Protein AF-0000000072149671 (afdb_homodimer)

Organism: Lupinus angustifolius (NCBI:txid3871)

pLDDT: mean 85.84, std 17.22, range [33.81, 98.69]

Nearest PDB structures (foldseek):
  6thq-assembly1_A  TM=1.540E-01  e=2.584E+00  Thermoproteus uzoniensis 768-20
  7z8m-assembly1_Y  TM=1.348E-01  e=9.173E+00  Sus scrofa
  6ysa-assembly9_I  TM=1.935E-01  e=8.667E+00  Arabidopsis thalian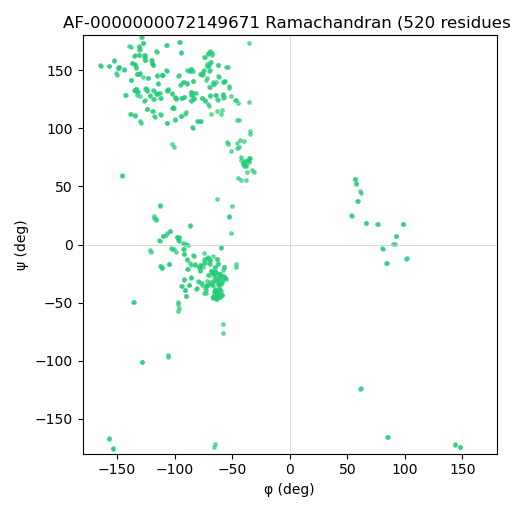a
  7z8m-assembly1_Y  TM=1.347E-01  e=7.233E+00  Sus scrofa

Foldseek 3Di:
DDPPPDPVPPVPPVPCPVPPPVPPPPPLPAPWDQDAAPEGAAACDTADAFAHALLCGPQWHHDNFIWGDFPQGTWTWDYADVVQQKTWTADPQADALAGFHWFGADEHDPSCCVFKNFDPQKKKKFAQADCPFCCNPVVVVQFDQQLPDALVLSLVVGPNNVVQVVVDVDRGHMGIHGVVVSNVDPCVNRRGTHMWMFGPSVPCNVPGRVPTHTTTMIHGDDDDPQQVQAVVQVWGWTADNVPSQIWTHRHPVDIHNHYPDD/DDDPPPPVPPPPVVDCPVPPPVPVPPPLPAPWDQDAAPEGAAACDTADAFAHALLCGPQWHHDNFIWGDFPQGTWTWDYADVVQQKTWTADPQADALAGFHWFGADEHDPSCCVFKNFDPQKKKKFAQADCPFCCNPVVVVQFDQQLPDALVQSLVVGPNNVVQVVVDVDRGHMGIHGSVVSHVDPCVNRRGTGMWMFGPSVPCNVPGRVPTHTTTMIHGDDDDPQQVQAVVQVWGWTADNPPSQIWTHRGPVDIHNHYPDD

Sequence (524 aa):
MFPLLAPFTIFKLALLTLQLQAIPITLTLSPCKNSCGNIPINYPFGIEDGCGAPQFRHMLNCTNDLFFQTPSGAYKVQSIDYDKKSMTIYDPAMSTCSILQPHHDFVMTDIQSAIIPPSQDTVFVLLNCSIDSPVLNHYKYLCFNFEGHTCDELYGSCNAFRVFHLFSNSSPPCCFTSYNTVKFMSMNILDCTHYTSVFNTNNLKGVGPLDWFYGIKMSFSVPDTGCEICKQSGGTCGFDTDTEGLLCLCSTSNNSTRQCGKMFPLLAPFTIFKLALLTLQLQAIPITLTLSPCKNSCGNIPINYPFGIEDGCGAPQFRHMLNCTNDLFFQTPSGAYKVQSIDYDKKSMTIYDPAMSTCSILQPHHDFVMTDIQSAIIPPSQDTVFVLLNCSIDSPVLNHYKYLCFNFEGHTCDELYGSCNAFRVFHLFSNSSPPCCFTSYNTVKFMSMNILDCTHYTSVFNTNNLKGVGPLDWFYGIKMSFSVPDTGCEICKQSGGTCGFDTDTEGLLCLCSTSNNSTRQCGK

Radius of gyration: 32.22 Å; Cα contacts (8 Å, |Δi|>4): 1067; chains: 2; bounding box: 143×106×92 Å

Solvent-accessible surface area (backbone atoms only — not comparable to full-atom values): 28718 Å² total; per-residue (Å²): 136,80,82,78,82,73,86,66,72,73,70,59,72,77,59,78,75,67,70,73,70,70,65,71,72,71,73,66,63,68,94,51,66,54,55,37,74,92,40,75,43,50,81,55,47,31,61,46,90,37,31,14,36,60,82,44,60,76,32,38,45,67,77,77,52,34,26,40,50,39,85,57,43,74,24,44,49,75,46,70,41,80,87,78,28,31,37,34,31,40,57,86,56,42,27,46,50,79,39,74,33,65,70,72,65,75,46,66,48,73,58,44,53,51,33,45,27,69,20,58,45,25,37,32,34,38,31,58,26,44,87,80,10,41,53,69,52,90,39,32,82,61,38,54,85,56,69,80,61,47,57,61,55,46,30,68,66,16,71,40,39,35,62,52,44,72,77,31,104,50,71,53,47,53,38,40,29,44,64,34,54,51,67,65,38,48,48,77,66,39,39,30,52,31,42,32,38,32,26,66,50,88,71,40,59,90,53,54,72,81,74,54,50,74,26,44,33,25,11,42,44,68,38,65,56,50,52,63,57,6,42,74,42,68,17,41,49,16,22,38,82,88,52,52,30,64,26,10,42,46,41,93,84,41,71,30,71,52,44,34,88,123,137,84,82,78,80,71,75,69,74,72,58,70,72,73,55,81,74,66,70,72,69,66,66,72,71,68,73,66,62,68,92,51,66,53,55,37,75,91,39,75,43,50,82,53,47,31,63,46,92,39,31,13,36,59,84,44,62,75,32,37,44,65,78,77,56,36,27,39,50,39,85,58,43,73,23,45,50,75,45,71,40,78,88,77,30,32,36,33,30,38,59,86,57,40,27,46,48,78,41,74,32,64,72,71,64,76,46,67,48,73,59,45,54,49,34,44,27,69,20,57,44,25,37,32,33,38,31,58,28,44,86,79,11,41,54,68,52,91,40,33,82,59,37,54,86,57,70,79,61,49,55,63,55,46,30,70,64,16,70,40,38,35,61,53,44,72,76,31,103,51,70,51,46,55,38,42,29,43,64,33,54,50,66,66,36,49,47,77,67,39,38,30,52,30,42,32,38,31,27,67,51,88,71,39,62,91,52,56,69,80,74,55,49,75,28,46,32,25,11,42,45,68,37,65,57,51,51,62,57,6,42,74,42,69,17,42,49,16,21,38,81,86,53,51,30,62,26,8,41,46,42,90,86,42,72,31,70,52,46,33,90,123

Structure (mmCIF, N/CA/C/O backbone):
data_AF-0000000072149671-model_v1
#
loop_
_entity.id
_entity.type
_entity.pdbx_description
1 polymer 'non-specific serine/threonine protein kinase'
#
loop_
_atom_site.group_PDB
_atom_site.id
_atom_site.type_symbol
_atom_site.label_atom_id
_atom_site.label_alt_id
_atom_site.label_comp_id
_atom_site.label_asym_id
_atom_site.label_entity_id
_atom_site.label_seq_id
_atom_site.pdbx_PDB_ins_code
_atom_site.Cartn_x
_atom_site.Cartn_y
_atom_site.Cartn_z
_atom_site.occupancy
_atom_site.B_iso_or_equiv
_atom_site.auth_seq_id
_atom_site.auth_comp_id
_atom_site.auth_asym_id
_atom_site.auth_atom_id
_atom_site.pdbx_PDB_model_num
ATOM 1 N N . MET A 1 1 ? 71.562 -60.656 30.422 1 33.94 1 MET A N 1
ATOM 2 C CA . MET A 1 1 ? 70.125 -60.562 30.078 1 33.94 1 MET A CA 1
ATOM 3 C C . MET A 1 1 ? 69.688 -59.125 29.906 1 33.94 1 MET A C 1
ATOM 5 O O . MET A 1 1 ? 69.75 -58.344 30.844 1 33.94 1 MET A O 1
ATOM 9 N N . PHE A 1 2 ? 69.812 -58.562 28.625 1 42.28 2 PHE A N 1
ATOM 10 C CA . PHE A 1 2 ? 69.812 -57.188 28.141 1 42.28 2 PHE A CA 1
ATOM 11 C C . PHE A 1 2 ? 68.438 -56.562 28.312 1 42.28 2 PHE A C 1
ATOM 13 O O . PHE A 1 2 ? 67.438 -57.219 28.031 1 42.28 2 PHE A O 1
ATOM 20 N N . PRO A 1 3 ? 68.312 -55.562 29.219 1 44.31 3 PRO A N 1
ATOM 21 C CA . PRO A 1 3 ? 67.062 -54.781 29.5 1 44.31 3 PRO A CA 1
ATOM 22 C C . PRO A 1 3 ? 66.5 -54.156 28.234 1 44.31 3 PRO A C 1
ATOM 24 O O . PRO A 1 3 ? 67.188 -53.5 27.484 1 44.31 3 PRO A O 1
ATOM 27 N N . LEU A 1 4 ? 65.625 -54.938 27.5 1 41.75 4 LEU A N 1
ATOM 28 C CA . LEU A 1 4 ? 64.875 -54.531 26.312 1 41.75 4 LEU A CA 1
ATOM 29 C C . LEU A 1 4 ? 64.125 -53.219 26.562 1 41.75 4 LEU A C 1
ATOM 31 O O . LEU A 1 4 ? 63.281 -53.125 27.438 1 41.75 4 LEU A O 1
ATOM 35 N N . LEU A 1 5 ? 64.875 -52.062 26.453 1 41.44 5 LEU A N 1
ATOM 36 C CA . LEU A 1 5 ? 64.375 -50.688 26.406 1 41.44 5 LEU A CA 1
ATOM 37 C C . LEU A 1 5 ? 63.188 -50.562 25.484 1 41.44 5 LEU A C 1
ATOM 39 O O . LEU A 1 5 ? 63.281 -50.844 24.281 1 41.44 5 LEU A O 1
ATOM 43 N N . ALA A 1 6 ? 61.906 -50.875 25.969 1 42.16 6 ALA A N 1
ATOM 44 C CA . ALA A 1 6 ? 60.594 -50.906 25.344 1 42.16 6 ALA A CA 1
ATOM 45 C C . ALA A 1 6 ? 60.312 -49.594 24.594 1 42.16 6 ALA A C 1
ATOM 47 O O . ALA A 1 6 ? 60.781 -48.531 25.016 1 42.16 6 ALA A O 1
ATOM 48 N N . PRO A 1 7 ? 59.906 -49.625 23.25 1 48.69 7 PRO A N 1
ATOM 49 C CA . PRO A 1 7 ? 59.5 -48.688 22.203 1 48.69 7 PRO A CA 1
ATOM 50 C C . PRO A 1 7 ? 58.406 -47.719 22.672 1 48.69 7 PRO A C 1
ATOM 52 O O . PRO A 1 7 ? 57.25 -47.875 22.312 1 48.69 7 PRO A O 1
ATOM 55 N N . PHE A 1 8 ? 58.406 -47.312 24 1 45.47 8 PHE A N 1
ATOM 56 C CA . PHE A 1 8 ? 57.312 -46.469 24.5 1 45.47 8 PHE A CA 1
ATOM 57 C C . PHE A 1 8 ? 57.25 -45.156 23.734 1 45.47 8 PHE A C 1
ATOM 59 O O . PHE A 1 8 ? 56.344 -44.344 23.922 1 45.47 8 PHE A O 1
ATOM 66 N N . THR A 1 9 ? 58.438 -44.656 23.188 1 45.41 9 THR A N 1
ATOM 67 C CA . THR A 1 9 ? 58.5 -43.25 22.906 1 45.41 9 THR A CA 1
ATOM 68 C C . THR A 1 9 ? 57.625 -42.875 21.703 1 45.41 9 THR A C 1
ATOM 70 O O . THR A 1 9 ? 57.219 -41.719 21.547 1 45.41 9 THR A O 1
ATOM 73 N N . ILE A 1 10 ? 57.562 -43.781 20.719 1 42.78 10 ILE A N 1
ATOM 74 C CA . ILE A 1 10 ? 57.031 -43.281 19.453 1 42.78 10 ILE A CA 1
ATOM 75 C C . ILE A 1 10 ? 55.531 -43.062 19.562 1 42.78 10 ILE A C 1
ATOM 77 O O . ILE A 1 10 ? 54.875 -42.656 18.594 1 42.78 10 ILE A O 1
ATOM 81 N N . PHE A 1 11 ? 54.906 -43.594 20.672 1 42.19 11 PHE A N 1
ATOM 82 C CA . PHE A 1 11 ? 53.469 -43.469 20.609 1 42.19 11 PHE A CA 1
ATOM 83 C C . PHE A 1 11 ? 53.031 -42 20.688 1 42.19 11 PHE A C 1
ATOM 85 O O . PHE A 1 11 ? 51.844 -41.688 20.625 1 42.19 11 PHE A O 1
ATOM 92 N N . LYS A 1 12 ? 53.875 -41.156 21.281 1 40.97 12 LYS A N 1
ATOM 93 C CA . LYS A 1 12 ? 53.375 -39.812 21.625 1 40.97 12 LYS A CA 1
ATOM 94 C C . LYS A 1 12 ? 52.875 -39.094 20.391 1 40.97 12 LYS A C 1
ATOM 96 O O . LYS A 1 12 ? 51.844 -38.375 20.438 1 40.97 12 LYS A O 1
ATOM 101 N N . LEU A 1 13 ? 53.812 -38.75 19.5 1 38.81 13 LEU A N 1
ATOM 102 C CA . LEU A 1 13 ? 53.562 -37.531 18.75 1 38.81 13 LEU A CA 1
ATOM 103 C C . LEU A 1 13 ? 52.5 -37.719 17.688 1 38.81 13 LEU A C 1
ATOM 105 O O . LEU A 1 13 ? 52.312 -36.875 16.797 1 38.81 13 LEU A O 1
ATOM 109 N N . ALA A 1 14 ? 52.094 -38.969 17.359 1 42.09 14 ALA A N 1
ATOM 110 C CA . ALA A 1 14 ? 50.938 -38.938 16.438 1 42.09 14 ALA A CA 1
ATOM 111 C C . ALA A 1 14 ? 49.812 -38.062 16.984 1 42.09 14 ALA A C 1
ATOM 113 O O . ALA A 1 14 ? 49.031 -38.5 17.812 1 42.09 14 ALA A O 1
ATOM 114 N N . LEU A 1 15 ? 50.156 -37.062 17.875 1 40 15 LEU A N 1
ATOM 115 C CA . LEU A 1 15 ? 49.156 -36.031 18.172 1 40 15 LEU A CA 1
ATOM 116 C C . LEU A 1 15 ? 48.344 -35.719 16.938 1 40 15 LEU A C 1
ATOM 118 O O . LEU A 1 15 ? 48.875 -35.562 15.844 1 40 15 LEU A O 1
ATOM 122 N N . LEU A 1 16 ? 47 -35.906 17.094 1 40.72 16 LEU A N 1
ATOM 123 C CA . LEU A 1 16 ? 45.719 -35.625 16.453 1 40.72 16 LEU A CA 1
ATOM 124 C C . LEU A 1 16 ? 45.688 -34.25 15.82 1 40.72 16 LEU A C 1
ATOM 126 O O . LEU A 1 16 ? 45.688 -33.25 16.531 1 40.72 16 LEU A O 1
ATOM 130 N N . THR A 1 17 ? 46.625 -33.906 14.922 1 44.12 17 THR A N 1
ATOM 131 C CA . THR A 1 17 ? 46.25 -32.781 14.07 1 44.12 17 THR A CA 1
ATOM 132 C C . THR A 1 17 ? 44.781 -32.938 13.641 1 44.12 17 THR A C 1
ATOM 134 O O . THR A 1 17 ? 44.469 -33.75 12.766 1 44.12 17 THR A O 1
ATOM 137 N N . LEU A 1 18 ? 43.906 -33.062 14.617 1 41.97 18 LEU A N 1
ATOM 138 C CA . LEU A 1 18 ? 42.531 -32.719 14.258 1 41.97 18 LEU A CA 1
ATOM 139 C C . LEU A 1 18 ? 42.531 -31.5 13.359 1 41.97 18 LEU A C 1
ATOM 141 O O . LEU A 1 18 ? 42.812 -30.391 13.805 1 41.97 18 LEU A O 1
ATOM 145 N N . GLN A 1 19 ? 43 -31.672 12.148 1 43.28 19 GLN A N 1
ATOM 146 C CA . GLN A 1 19 ? 42.594 -30.688 11.148 1 43.28 19 GLN A CA 1
ATOM 147 C C . GLN A 1 19 ? 41.156 -30.219 11.352 1 43.28 19 GLN A C 1
ATOM 149 O O . GLN A 1 19 ? 40.219 -31 11.156 1 43.28 19 GLN A O 1
ATOM 154 N N . LEU A 1 20 ? 40.938 -29.406 12.391 1 43.59 20 LEU A N 1
ATOM 155 C CA . LEU A 1 20 ? 39.75 -28.578 12.336 1 43.59 20 LEU A CA 1
ATOM 156 C C . LEU A 1 20 ? 39.531 -28.047 10.922 1 43.59 20 LEU A C 1
ATOM 158 O O . LEU A 1 20 ? 40.281 -27.188 10.461 1 43.59 20 LEU A O 1
ATOM 162 N N . GLN A 1 21 ? 39.219 -28.906 9.992 1 39.97 21 GLN A N 1
ATOM 163 C CA . GLN A 1 21 ? 38.656 -28.328 8.789 1 39.97 21 GLN A CA 1
ATOM 164 C C . GLN A 1 21 ? 37.656 -27.234 9.133 1 39.97 21 GLN A C 1
ATOM 166 O O . GLN A 1 21 ? 36.531 -27.516 9.586 1 39.97 21 GLN A O 1
ATOM 171 N N . ALA A 1 22 ? 38.219 -26.094 9.594 1 42.44 22 ALA A N 1
ATOM 172 C CA . ALA A 1 22 ? 37.344 -24.938 9.562 1 42.44 22 ALA A CA 1
ATOM 173 C C . ALA A 1 22 ? 36.469 -24.922 8.305 1 42.44 22 ALA A C 1
ATOM 175 O O . ALA A 1 22 ? 37 -24.828 7.188 1 42.44 22 ALA A O 1
ATOM 176 N N . ILE A 1 23 ? 35.5 -25.797 8.234 1 41.66 23 ILE A N 1
ATOM 177 C CA . ILE A 1 23 ? 34.531 -25.531 7.188 1 41.66 23 ILE A CA 1
ATOM 178 C C . ILE A 1 23 ? 34.344 -24.016 7.023 1 41.66 23 ILE A C 1
ATOM 180 O O . ILE A 1 23 ? 34 -23.328 7.98 1 41.66 23 ILE A O 1
ATOM 184 N N . PRO A 1 24 ? 35.062 -23.484 6.035 1 39.53 24 PRO A N 1
ATOM 185 C CA . PRO A 1 24 ? 34.719 -22.062 5.891 1 39.53 24 PRO A CA 1
ATOM 186 C C . PRO A 1 24 ? 33.219 -21.781 5.98 1 39.53 24 PRO A C 1
ATOM 188 O O . PRO A 1 24 ? 32.438 -22.438 5.289 1 39.53 24 PRO A O 1
ATOM 191 N N . ILE A 1 25 ? 32.75 -21.547 7.141 1 41.59 25 ILE A N 1
ATOM 192 C CA . ILE A 1 25 ? 31.422 -20.922 7.125 1 41.59 25 ILE A CA 1
ATOM 193 C C . ILE A 1 25 ? 31.344 -19.922 5.98 1 41.59 25 ILE A C 1
ATOM 195 O O . ILE A 1 25 ? 32.031 -18.906 5.988 1 41.59 25 ILE A O 1
ATOM 199 N N . THR A 1 26 ? 31.359 -20.406 4.793 1 39.31 26 THR A N 1
ATOM 200 C CA . THR A 1 26 ? 31.031 -19.422 3.762 1 39.31 26 THR A CA 1
ATOM 201 C C . THR A 1 26 ? 29.984 -18.422 4.273 1 39.31 26 THR A C 1
ATOM 203 O O . THR A 1 26 ? 28.844 -18.797 4.57 1 39.31 26 THR A O 1
ATOM 206 N N . LEU A 1 27 ? 30.359 -17.516 5.121 1 43.97 27 LEU A N 1
ATOM 207 C CA . LEU A 1 27 ? 29.5 -16.375 5.379 1 43.97 27 LEU A CA 1
ATOM 208 C C . LEU A 1 27 ? 28.719 -15.984 4.129 1 43.97 27 LEU A C 1
ATOM 210 O O . LEU A 1 27 ? 29.297 -15.492 3.156 1 43.97 27 LEU A O 1
ATOM 214 N N . THR A 1 28 ? 27.859 -16.797 3.633 1 48.94 28 THR A N 1
ATOM 215 C CA . THR A 1 28 ? 26.969 -16.469 2.527 1 48.94 28 THR A CA 1
ATOM 216 C C . THR A 1 28 ? 26.438 -15.047 2.678 1 48.94 28 THR A C 1
ATOM 218 O O . THR A 1 28 ? 25.703 -14.75 3.621 1 48.94 28 THR A O 1
ATOM 221 N N . LEU A 1 29 ? 27.281 -13.922 2.506 1 55.34 29 LEU A N 1
ATOM 222 C CA . LEU A 1 29 ? 27.016 -12.492 2.576 1 55.34 29 LEU A CA 1
ATOM 223 C C . LEU A 1 29 ? 25.75 -12.141 1.814 1 55.34 29 LEU A C 1
ATOM 225 O O . LEU A 1 29 ? 25.578 -12.547 0.661 1 55.34 29 LEU A O 1
ATOM 229 N N . SER A 1 30 ? 24.672 -11.82 2.424 1 66.19 30 SER A N 1
ATOM 230 C CA . SER A 1 30 ? 23.438 -11.328 1.83 1 66.19 30 SER A CA 1
ATOM 231 C C . SER A 1 30 ? 23.703 -10.219 0.821 1 66.19 30 SER A C 1
ATOM 233 O O . SER A 1 30 ? 24.516 -9.336 1.068 1 66.19 30 SER A O 1
ATOM 235 N N . PRO A 1 31 ? 23.234 -10.414 -0.393 1 81.75 31 PRO A N 1
ATOM 236 C CA . PRO A 1 31 ? 23.391 -9.367 -1.404 1 81.75 31 PRO A CA 1
ATOM 237 C C . PRO A 1 31 ? 22.734 -8.047 -1.006 1 81.75 31 PRO A C 1
ATOM 239 O O . PRO A 1 31 ? 22.969 -7.023 -1.648 1 81.75 31 PRO A O 1
ATOM 242 N N . CYS A 1 32 ? 22.062 -8.086 0.178 1 90.62 32 CYS A N 1
ATOM 243 C CA . CYS A 1 32 ? 21.359 -6.871 0.547 1 90.62 32 CYS A CA 1
ATOM 244 C C . CYS A 1 32 ? 21.984 -6.223 1.774 1 90.62 32 CYS A C 1
ATOM 246 O O . CYS A 1 32 ? 22.219 -6.891 2.779 1 90.62 32 CYS A O 1
ATOM 248 N N . LYS A 1 33 ? 22.25 -4.922 1.657 1 92.25 33 LYS A N 1
ATOM 249 C CA . LYS A 1 33 ? 22.734 -4.168 2.811 1 92.25 33 LYS A CA 1
ATOM 250 C C . LYS A 1 33 ? 21.703 -4.176 3.941 1 92.25 33 LYS A C 1
ATOM 252 O O . LYS A 1 33 ? 20.516 -4.055 3.697 1 92.25 33 LYS A O 1
ATOM 257 N N . ASN A 1 34 ? 22.219 -4.223 5.152 1 93.38 34 ASN A N 1
ATOM 258 C CA . ASN A 1 34 ? 21.312 -4.27 6.293 1 93.38 34 ASN A CA 1
ATOM 259 C C . ASN A 1 34 ? 21.391 -2.998 7.133 1 93.38 34 ASN A C 1
ATOM 261 O O . ASN A 1 34 ? 20.781 -2.902 8.195 1 93.38 34 ASN A O 1
ATOM 265 N N . SER A 1 35 ? 22.203 -2.045 6.68 1 96.38 35 SER A N 1
ATOM 266 C CA . SER A 1 35 ? 22.297 -0.771 7.387 1 96.38 35 SER A CA 1
ATOM 267 C C . SER A 1 35 ? 22.797 0.338 6.461 1 96.38 35 SER A C 1
ATOM 269 O O . SER A 1 35 ? 23.406 0.067 5.434 1 96.38 35 SER A O 1
ATOM 271 N N . CYS A 1 36 ? 22.469 1.508 6.738 1 97.38 36 CYS A N 1
ATOM 272 C CA . CYS A 1 36 ? 23 2.736 6.164 1 97.38 36 CYS A CA 1
ATOM 273 C C . CYS A 1 36 ? 23.422 3.717 7.254 1 97.38 36 CYS A C 1
ATOM 275 O O . CYS A 1 36 ? 22.562 4.336 7.895 1 97.38 36 CYS A O 1
ATOM 277 N N . GLY A 1 37 ? 24.688 3.811 7.434 1 95.31 37 GLY A N 1
ATOM 278 C CA . GLY A 1 37 ? 25.094 4.52 8.633 1 95.31 37 GLY A CA 1
ATOM 279 C C . GLY A 1 37 ? 24.625 3.863 9.914 1 95.31 37 GLY A C 1
ATOM 280 O O . GLY A 1 37 ? 24.875 2.678 10.141 1 95.31 37 GLY A O 1
ATOM 281 N N . ASN A 1 38 ? 23.922 4.59 10.711 1 94.94 38 ASN A N 1
ATOM 282 C CA . ASN A 1 38 ? 23.422 4.07 11.977 1 94.94 38 ASN A CA 1
ATOM 283 C C . ASN A 1 38 ? 21.969 3.604 11.867 1 94.94 38 ASN A C 1
ATOM 285 O O . ASN A 1 38 ? 21.359 3.24 12.867 1 94.94 38 ASN A O 1
ATOM 289 N N . ILE A 1 39 ? 21.438 3.604 10.688 1 97.88 39 ILE A N 1
ATOM 290 C CA . ILE A 1 39 ? 20.031 3.229 10.508 1 97.88 39 ILE A CA 1
ATOM 291 C C . ILE A 1 39 ? 19.953 1.801 9.969 1 97.88 39 ILE A C 1
ATOM 293 O O . ILE A 1 39 ? 20.469 1.505 8.891 1 97.88 39 ILE A O 1
ATOM 297 N N . PRO A 1 40 ? 19.344 0.911 10.742 1 97.62 40 PRO A N 1
ATOM 298 C CA . PRO A 1 40 ? 19.125 -0.444 10.227 1 97.62 40 PRO A CA 1
ATOM 299 C C . PRO A 1 40 ? 18.188 -0.479 9.031 1 97.62 40 PRO A C 1
ATOM 301 O O . PRO A 1 40 ? 17.219 0.289 8.977 1 97.62 40 PRO A O 1
ATOM 304 N N . ILE A 1 41 ? 18.516 -1.321 8.055 1 97.44 41 ILE A N 1
ATOM 305 C CA . ILE A 1 41 ? 17.656 -1.547 6.895 1 97.44 41 ILE A CA 1
ATOM 306 C C . ILE A 1 41 ? 17.109 -2.971 6.93 1 97.44 41 ILE A C 1
ATOM 308 O O . ILE A 1 41 ? 17.875 -3.938 6.812 1 97.44 41 ILE A O 1
ATOM 312 N N . ASN A 1 42 ? 15.844 -3.117 7.137 1 95.19 42 ASN A N 1
ATOM 313 C CA . ASN A 1 42 ? 15.148 -4.395 7.184 1 95.19 42 ASN A CA 1
ATOM 314 C C . ASN A 1 42 ? 13.961 -4.418 6.227 1 95.19 42 ASN A C 1
ATOM 316 O O . ASN A 1 42 ? 13.531 -3.375 5.73 1 95.19 42 ASN A O 1
ATOM 320 N N . TYR A 1 43 ? 13.562 -5.586 6 1 95.44 43 TYR A N 1
ATOM 321 C CA . TYR A 1 43 ? 12.328 -5.715 5.23 1 95.44 43 TYR A CA 1
ATOM 322 C C . TYR A 1 43 ? 11.211 -4.883 5.848 1 95.44 43 TYR A C 1
ATOM 324 O O . TYR A 1 43 ? 11.016 -4.895 7.066 1 95.44 43 TYR A O 1
ATOM 332 N N . PRO A 1 44 ? 10.43 -4.125 5.055 1 97.06 44 PRO A N 1
ATOM 333 C CA . PRO A 1 44 ? 10.203 -4.223 3.611 1 97.06 44 PRO A CA 1
ATOM 334 C C . PRO A 1 44 ? 11.148 -3.334 2.807 1 97.06 44 PRO A C 1
ATOM 336 O O . PRO A 1 44 ? 11.07 -3.291 1.577 1 97.06 44 PRO A O 1
ATOM 339 N N . PHE A 1 45 ? 11.992 -2.666 3.479 1 98.12 45 PHE A N 1
ATOM 340 C CA . PHE A 1 45 ? 12.867 -1.729 2.781 1 98.12 45 PHE A CA 1
ATOM 341 C C . PHE A 1 45 ? 14.109 -2.439 2.252 1 98.12 45 PHE A C 1
ATOM 343 O O . PHE A 1 45 ? 14.523 -3.469 2.793 1 98.12 45 PHE A O 1
ATOM 350 N N . GLY A 1 46 ? 14.633 -1.931 1.192 1 96.38 46 GLY A N 1
ATOM 351 C CA . GLY A 1 46 ? 15.898 -2.332 0.597 1 96.38 46 GLY A CA 1
ATOM 352 C C . GLY A 1 46 ? 16.609 -1.193 -0.104 1 96.38 46 GLY A C 1
ATOM 353 O O . GLY A 1 46 ? 15.977 -0.253 -0.583 1 96.38 46 GLY A O 1
ATOM 354 N N . ILE A 1 47 ? 17.938 -1.343 -0.125 1 97 47 ILE A N 1
ATOM 355 C CA . ILE A 1 47 ? 18.719 -0.303 -0.771 1 97 47 ILE A CA 1
ATOM 356 C C . ILE A 1 47 ? 19.047 -0.72 -2.203 1 97 47 ILE A C 1
ATOM 358 O O . ILE A 1 47 ? 18.797 0.026 -3.148 1 97 47 ILE A O 1
ATOM 362 N N . GLU A 1 48 ? 19.562 -1.896 -2.336 1 94.62 48 GLU A N 1
ATOM 363 C CA . GLU A 1 48 ? 19.906 -2.412 -3.656 1 94.62 48 GLU A CA 1
ATOM 364 C C . GLU A 1 48 ? 18.656 -2.85 -4.422 1 94.62 48 GLU A C 1
ATOM 366 O O . GLU A 1 48 ? 17.688 -3.316 -3.822 1 94.62 48 GLU A O 1
ATOM 371 N N . ASP A 1 49 ? 18.797 -2.641 -5.715 1 94.94 49 ASP A N 1
ATOM 372 C CA . ASP A 1 49 ? 17.703 -3.131 -6.539 1 94.94 49 ASP A CA 1
ATOM 373 C C . ASP A 1 49 ? 17.5 -4.633 -6.348 1 94.94 49 ASP A C 1
ATOM 375 O O . ASP A 1 49 ? 18.469 -5.395 -6.316 1 94.94 49 ASP A O 1
ATOM 379 N N . GLY A 1 50 ? 16.266 -5.074 -6.059 1 94.19 50 GLY A N 1
ATOM 380 C CA . GLY A 1 50 ? 15.953 -6.473 -5.828 1 94.19 50 GLY A CA 1
ATOM 381 C C . GLY A 1 50 ? 15.812 -6.82 -4.359 1 94.19 50 GLY A C 1
ATOM 382 O O . GLY A 1 50 ? 15.383 -7.922 -4.016 1 94.19 50 GLY A O 1
ATOM 383 N N . CYS A 1 51 ? 16.219 -5.902 -3.529 1 94.5 51 CYS A N 1
ATOM 384 C CA . CYS A 1 51 ? 16.094 -6.129 -2.094 1 94.5 51 CYS A CA 1
ATOM 385 C C . CYS A 1 51 ? 14.828 -5.484 -1.543 1 94.5 51 CYS A C 1
ATOM 387 O O . CYS A 1 51 ? 14.383 -4.449 -2.045 1 94.5 51 CYS A O 1
ATOM 389 N N . GLY A 1 52 ? 14.18 -6.121 -0.52 1 95.62 52 GLY A N 1
ATOM 390 C CA . GLY A 1 52 ? 12.961 -5.598 0.081 1 95.62 52 GLY A CA 1
ATOM 391 C C . GLY A 1 52 ? 11.703 -5.992 -0.671 1 95.62 52 GLY A C 1
ATOM 392 O O . GLY A 1 52 ? 11.719 -6.949 -1.45 1 95.62 52 GLY A O 1
ATOM 393 N N . ALA A 1 53 ? 10.656 -5.32 -0.357 1 96.19 53 ALA A N 1
ATOM 394 C CA . ALA A 1 53 ? 9.398 -5.535 -1.068 1 96.19 53 ALA A CA 1
ATOM 395 C C . ALA A 1 53 ? 9.352 -4.723 -2.359 1 96.19 53 ALA A C 1
ATOM 397 O O . ALA A 1 53 ? 9.773 -3.562 -2.385 1 96.19 53 ALA A O 1
ATOM 398 N N . PRO A 1 54 ? 8.844 -5.281 -3.352 1 95.06 54 PRO A N 1
ATOM 399 C CA . PRO A 1 54 ? 8.875 -4.594 -4.645 1 95.06 54 PRO A CA 1
ATOM 400 C C . PRO A 1 54 ? 8.102 -3.275 -4.625 1 95.06 54 PRO A C 1
ATOM 402 O O . PRO A 1 54 ? 8.453 -2.34 -5.352 1 95.06 54 PRO A O 1
ATOM 405 N N . GLN A 1 55 ? 7.078 -3.158 -3.814 1 96.06 55 GLN A N 1
ATOM 406 C CA . GLN A 1 55 ? 6.293 -1.931 -3.785 1 96.06 55 GLN A CA 1
ATOM 407 C C . GLN A 1 55 ? 7.094 -0.779 -3.186 1 96.06 55 GLN A C 1
ATOM 409 O O . GLN A 1 55 ? 6.719 0.387 -3.332 1 96.06 55 GLN A O 1
ATOM 414 N N . PHE A 1 56 ? 8.188 -1.057 -2.555 1 97.62 56 PHE A N 1
ATOM 415 C CA . PHE A 1 56 ? 9.031 -0.035 -1.942 1 97.62 56 PHE A CA 1
ATOM 416 C C . PHE A 1 56 ? 10.273 0.22 -2.785 1 97.62 56 PHE A C 1
ATOM 418 O O . PHE A 1 56 ? 11.18 0.941 -2.363 1 97.62 56 PHE A O 1
ATOM 425 N N . ARG A 1 57 ? 10.242 -0.301 -3.945 1 96.19 57 ARG A N 1
ATOM 426 C CA . ARG A 1 57 ? 11.383 -0.211 -4.852 1 96.19 57 ARG A CA 1
ATOM 427 C C . ARG A 1 57 ? 11.758 1.243 -5.117 1 96.19 57 ARG A C 1
ATOM 429 O O . ARG A 1 57 ? 10.883 2.076 -5.375 1 96.19 57 ARG A O 1
ATOM 436 N N . HIS A 1 58 ? 13.008 1.639 -4.91 1 95.75 58 HIS A N 1
ATOM 437 C CA . HIS A 1 58 ? 13.609 2.922 -5.25 1 95.75 58 HIS A CA 1
ATOM 438 C C . HIS A 1 58 ? 13.18 4.008 -4.27 1 95.75 58 HIS A C 1
ATOM 440 O O . HIS A 1 58 ? 13.336 5.199 -4.551 1 95.75 58 HIS A O 1
ATOM 446 N N . MET A 1 59 ? 12.68 3.607 -3.137 1 97.94 59 MET A N 1
ATOM 447 C CA . MET A 1 59 ? 12.203 4.621 -2.199 1 97.94 59 MET A CA 1
ATOM 448 C C . MET A 1 59 ? 13.336 5.086 -1.282 1 97.94 59 MET A C 1
ATOM 450 O O . MET A 1 59 ? 13.227 6.137 -0.645 1 97.94 59 MET A O 1
ATOM 454 N N . LEU A 1 60 ? 14.359 4.234 -1.188 1 98.44 60 LEU A N 1
ATOM 455 C CA . LEU A 1 60 ? 15.477 4.586 -0.319 1 98.44 60 LEU A CA 1
ATOM 456 C C . LEU A 1 60 ? 16.781 4.602 -1.098 1 98.44 60 LEU A C 1
ATOM 458 O O . LEU A 1 60 ? 16.969 3.803 -2.018 1 98.44 60 LEU A O 1
ATOM 462 N N . ASN A 1 61 ? 17.578 5.496 -0.755 1 97.88 61 ASN A N 1
ATOM 463 C CA . ASN A 1 61 ? 18.938 5.609 -1.278 1 97.88 61 ASN A CA 1
ATOM 464 C C . ASN A 1 61 ? 19.953 5.852 -0.162 1 97.88 61 ASN A C 1
ATOM 466 O O . ASN A 1 61 ? 19.719 6.656 0.737 1 97.88 61 ASN A O 1
ATOM 470 N N . CYS A 1 62 ? 21.078 5.059 -0.238 1 97.19 62 CYS A N 1
ATOM 471 C CA . CYS A 1 62 ? 22.094 5.176 0.8 1 97.19 62 CYS A CA 1
ATOM 472 C C . CYS A 1 62 ? 23.422 5.645 0.215 1 97.19 62 CYS A C 1
ATOM 474 O O . CYS A 1 62 ? 24.078 4.91 -0.531 1 97.19 62 CYS A O 1
ATOM 476 N N . THR A 1 63 ? 23.812 6.688 0.449 1 93.44 63 THR A N 1
ATOM 477 C CA . THR A 1 63 ? 25.172 7.156 0.2 1 93.44 63 THR A CA 1
ATOM 478 C C . THR A 1 63 ? 25.953 7.258 1.505 1 93.44 63 THR A C 1
ATOM 480 O O . THR A 1 63 ? 26.375 6.242 2.062 1 93.44 63 THR A O 1
ATOM 483 N N . ASN A 1 64 ? 26.016 8.406 2.123 1 90 64 ASN A N 1
ATOM 484 C CA . ASN A 1 64 ? 26.5 8.562 3.49 1 90 64 ASN A CA 1
ATOM 485 C C . ASN A 1 64 ? 25.344 8.539 4.496 1 90 64 ASN A C 1
ATOM 487 O O . ASN A 1 64 ? 25.469 7.938 5.566 1 90 64 ASN A O 1
ATOM 491 N N . ASP A 1 65 ? 24.359 9.094 3.998 1 96 65 ASP A N 1
ATOM 492 C CA . ASP A 1 65 ? 23.109 9.109 4.754 1 96 65 ASP A CA 1
ATOM 493 C C . ASP A 1 65 ? 22 8.406 3.984 1 96 65 ASP A C 1
ATOM 495 O O . ASP A 1 65 ? 22.109 8.188 2.775 1 96 65 ASP A O 1
ATOM 499 N N . LEU A 1 66 ? 21 8 4.781 1 98.31 66 LEU A N 1
ATOM 500 C CA . LEU A 1 66 ? 19.828 7.387 4.172 1 98.31 66 LEU A CA 1
ATOM 501 C C . LEU A 1 66 ? 18.828 8.445 3.738 1 98.31 66 LEU A C 1
ATOM 503 O O . LEU A 1 66 ? 18.5 9.359 4.504 1 98.31 66 LEU A O 1
ATOM 507 N N . PHE A 1 67 ? 18.375 8.305 2.512 1 98.44 67 PHE A N 1
ATOM 508 C CA . PHE A 1 67 ? 17.438 9.289 1.984 1 98.44 67 PHE A CA 1
ATOM 509 C C . PHE A 1 67 ? 16.172 8.602 1.477 1 98.44 67 PHE A C 1
ATOM 511 O O . PHE A 1 67 ? 16.234 7.543 0.85 1 98.44 67 PHE A O 1
ATOM 518 N N . PHE A 1 68 ? 15.055 9.172 1.854 1 98.69 68 PHE A N 1
ATOM 519 C CA . PHE A 1 68 ? 13.766 8.812 1.281 1 98.69 68 PHE A CA 1
ATOM 520 C C . PHE A 1 68 ? 13.5 9.594 -0 1 98.69 68 PHE A C 1
ATOM 522 O O . PHE A 1 68 ? 13.508 10.828 0.007 1 98.69 68 PHE A O 1
ATOM 529 N N . GLN A 1 69 ? 13.242 8.844 -1.054 1 98.25 69 GLN A N 1
ATOM 530 C CA . GLN A 1 69 ? 13.125 9.469 -2.369 1 98.25 69 GLN A CA 1
ATOM 531 C C . GLN A 1 69 ? 11.664 9.672 -2.748 1 98.25 69 GLN A C 1
ATOM 533 O O . GLN A 1 69 ? 10.867 8.727 -2.713 1 98.25 69 GLN A O 1
ATOM 538 N N . THR A 1 70 ? 11.32 10.906 -3.107 1 97.75 70 THR A N 1
ATOM 539 C CA . THR A 1 70 ? 10 11.266 -3.615 1 97.75 70 THR A CA 1
ATOM 540 C C . THR A 1 70 ? 10.117 12.094 -4.891 1 97.75 70 THR A C 1
ATOM 542 O O . THR A 1 70 ? 11.211 12.516 -5.266 1 97.75 70 THR A O 1
ATOM 545 N N . PRO A 1 71 ? 8.992 12.344 -5.582 1 97.06 71 PRO A N 1
ATOM 546 C CA . PRO A 1 71 ? 9.023 13.188 -6.777 1 97.06 71 PRO A CA 1
ATOM 547 C C . PRO A 1 71 ? 9.492 14.609 -6.48 1 97.06 71 PRO A C 1
ATOM 549 O O . PRO A 1 71 ? 10.055 15.273 -7.355 1 97.06 71 PRO A O 1
ATOM 552 N N . SER A 1 72 ? 9.305 15.07 -5.23 1 95.94 72 SER A N 1
ATOM 553 C CA . SER A 1 72 ? 9.656 16.453 -4.906 1 95.94 72 SER A CA 1
ATOM 554 C C . SER A 1 72 ? 11.078 16.547 -4.375 1 95.94 72 SER A C 1
ATOM 556 O O . SER A 1 72 ? 11.57 17.641 -4.113 1 95.94 72 SER A O 1
ATOM 558 N N . GLY A 1 73 ? 11.719 15.383 -4.215 1 95.31 73 GLY A N 1
ATOM 559 C CA . GLY A 1 73 ? 13.109 15.445 -3.777 1 95.31 73 GLY A CA 1
ATOM 560 C C . GLY A 1 73 ? 13.484 14.32 -2.834 1 95.31 73 GLY A C 1
ATOM 561 O O . GLY A 1 73 ? 12.758 13.328 -2.715 1 95.31 73 GLY A O 1
ATOM 562 N N . ALA A 1 74 ? 14.711 14.484 -2.295 1 96.62 74 ALA A N 1
ATOM 563 C CA . ALA A 1 74 ? 15.258 13.508 -1.348 1 96.62 74 ALA A CA 1
ATOM 564 C C . ALA A 1 74 ? 15.234 14.062 0.075 1 96.62 74 ALA A C 1
ATOM 566 O O . ALA A 1 74 ? 15.664 15.188 0.317 1 96.62 74 ALA A O 1
ATOM 567 N N . TYR A 1 75 ? 14.758 13.234 0.938 1 97.69 75 TYR A N 1
ATOM 568 C CA . TYR A 1 75 ? 14.609 13.656 2.326 1 97.69 75 TYR A CA 1
ATOM 569 C C . TYR A 1 75 ? 15.414 12.75 3.256 1 97.69 75 TYR A C 1
ATOM 571 O O . TYR A 1 75 ? 15.281 11.523 3.209 1 97.69 75 TYR A O 1
ATOM 579 N N . LYS A 1 76 ? 16.203 13.359 4.07 1 97.38 76 LYS A N 1
ATOM 580 C CA . LYS A 1 76 ? 17.062 12.578 4.969 1 97.38 76 LYS A CA 1
ATOM 581 C C . LYS A 1 76 ? 16.219 11.789 5.973 1 97.38 76 LYS A C 1
ATOM 583 O O . LYS A 1 76 ? 15.328 12.352 6.621 1 97.38 76 LYS A O 1
ATOM 588 N N . VAL A 1 77 ? 16.5 10.469 6.062 1 98.62 77 VAL A N 1
ATOM 589 C CA . VAL A 1 77 ? 15.828 9.617 7.039 1 98.62 77 VAL A CA 1
ATOM 590 C C . VAL A 1 77 ? 16.516 9.734 8.391 1 98.62 77 VAL A C 1
ATOM 592 O O . VAL A 1 77 ? 17.734 9.523 8.492 1 98.62 77 VAL A O 1
ATOM 595 N N . GLN A 1 78 ? 15.719 10.055 9.359 1 97.88 78 GLN A N 1
ATOM 596 C CA . GLN A 1 78 ? 16.281 10.219 10.703 1 97.88 78 GLN A CA 1
ATOM 597 C C . GLN A 1 78 ? 16.234 8.898 11.477 1 97.88 78 GLN A C 1
ATOM 599 O O . GLN A 1 78 ? 17.156 8.586 12.227 1 97.88 78 GLN A O 1
ATOM 604 N N . SER A 1 79 ? 15.172 8.195 11.289 1 98 79 SER A N 1
ATOM 605 C CA . SER A 1 79 ? 15.031 6.926 11.992 1 98 79 SER A CA 1
ATOM 606 C C . SER A 1 79 ? 13.93 6.07 11.375 1 98 79 SER A C 1
ATOM 608 O O . SER A 1 79 ? 13.047 6.586 10.695 1 98 79 SER A O 1
ATOM 610 N N . ILE A 1 80 ? 14.078 4.781 11.562 1 98.5 80 ILE A N 1
ATOM 611 C CA . ILE A 1 80 ? 13.039 3.824 11.211 1 98.5 80 ILE A CA 1
ATOM 612 C C . ILE A 1 80 ? 12.711 2.951 12.422 1 98.5 80 ILE A C 1
ATOM 614 O O . ILE A 1 80 ? 13.609 2.369 13.039 1 98.5 80 ILE A O 1
ATOM 618 N N . ASP A 1 81 ? 11.508 2.939 12.797 1 98.19 81 ASP A N 1
ATOM 619 C CA . ASP A 1 81 ? 11.023 2.047 13.844 1 98.19 81 ASP A CA 1
ATOM 620 C C . ASP A 1 81 ? 10.188 0.909 13.258 1 98.19 81 ASP A C 1
ATOM 622 O O . ASP A 1 81 ? 9.039 1.108 12.867 1 98.19 81 ASP A O 1
ATOM 626 N N . TYR A 1 82 ? 10.734 -0.291 13.18 1 97.19 82 TYR A N 1
ATOM 627 C CA . TYR A 1 82 ? 10.102 -1.418 12.5 1 97.19 82 TYR A CA 1
ATOM 628 C C . TYR A 1 82 ? 9.008 -2.025 13.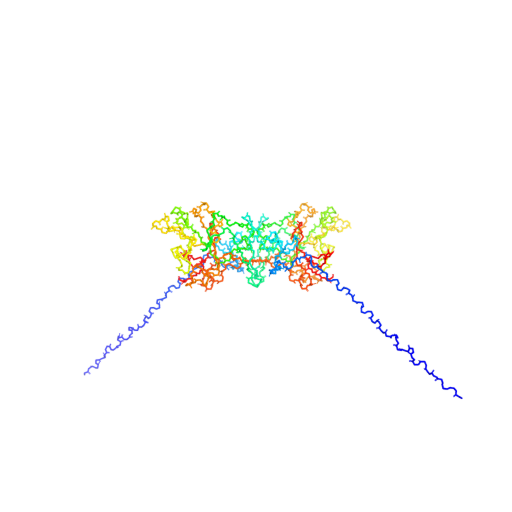375 1 97.19 82 TYR A C 1
ATOM 630 O O . TYR A 1 82 ? 8.086 -2.672 12.867 1 97.19 82 TYR A O 1
ATOM 638 N N . ASP A 1 83 ? 9.062 -1.812 14.633 1 96.69 83 ASP A N 1
ATOM 639 C CA . ASP A 1 83 ? 8.008 -2.293 15.523 1 96.69 83 ASP A CA 1
ATOM 640 C C . ASP A 1 83 ? 6.742 -1.448 15.391 1 96.69 83 ASP A C 1
ATOM 642 O O . ASP A 1 83 ? 5.637 -1.986 15.297 1 96.69 83 ASP A O 1
ATOM 646 N N . LYS A 1 84 ? 6.957 -0.168 15.297 1 96.12 84 LYS A N 1
ATOM 647 C CA . LYS A 1 84 ? 5.832 0.751 15.172 1 96.12 84 LYS A CA 1
ATOM 648 C C . LYS A 1 84 ? 5.496 1.022 13.711 1 96.12 84 LYS A C 1
ATOM 650 O O . LYS A 1 84 ? 4.512 1.704 13.406 1 96.12 84 LYS A O 1
ATOM 655 N N . LYS A 1 85 ? 6.34 0.555 12.812 1 97.62 85 LYS A N 1
ATOM 656 C CA . LYS A 1 85 ? 6.18 0.735 11.375 1 97.62 85 LYS A CA 1
ATOM 657 C C . LYS A 1 85 ? 6.109 2.215 11.008 1 97.62 85 LYS A C 1
ATOM 659 O O . LYS A 1 85 ? 5.184 2.645 10.312 1 97.62 85 LYS A O 1
ATOM 664 N N . SER A 1 86 ? 7.113 2.908 11.484 1 98.19 86 SER A N 1
ATOM 665 C CA . SER A 1 86 ? 7.184 4.344 11.227 1 98.19 86 SER A CA 1
ATOM 666 C C . SER A 1 86 ? 8.578 4.758 10.781 1 98.19 86 SER A C 1
ATOM 668 O O . SER A 1 86 ? 9.562 4.074 11.094 1 98.19 86 SER A O 1
ATOM 670 N N . MET A 1 87 ? 8.625 5.773 10.039 1 98.56 87 MET A N 1
ATOM 671 C CA . MET A 1 87 ? 9.859 6.391 9.562 1 98.56 87 MET A CA 1
ATOM 672 C C . MET A 1 87 ? 9.797 7.91 9.711 1 98.56 87 MET A C 1
ATOM 674 O O . MET A 1 87 ? 8.773 8.523 9.414 1 98.56 87 MET A O 1
ATOM 678 N N . THR A 1 88 ? 10.828 8.477 10.234 1 98.44 88 THR A N 1
ATOM 679 C CA . THR A 1 88 ? 10.883 9.938 10.336 1 98.44 88 THR A CA 1
ATOM 680 C C . THR A 1 88 ? 11.867 10.508 9.32 1 98.44 88 THR A C 1
ATOM 682 O O . THR A 1 88 ? 12.984 10.008 9.18 1 98.44 88 THR A O 1
ATOM 685 N N . ILE A 1 89 ? 11.375 11.516 8.648 1 98.44 89 ILE A N 1
ATOM 686 C CA . ILE A 1 89 ? 12.234 12.156 7.664 1 98.44 89 ILE A CA 1
ATOM 687 C C . ILE A 1 89 ? 12.305 13.656 7.941 1 98.44 89 ILE A C 1
ATOM 689 O O . ILE A 1 89 ? 11.453 14.203 8.648 1 98.44 89 ILE A O 1
ATOM 693 N N . TYR A 1 90 ? 13.336 14.227 7.43 1 95.31 90 TYR A N 1
ATOM 694 C CA . TYR A 1 90 ? 13.523 15.672 7.551 1 95.31 90 TYR A CA 1
ATOM 695 C C . TYR A 1 90 ? 13.547 16.328 6.18 1 95.31 90 TYR A C 1
ATOM 697 O O . TYR A 1 90 ? 14.281 15.906 5.289 1 95.31 90 TYR A O 1
ATOM 705 N N . ASP A 1 91 ? 12.688 17.297 6.023 1 92.75 91 ASP A N 1
ATOM 706 C CA . ASP A 1 91 ? 12.672 18.109 4.816 1 92.75 91 ASP A CA 1
ATOM 707 C C . ASP A 1 91 ? 13.578 19.328 4.973 1 92.75 91 ASP A C 1
ATOM 709 O O . ASP A 1 91 ? 13.25 20.266 5.707 1 92.75 91 ASP A O 1
ATOM 713 N N . PRO A 1 92 ? 14.609 19.328 4.191 1 88.88 92 PRO A N 1
ATOM 714 C CA . PRO A 1 92 ? 15.508 20.469 4.332 1 88.88 92 PRO A CA 1
ATOM 715 C C . PRO A 1 92 ? 14.891 21.766 3.828 1 88.88 92 PRO A C 1
ATOM 717 O O . PRO A 1 92 ? 15.367 22.859 4.168 1 88.88 92 PRO A O 1
ATOM 720 N N . ALA A 1 93 ? 13.859 21.656 3.062 1 90.06 93 ALA A N 1
ATOM 721 C CA . ALA A 1 93 ? 13.25 22.844 2.469 1 90.06 93 ALA A CA 1
ATOM 722 C C . ALA A 1 93 ? 12.07 23.328 3.299 1 90.06 93 ALA A C 1
ATOM 724 O O . ALA A 1 93 ? 11.414 24.312 2.941 1 90.06 93 ALA A O 1
ATOM 725 N N . MET A 1 94 ? 11.844 22.688 4.359 1 92.38 94 MET A N 1
ATOM 726 C CA . MET A 1 94 ? 10.75 23.156 5.211 1 92.38 94 MET A CA 1
ATOM 727 C C . MET A 1 94 ? 11.242 24.219 6.191 1 92.38 94 MET A C 1
ATOM 729 O O . MET A 1 94 ? 12.414 24.219 6.57 1 92.38 94 MET A O 1
ATOM 733 N N . SER A 1 95 ? 10.359 25.094 6.52 1 93.69 95 SER A N 1
ATOM 734 C CA . SER A 1 95 ? 10.695 26.094 7.527 1 93.69 95 SER A CA 1
ATOM 735 C C . SER A 1 95 ? 10.633 25.5 8.93 1 93.69 95 SER A C 1
ATOM 737 O O . SER A 1 95 ? 9.891 24.547 9.18 1 93.69 95 SER A O 1
ATOM 739 N N . THR A 1 96 ? 11.477 25.984 9.758 1 92.62 96 THR A N 1
ATOM 740 C CA . THR A 1 96 ? 11.453 25.672 11.18 1 92.62 96 THR A CA 1
ATOM 741 C C . THR A 1 96 ? 11.477 26.938 12.023 1 92.62 96 THR A C 1
ATOM 743 O O . THR A 1 96 ? 11.484 28.047 11.477 1 92.62 96 THR A O 1
ATOM 746 N N . CYS A 1 97 ? 11.43 26.688 13.289 1 92.75 97 CYS A N 1
ATOM 747 C CA . CYS A 1 97 ? 11.422 27.844 14.18 1 92.75 97 CYS A CA 1
ATOM 748 C C . CYS A 1 97 ? 12.711 28.656 14.039 1 92.75 97 CYS A C 1
ATOM 750 O O . CYS A 1 97 ? 12.742 29.828 14.383 1 92.75 97 CYS A O 1
ATOM 752 N N . SER A 1 98 ? 13.727 28.031 13.43 1 88.88 98 SER A N 1
ATOM 753 C CA . SER A 1 98 ? 15.023 28.688 13.367 1 88.88 98 SER A CA 1
ATOM 754 C C . SER A 1 98 ? 15.367 29.094 11.938 1 88.88 98 SER A C 1
ATOM 756 O O . SER A 1 98 ? 16.203 29.969 11.719 1 88.88 98 SER A O 1
ATOM 758 N N . ILE A 1 99 ? 14.758 28.5 11.008 1 91.12 99 ILE A N 1
ATOM 759 C CA . ILE A 1 99 ? 15.117 28.75 9.617 1 91.12 99 ILE A CA 1
ATOM 760 C C . ILE A 1 99 ? 13.859 28.969 8.781 1 91.12 99 ILE A C 1
ATOM 762 O O . ILE A 1 99 ? 12.898 28.203 8.891 1 91.12 99 ILE A O 1
ATOM 766 N N . LEU A 1 100 ? 13.922 30 7.984 1 92.44 100 LEU A N 1
ATOM 767 C CA . LEU A 1 100 ? 12.844 30.281 7.035 1 92.44 100 LEU A CA 1
ATOM 768 C C . LEU A 1 100 ? 13.242 29.828 5.629 1 92.44 100 LEU A C 1
ATOM 770 O O . LEU A 1 100 ? 14.258 30.281 5.094 1 92.44 100 LEU A O 1
ATOM 774 N N . GLN A 1 101 ? 12.492 28.859 5.086 1 90.56 101 GLN A N 1
ATOM 775 C CA . GLN A 1 101 ? 12.789 28.328 3.762 1 90.56 101 GLN A CA 1
ATOM 776 C C . GLN A 1 101 ? 11.711 28.734 2.754 1 90.56 101 GLN A C 1
ATOM 778 O O . GLN A 1 101 ? 10.539 28.844 3.107 1 90.56 101 GLN A O 1
ATOM 783 N N . PRO A 1 102 ? 12.219 28.922 1.588 1 81.69 102 PRO A N 1
ATOM 784 C CA . PRO A 1 102 ? 11.211 29.297 0.593 1 81.69 102 PRO A CA 1
ATOM 785 C C . PRO A 1 102 ? 10.203 28.172 0.327 1 81.69 102 PRO A C 1
ATOM 787 O O . PRO A 1 102 ? 10.383 27.047 0.809 1 81.69 102 PRO A O 1
ATOM 790 N N . HIS A 1 103 ? 9.398 28.484 -0.642 1 76 103 HIS A N 1
ATOM 791 C CA . HIS A 1 103 ? 8.227 27.688 -0.994 1 76 103 HIS A CA 1
ATOM 792 C C . HIS A 1 103 ? 8.633 26.406 -1.698 1 76 103 HIS A C 1
ATOM 794 O O . HIS A 1 103 ? 9.484 26.422 -2.596 1 76 103 HIS A O 1
ATOM 800 N N . HIS A 1 104 ? 8.203 25.344 -1.155 1 88.56 104 HIS A N 1
ATOM 801 C CA . HIS A 1 104 ? 8.406 24.062 -1.827 1 88.56 104 HIS A CA 1
ATOM 802 C C . HIS A 1 104 ? 7.289 23.078 -1.497 1 88.56 104 HIS A C 1
ATOM 804 O O . HIS A 1 104 ? 6.676 23.172 -0.431 1 88.56 104 HIS A O 1
ATOM 810 N N . ASP A 1 105 ? 6.961 22.25 -2.484 1 93.62 105 ASP A N 1
ATOM 811 C CA . ASP A 1 105 ? 5.93 21.25 -2.268 1 93.62 105 ASP A CA 1
ATOM 812 C C . ASP A 1 105 ? 6.543 19.938 -1.783 1 93.62 105 ASP A C 1
ATOM 814 O O . ASP A 1 105 ? 7.637 19.562 -2.205 1 93.62 105 ASP A O 1
ATOM 818 N N . PHE A 1 106 ? 5.91 19.312 -0.877 1 95.44 106 PHE A N 1
ATOM 819 C CA . PHE A 1 106 ? 6.184 17.922 -0.547 1 95.44 106 PHE A CA 1
ATOM 820 C C . PHE A 1 106 ? 5.246 17 -1.304 1 95.44 106 PHE A C 1
ATOM 822 O O . PHE A 1 106 ? 4.055 16.922 -0.995 1 95.44 106 PHE A O 1
ATOM 829 N N . VAL A 1 107 ? 5.812 16.266 -2.248 1 96.5 107 VAL A N 1
ATOM 830 C CA . VAL A 1 107 ? 4.984 15.461 -3.148 1 96.5 107 VAL A CA 1
ATOM 831 C C . VAL A 1 107 ? 5.426 14 -3.094 1 96.5 107 VAL A C 1
ATOM 833 O O . VAL A 1 107 ? 6.621 13.703 -3.135 1 96.5 107 VAL A O 1
ATOM 836 N N . MET A 1 108 ? 4.469 13.125 -2.975 1 97.06 108 MET A N 1
ATOM 837 C CA . MET A 1 108 ? 4.703 11.688 -3.029 1 97.06 108 MET A CA 1
ATOM 838 C C . MET A 1 108 ? 3.926 11.055 -4.176 1 97.06 108 MET A C 1
ATOM 840 O O . MET A 1 108 ? 2.943 11.617 -4.656 1 97.06 108 MET A O 1
ATOM 844 N N . THR A 1 109 ? 4.43 9.859 -4.648 1 97.38 109 THR A N 1
ATOM 845 C CA . THR A 1 109 ? 3.674 9.109 -5.648 1 97.38 109 THR A CA 1
ATOM 846 C C . THR A 1 109 ? 2.395 8.539 -5.043 1 97.38 109 THR A C 1
ATOM 848 O O . THR A 1 109 ? 2.238 8.508 -3.822 1 97.38 109 THR A O 1
ATOM 851 N N . ASP A 1 110 ? 1.518 8.094 -5.934 1 95.88 110 ASP A N 1
ATOM 852 C CA . ASP A 1 110 ? 0.287 7.469 -5.461 1 95.88 110 ASP A CA 1
ATOM 853 C C . ASP A 1 110 ? 0.59 6.23 -4.621 1 95.88 110 ASP A C 1
ATOM 855 O O . ASP A 1 110 ? -0.061 5.992 -3.602 1 95.88 110 ASP A O 1
ATOM 859 N N . ILE A 1 111 ? 1.572 5.496 -5.055 1 97.56 111 ILE A N 1
ATOM 860 C CA . ILE A 1 111 ? 1.941 4.289 -4.328 1 97.56 111 ILE A CA 1
ATOM 861 C C . ILE A 1 111 ? 2.51 4.66 -2.961 1 97.56 111 ILE A C 1
ATOM 863 O O . ILE A 1 111 ? 2.129 4.074 -1.942 1 97.56 111 ILE A O 1
ATOM 867 N N . GLN A 1 112 ? 3.363 5.617 -2.945 1 98 112 GLN A N 1
ATOM 868 C CA . GLN A 1 112 ? 3.922 6.07 -1.675 1 98 112 GLN A CA 1
ATOM 869 C C . GLN A 1 112 ? 2.822 6.543 -0.729 1 98 112 GLN A C 1
ATOM 871 O O . GLN A 1 112 ? 2.799 6.16 0.443 1 98 112 GLN A O 1
ATOM 876 N N . SER A 1 113 ? 1.901 7.285 -1.278 1 96.88 113 SER A N 1
ATOM 877 C CA . SER A 1 113 ? 0.804 7.797 -0.465 1 96.88 113 SER A CA 1
ATOM 878 C C . SER A 1 113 ? -0.066 6.664 0.068 1 96.88 113 SER A C 1
ATOM 880 O O . SER A 1 113 ? -0.709 6.805 1.109 1 96.88 113 SER A O 1
ATOM 882 N N . ALA A 1 114 ? -0.03 5.586 -0.598 1 97 114 ALA A N 1
ATOM 883 C CA . ALA A 1 114 ? -0.887 4.469 -0.221 1 97 114 ALA A CA 1
ATOM 884 C C . ALA A 1 114 ? -0.209 3.584 0.823 1 97 114 ALA A C 1
ATOM 886 O O . ALA A 1 114 ? -0.867 3.068 1.73 1 97 114 ALA A O 1
ATOM 887 N N . ILE A 1 115 ? 1.113 3.451 0.708 1 98.31 115 ILE A N 1
ATOM 888 C CA . ILE A 1 115 ? 1.715 2.395 1.514 1 98.31 115 ILE A CA 1
ATOM 889 C C . ILE A 1 115 ? 2.588 3.01 2.604 1 98.31 115 ILE A C 1
ATOM 891 O O . ILE A 1 115 ? 2.967 2.332 3.562 1 98.31 115 ILE A O 1
ATOM 895 N N . ILE A 1 116 ? 2.975 4.277 2.445 1 98.38 116 ILE A N 1
ATOM 896 C CA . ILE A 1 116 ? 3.809 4.922 3.453 1 98.38 116 ILE A CA 1
ATOM 897 C C . ILE A 1 116 ? 3.436 6.402 3.562 1 98.38 116 ILE A C 1
ATOM 899 O O . ILE A 1 116 ? 4.289 7.277 3.408 1 98.38 116 ILE A O 1
ATOM 903 N N . PRO A 1 117 ? 2.203 6.656 3.889 1 97.44 117 PRO A N 1
ATOM 904 C CA . PRO A 1 117 ? 1.767 8.047 4.07 1 97.44 117 PRO A CA 1
ATOM 905 C C . PRO A 1 117 ? 2.283 8.656 5.367 1 97.44 117 PRO A C 1
ATOM 907 O O . PRO A 1 117 ? 2.744 7.938 6.258 1 97.44 117 PRO A O 1
ATOM 910 N N . PRO A 1 118 ? 2.271 10.031 5.457 1 96.94 118 PRO A N 1
ATOM 911 C CA . PRO A 1 118 ? 2.521 10.633 6.77 1 96.94 118 PRO A CA 1
ATOM 912 C C . PRO A 1 118 ? 1.542 10.148 7.836 1 96.94 118 PRO A C 1
ATOM 914 O O . PRO A 1 118 ? 0.354 9.977 7.555 1 96.94 118 PRO A O 1
ATOM 917 N N . SER A 1 119 ? 2.092 9.945 8.977 1 94.44 119 SER A N 1
ATOM 918 C CA . SER A 1 119 ? 1.277 9.453 10.086 1 94.44 119 SER A CA 1
ATOM 919 C C . SER A 1 119 ? 0.26 10.5 10.531 1 94.44 119 SER A C 1
ATOM 921 O O . SER A 1 119 ? 0.39 11.68 10.203 1 94.44 119 SER A O 1
ATOM 923 N N . GLN A 1 120 ? -0.666 10.039 11.258 1 87.81 120 GLN A N 1
ATOM 924 C CA . GLN A 1 120 ? -1.752 10.914 11.688 1 87.81 120 GLN A CA 1
ATOM 925 C C . GLN A 1 120 ? -1.244 11.992 12.648 1 87.81 120 GLN A C 1
ATOM 927 O O . GLN A 1 120 ? -1.781 13.102 12.68 1 87.81 120 GLN A O 1
ATOM 932 N N . ASP A 1 121 ? -0.273 11.633 13.367 1 90.62 121 ASP A N 1
ATOM 933 C CA . ASP A 1 121 ? 0.235 12.594 14.344 1 90.62 121 ASP A CA 1
ATOM 934 C C . ASP A 1 121 ? 1.28 13.516 13.727 1 90.62 121 ASP A C 1
ATOM 936 O O . ASP A 1 121 ? 2.105 14.094 14.43 1 90.62 121 ASP A O 1
ATOM 940 N N . THR A 1 122 ? 1.314 13.555 12.477 1 94.81 122 THR A N 1
ATOM 941 C CA . THR A 1 122 ? 2.084 14.555 11.734 1 94.81 122 THR A CA 1
ATOM 942 C C . THR A 1 122 ? 1.178 15.68 11.25 1 94.81 122 THR A C 1
ATOM 944 O O . THR A 1 122 ? 0.188 15.43 10.555 1 94.81 122 THR A O 1
ATOM 947 N N . VAL A 1 123 ? 1.565 16.891 11.594 1 95.12 123 VAL A N 1
ATOM 948 C CA . VAL A 1 123 ? 0.771 18.047 11.219 1 95.12 123 VAL A CA 1
ATOM 949 C C . VAL A 1 123 ? 1.595 18.969 10.328 1 95.12 123 VAL A C 1
ATOM 951 O O . VAL A 1 123 ? 2.771 19.234 10.602 1 95.12 123 VAL A O 1
ATOM 954 N N . PHE A 1 124 ? 0.966 19.344 9.305 1 95.69 124 PHE A N 1
ATOM 955 C CA . PHE A 1 124 ? 1.534 20.375 8.438 1 95.69 124 PHE A CA 1
ATOM 956 C C . PHE A 1 124 ? 0.99 21.75 8.805 1 95.69 124 PHE A C 1
ATOM 958 O O . PHE A 1 124 ? -0.2 21.891 9.094 1 95.69 124 PHE A O 1
ATOM 965 N N . VAL A 1 125 ? 1.851 22.688 8.82 1 96.12 125 VAL A N 1
ATOM 966 C CA . VAL A 1 125 ? 1.453 24.062 9.109 1 96.12 125 VAL A CA 1
ATOM 967 C C . VAL A 1 125 ? 1.778 24.953 7.914 1 96.12 125 VAL A C 1
ATOM 969 O O . VAL A 1 125 ? 2.949 25.141 7.574 1 96.12 125 VAL A O 1
ATOM 972 N N . LEU A 1 126 ? 0.74 25.453 7.344 1 96.06 126 LEU A N 1
ATOM 973 C CA . LEU A 1 126 ? 0.9 26.438 6.285 1 96.06 126 LEU A CA 1
ATOM 974 C C . LEU A 1 126 ? 1.044 27.844 6.867 1 96.06 126 LEU A C 1
ATOM 976 O O . LEU A 1 126 ? 0.227 28.266 7.691 1 96.06 126 LEU A O 1
ATOM 980 N N . LEU A 1 127 ? 2.068 28.531 6.441 1 94.62 127 LEU A N 1
ATOM 981 C CA . LEU A 1 127 ? 2.426 29.797 7.066 1 94.62 127 LEU A CA 1
ATOM 982 C C . LEU A 1 127 ? 2.256 30.953 6.086 1 94.62 127 LEU A C 1
ATOM 984 O O . LEU A 1 127 ? 2.502 30.797 4.891 1 94.62 127 LEU A O 1
ATOM 988 N N . ASN A 1 128 ? 1.84 32.062 6.684 1 93.38 128 ASN A N 1
ATOM 989 C CA . ASN A 1 128 ? 1.752 33.312 5.926 1 93.38 128 ASN A CA 1
ATOM 990 C C . ASN A 1 128 ? 0.854 33.156 4.703 1 93.38 128 ASN A C 1
ATOM 992 O O . ASN A 1 128 ? 1.278 33.438 3.58 1 93.38 128 ASN A O 1
ATOM 996 N N . CYS A 1 129 ? -0.332 32.75 4.988 1 94.31 129 CYS A N 1
ATOM 997 C CA . CYS A 1 129 ? -1.31 32.562 3.926 1 94.31 129 CYS A CA 1
ATOM 998 C C . CYS A 1 129 ? -2.012 33.875 3.574 1 94.31 129 CYS A C 1
ATOM 1000 O O . CYS A 1 129 ? -2.199 34.719 4.438 1 94.31 129 CYS A O 1
ATOM 1002 N N . SER A 1 130 ? -2.359 33.906 2.334 1 93.5 130 SER A N 1
ATOM 1003 C CA . SER A 1 130 ? -3.178 35.062 1.912 1 93.5 130 SER A CA 1
ATOM 1004 C C . SER A 1 130 ? -4.594 34.938 2.471 1 93.5 130 SER A C 1
ATOM 1006 O O . SER A 1 130 ? -5.094 33.844 2.715 1 93.5 130 SER A O 1
ATOM 1008 N N . ILE A 1 131 ? -5.262 36.094 2.615 1 92.62 131 ILE A N 1
ATOM 1009 C CA . ILE A 1 131 ? -6.645 36.125 3.08 1 92.62 131 ILE A CA 1
ATOM 1010 C C . ILE A 1 131 ? -7.543 35.438 2.059 1 92.62 131 ILE A C 1
ATOM 1012 O O . ILE A 1 131 ? -8.633 34.969 2.4 1 92.62 131 ILE A O 1
ATOM 1016 N N . ASP A 1 132 ? -7.059 35.312 0.855 1 94.69 132 ASP A N 1
ATOM 1017 C CA . ASP A 1 132 ? -7.836 34.688 -0.216 1 94.69 132 ASP A CA 1
ATOM 1018 C C . ASP A 1 132 ? -7.48 33.219 -0.371 1 94.69 132 ASP A C 1
ATOM 1020 O O . ASP A 1 132 ? -7.965 32.531 -1.286 1 94.69 132 ASP A O 1
ATOM 1024 N N . SER A 1 133 ? -6.672 32.719 0.51 1 96.5 133 SER A N 1
ATOM 1025 C CA . SER A 1 133 ? -6.258 31.312 0.425 1 96.5 133 SER A CA 1
ATOM 1026 C C . SER A 1 133 ? -7.457 30.375 0.451 1 96.5 133 SER A C 1
ATOM 1028 O O . SER A 1 133 ? -8.375 30.562 1.251 1 96.5 133 SER A O 1
ATOM 1030 N N . PRO A 1 134 ? -7.441 29.312 -0.371 1 96.56 134 PRO A N 1
ATOM 1031 C CA . PRO A 1 134 ? -8.531 28.328 -0.342 1 96.56 134 PRO A CA 1
ATOM 1032 C C . PRO A 1 134 ? -8.758 27.734 1.047 1 96.56 134 PRO A C 1
ATOM 1034 O O . PRO A 1 134 ? -9.891 27.438 1.417 1 96.56 134 PRO A O 1
ATOM 1037 N N . VAL A 1 135 ? -7.758 27.641 1.851 1 95.38 135 VAL A N 1
ATOM 1038 C CA . VAL A 1 135 ? -7.879 27 3.15 1 95.38 135 VAL A CA 1
ATOM 1039 C C . VAL A 1 135 ? -8.445 27.984 4.172 1 95.38 135 VAL A C 1
ATOM 1041 O O . VAL A 1 135 ? -8.758 27.594 5.301 1 95.38 135 VAL A O 1
ATOM 1044 N N . LEU A 1 136 ? -8.539 29.188 3.822 1 95.31 136 LEU A N 1
ATOM 1045 C CA . LEU A 1 136 ? -9.195 30.172 4.691 1 95.31 136 LEU A CA 1
ATOM 1046 C C . LEU A 1 136 ? -10.602 30.484 4.199 1 95.31 136 LEU A C 1
ATOM 1048 O O . LEU A 1 136 ? -11.344 31.219 4.848 1 95.31 136 LEU A O 1
ATOM 1052 N N . ASN A 1 137 ? -10.984 29.922 3.076 1 95.69 137 ASN A N 1
ATOM 1053 C CA . ASN A 1 137 ? -12.273 30.188 2.451 1 95.69 137 ASN A CA 1
ATOM 1054 C C . ASN A 1 137 ? -13.023 28.891 2.139 1 95.69 137 ASN A C 1
ATOM 1056 O O . ASN A 1 137 ? -13.516 28.219 3.049 1 95.69 137 ASN A O 1
ATOM 1060 N N . HIS A 1 138 ? -13.031 28.406 0.916 1 92.56 138 HIS A N 1
ATOM 1061 C CA . HIS A 1 138 ? -13.836 27.266 0.471 1 92.56 138 HIS A CA 1
ATOM 1062 C C . HIS A 1 138 ? -13.445 26 1.209 1 92.56 138 HIS A C 1
ATOM 1064 O O . HIS A 1 138 ? -14.297 25.141 1.484 1 92.56 138 HIS A O 1
ATOM 1070 N N . TYR A 1 139 ? -12.18 25.922 1.514 1 92.31 139 TYR A N 1
ATOM 1071 C CA . TYR A 1 139 ? -11.688 24.688 2.127 1 92.31 139 TYR A CA 1
ATOM 1072 C C . TYR A 1 139 ? -11.25 24.938 3.566 1 92.31 139 TYR A C 1
ATOM 1074 O O . TYR A 1 139 ? -10.32 24.297 4.059 1 92.31 139 TYR A O 1
ATOM 1082 N N . LYS A 1 140 ? -11.898 25.812 4.234 1 92.25 140 LYS A N 1
ATOM 1083 C CA . LYS A 1 140 ? -11.555 26.172 5.609 1 92.25 140 LYS A CA 1
ATOM 1084 C C . LYS A 1 140 ? -11.664 24.953 6.535 1 92.25 140 LYS A C 1
ATOM 1086 O O . LYS A 1 140 ? -10.953 24.875 7.535 1 92.25 140 LYS A O 1
ATOM 1091 N N . TYR A 1 141 ? -12.461 23.984 6.195 1 84.75 141 TYR A N 1
ATOM 1092 C CA . TYR A 1 141 ? -12.711 22.812 7.023 1 84.75 141 TYR A CA 1
ATOM 1093 C C . TYR A 1 141 ? -11.484 21.891 7.055 1 84.75 141 TYR A C 1
ATOM 1095 O O . TYR A 1 141 ? -11.406 20.984 7.879 1 84.75 141 TYR A O 1
ATOM 1103 N N . LEU A 1 142 ? -10.539 22.141 6.227 1 89.88 142 LEU A N 1
ATOM 1104 C CA . LEU A 1 142 ? -9.32 21.344 6.199 1 89.88 142 LEU A CA 1
ATOM 1105 C C . LEU A 1 142 ? -8.336 21.812 7.27 1 89.88 142 LEU A C 1
ATOM 1107 O O . LEU A 1 142 ? -7.383 21.094 7.59 1 89.88 142 LEU A O 1
ATOM 1111 N N . CYS A 1 143 ? -8.562 22.969 7.754 1 92.56 143 CYS A N 1
ATOM 1112 C CA . CYS A 1 143 ? -7.758 23.469 8.867 1 92.56 143 CYS A CA 1
ATOM 1113 C C . CYS A 1 143 ? -8.375 23.078 10.203 1 92.56 143 CYS A C 1
ATOM 1115 O O . CYS A 1 143 ? -9.602 23.109 10.352 1 92.56 143 CYS A O 1
ATOM 1117 N N . PHE A 1 144 ? -7.508 22.656 11.18 1 88.38 144 PHE A N 1
ATOM 1118 C CA . PHE A 1 144 ? -8.07 22.203 12.445 1 88.38 144 PHE A CA 1
ATOM 1119 C C . PHE A 1 144 ? -7.312 22.797 13.625 1 88.38 144 PHE A C 1
ATOM 1121 O O . PHE A 1 144 ? -6.25 23.391 13.453 1 88.38 144 PHE A O 1
ATOM 1128 N N . ASN A 1 145 ? -8.016 22.703 14.781 1 85.19 145 ASN A N 1
ATOM 1129 C CA . ASN A 1 145 ? -7.371 23.109 16.031 1 85.19 145 ASN A CA 1
ATOM 1130 C C . ASN A 1 145 ? -6.281 22.141 16.453 1 85.19 145 ASN A C 1
ATOM 1132 O O . ASN A 1 145 ? -6.555 20.953 16.656 1 85.19 145 ASN A O 1
ATOM 1136 N N . PHE A 1 146 ? -5.141 22.594 16.547 1 87.62 146 PHE A N 1
ATOM 1137 C CA . PHE A 1 146 ? -3.975 21.797 16.891 1 87.62 146 PHE A CA 1
ATOM 1138 C C . PHE A 1 146 ? -3.602 21.969 18.359 1 87.62 146 PHE A C 1
ATOM 1140 O O . PHE A 1 146 ? -2.682 22.734 18.688 1 87.62 146 PHE A O 1
ATOM 1147 N N . GLU A 1 147 ? -4.234 21.234 19.203 1 85.31 147 GLU A N 1
ATOM 1148 C CA . GLU A 1 147 ? -3.928 21.156 20.641 1 85.31 147 GLU A CA 1
ATOM 1149 C C . GLU A 1 147 ? -3.936 22.547 21.281 1 85.31 147 GLU A C 1
ATOM 1151 O O . GLU A 1 147 ? -3.117 22.828 22.156 1 85.31 147 GLU A O 1
ATOM 1156 N N . GLY A 1 148 ? -4.676 23.516 20.672 1 87.81 148 GLY A N 1
ATOM 1157 C CA . GLY A 1 148 ? -4.82 24.844 21.25 1 87.81 148 GLY A CA 1
ATOM 1158 C C . GLY A 1 148 ? -3.766 25.812 20.766 1 87.81 148 GLY A C 1
ATOM 1159 O O . GLY A 1 148 ? -3.785 26.984 21.141 1 87.81 148 GLY A O 1
ATOM 1160 N N . HIS A 1 149 ? -2.898 25.391 19.938 1 92.94 149 HIS A N 1
ATOM 1161 C CA . HIS A 1 149 ? -1.867 26.281 19.422 1 92.94 149 HIS A CA 1
ATOM 1162 C C . HIS A 1 149 ? -2.443 27.234 18.375 1 92.94 149 HIS A C 1
ATOM 1164 O O . HIS A 1 149 ? -3.418 26.906 17.703 1 92.94 149 HIS A O 1
ATOM 1170 N N . THR A 1 150 ? -1.811 28.438 18.328 1 92.06 150 THR A N 1
ATOM 1171 C CA . THR A 1 150 ? -2.312 29.453 17.406 1 92.06 150 THR A CA 1
ATOM 1172 C C . THR A 1 150 ? -1.195 29.953 16.5 1 92.06 150 THR A C 1
ATOM 1174 O O . THR A 1 150 ? -0.014 29.812 16.812 1 92.06 150 THR A O 1
ATOM 1177 N N . CYS A 1 151 ? -1.643 30.562 15.406 1 91.81 151 CYS A N 1
ATOM 1178 C CA . CYS A 1 151 ? -0.688 31.172 14.492 1 91.81 151 CYS A CA 1
ATOM 1179 C C . CYS A 1 151 ? 0.106 32.281 15.195 1 91.81 151 CYS A C 1
ATOM 1181 O O . CYS A 1 151 ? 1.312 32.406 14.977 1 91.81 151 CYS A O 1
ATOM 1183 N N . ASP A 1 152 ? -0.589 32.969 16.031 1 90.81 152 ASP A N 1
ATOM 1184 C CA . ASP A 1 152 ? 0.048 34.062 16.766 1 90.81 152 ASP A CA 1
ATOM 1185 C C . ASP A 1 152 ? 1.15 33.531 17.672 1 90.81 152 ASP A C 1
ATOM 1187 O O . ASP A 1 152 ? 2.236 34.125 17.75 1 90.81 152 ASP A O 1
ATOM 1191 N N . GLU A 1 153 ? 0.863 32.5 18.344 1 92.06 153 GLU A N 1
ATOM 1192 C CA . GLU A 1 153 ? 1.869 31.891 19.203 1 92.06 153 GLU A CA 1
ATOM 1193 C C . GLU A 1 153 ? 3.078 31.422 18.391 1 92.06 153 GLU A C 1
ATOM 1195 O O . GLU A 1 153 ? 4.223 31.656 18.781 1 92.06 153 GLU A O 1
ATOM 1200 N N . LEU A 1 154 ? 2.801 30.812 17.297 1 93.56 154 LEU A N 1
ATOM 1201 C CA . LEU A 1 154 ? 3.855 30.297 16.438 1 93.56 154 LEU A CA 1
ATOM 1202 C C . LEU A 1 154 ? 4.73 31.422 15.898 1 93.56 154 LEU A C 1
ATOM 1204 O O . LEU A 1 154 ? 5.961 31.359 16 1 93.56 154 LEU A O 1
ATOM 1208 N N . TYR A 1 155 ? 4.109 32.469 15.414 1 93 155 TYR A N 1
ATOM 1209 C CA . TYR A 1 155 ? 4.84 33.594 14.836 1 93 155 TYR A CA 1
ATOM 1210 C C . TYR A 1 155 ? 5.598 34.344 15.922 1 93 155 TYR A C 1
ATOM 1212 O O . TYR A 1 155 ? 6.672 34.906 15.656 1 93 155 TYR A O 1
ATOM 1220 N N . GLY A 1 156 ? 5.062 34.406 17.094 1 90.56 156 GLY A N 1
ATOM 1221 C CA . GLY A 1 156 ? 5.691 35.125 18.188 1 90.56 156 GLY A CA 1
ATOM 1222 C C . GLY A 1 156 ? 6.828 34.344 18.828 1 90.56 156 GLY A C 1
ATOM 1223 O O . GLY A 1 156 ? 7.785 34.938 19.328 1 90.56 156 GLY A O 1
ATOM 1224 N N . SER A 1 157 ? 6.703 33.094 18.844 1 92.31 157 SER A N 1
ATOM 1225 C CA . SER A 1 157 ? 7.645 32.25 19.594 1 92.31 157 SER A CA 1
ATOM 1226 C C . SER A 1 157 ? 8.867 31.922 18.75 1 92.31 157 SER A C 1
ATOM 1228 O O . SER A 1 157 ? 9.953 31.688 19.281 1 92.31 157 SER A O 1
ATOM 1230 N N . CYS A 1 158 ? 8.68 31.891 17.469 1 93.62 158 CYS A N 1
ATOM 1231 C CA . CYS A 1 158 ? 9.758 31.438 16.594 1 93.62 158 CYS A CA 1
ATOM 1232 C C . CYS A 1 158 ? 10.445 32.625 15.922 1 93.62 158 CYS A C 1
ATOM 1234 O O . CYS A 1 158 ? 9.797 33.438 15.25 1 93.62 158 CYS A O 1
ATOM 1236 N N . ASN A 1 159 ? 11.711 32.625 16.016 1 90.81 159 ASN A N 1
ATOM 1237 C CA . ASN A 1 159 ? 12.484 33.75 15.445 1 90.81 159 ASN A CA 1
ATOM 1238 C C . ASN A 1 159 ? 12.32 33.812 13.93 1 90.81 159 ASN A C 1
ATOM 1240 O O . ASN A 1 159 ? 12.164 34.906 13.375 1 90.81 159 ASN A O 1
ATOM 1244 N N . ALA A 1 160 ? 12.328 32.719 13.281 1 92.31 160 ALA A N 1
ATOM 1245 C CA . ALA A 1 160 ? 12.281 32.656 11.828 1 92.31 160 ALA A CA 1
ATOM 1246 C C . ALA A 1 160 ? 10.93 33.156 11.312 1 92.31 160 ALA A C 1
ATOM 1248 O O . ALA A 1 160 ? 10.828 33.625 10.18 1 92.31 160 ALA A O 1
ATOM 1249 N N . PHE A 1 161 ? 9.93 33.062 12.18 1 91.81 161 PHE A N 1
ATOM 1250 C CA . PHE A 1 161 ? 8.586 33.375 11.711 1 91.81 161 PHE A CA 1
ATOM 1251 C C . PHE A 1 161 ? 8.188 34.812 12.109 1 91.81 161 PHE A C 1
ATOM 1253 O O . PHE A 1 161 ? 7.145 35.312 11.688 1 91.81 161 PHE A O 1
ATOM 1260 N N . ARG A 1 162 ? 8.953 35.469 12.844 1 88 162 ARG A N 1
ATOM 1261 C CA . ARG A 1 162 ? 8.633 36.812 13.352 1 88 162 ARG A CA 1
ATOM 1262 C C . ARG A 1 162 ? 8.516 37.812 12.211 1 88 162 ARG A C 1
ATOM 1264 O O . ARG A 1 162 ? 7.824 38.844 12.344 1 88 162 ARG A O 1
ATOM 1271 N N . VAL A 1 163 ? 9.203 37.531 11.188 1 86.38 163 VAL A N 1
ATOM 1272 C CA . VAL A 1 163 ? 9.195 38.406 10.039 1 86.38 163 VAL A CA 1
ATOM 1273 C C . VAL A 1 163 ? 7.773 38.594 9.516 1 86.38 163 VAL A C 1
ATOM 1275 O O . VAL A 1 163 ? 7.43 39.625 8.953 1 86.38 163 VAL A O 1
ATOM 1278 N N . PHE A 1 164 ? 6.93 37.625 9.75 1 86.56 164 PHE A N 1
ATOM 1279 C CA . PHE A 1 164 ? 5.555 37.688 9.266 1 86.56 164 PHE A CA 1
ATOM 1280 C C . PHE A 1 164 ? 4.762 38.719 10.039 1 86.56 164 PHE A C 1
ATOM 1282 O O . PHE A 1 164 ? 3.783 39.281 9.531 1 86.56 164 PHE A O 1
ATOM 1289 N N . HIS A 1 165 ? 5.125 39 11.25 1 78.56 165 HIS A N 1
ATOM 1290 C CA . HIS A 1 165 ? 4.484 40.031 12.07 1 78.56 165 HIS A CA 1
ATOM 1291 C C . HIS A 1 165 ? 4.926 41.406 11.633 1 78.56 165 HIS A C 1
ATOM 1293 O O . HIS A 1 165 ? 4.156 42.375 11.742 1 78.56 165 HIS A O 1
ATOM 1299 N N . LEU A 1 166 ? 6.059 41.469 11.266 1 71 166 LEU A N 1
ATOM 1300 C CA . LEU A 1 166 ? 6.648 42.781 10.992 1 71 166 LEU A CA 1
ATOM 1301 C C . LEU A 1 166 ? 5.992 43.438 9.781 1 71 166 LEU A C 1
ATOM 1303 O O . LEU A 1 166 ? 5.848 44.656 9.727 1 71 166 LEU A O 1
ATOM 1307 N N . PHE A 1 167 ? 5.645 42.594 8.867 1 62.03 167 PHE A N 1
ATOM 1308 C CA . PHE A 1 167 ? 5.188 43.188 7.609 1 62.03 167 PHE A CA 1
ATOM 1309 C C . PHE A 1 167 ? 3.684 43.438 7.648 1 62.03 167 PHE A C 1
ATOM 1311 O O . PHE A 1 167 ? 3.123 44 6.719 1 62.03 167 PHE A O 1
ATOM 1318 N N . SER A 1 168 ? 3.023 42.875 8.609 1 61.62 168 SER A N 1
ATOM 1319 C CA . SER A 1 168 ? 1.583 43.125 8.648 1 61.62 168 SER A CA 1
ATOM 1320 C C . SER A 1 168 ? 1.137 43.562 10.039 1 61.62 168 SER A C 1
ATOM 1322 O O . SER A 1 168 ? 1.767 43.219 11.039 1 61.62 168 SER A O 1
ATOM 1324 N N . ASN A 1 169 ? 0.403 44.719 10.141 1 62.38 169 ASN A N 1
ATOM 1325 C CA . ASN A 1 169 ? -0.204 45.156 11.383 1 62.38 169 ASN A CA 1
ATOM 1326 C C . ASN A 1 169 ? -0.95 44.031 12.094 1 62.38 169 ASN A C 1
ATOM 1328 O O . ASN A 1 169 ? -1.309 44.156 13.266 1 62.38 169 ASN A O 1
ATOM 1332 N N . SER A 1 170 ? -1.262 42.906 11.336 1 68.94 170 SER A N 1
ATOM 1333 C CA . SER A 1 170 ? -1.921 41.75 11.898 1 68.94 170 SER A CA 1
ATOM 1334 C C . SER A 1 170 ? -1.171 40.469 11.531 1 68.94 170 SER A C 1
ATOM 1336 O O . SER A 1 170 ? -0.375 40.438 10.594 1 68.94 170 SER A O 1
ATOM 1338 N N . SER A 1 171 ? -1.197 39.5 12.391 1 80.75 171 SER A N 1
ATOM 1339 C CA . SER A 1 171 ? -0.588 38.219 12.094 1 80.75 171 SER A CA 1
ATOM 1340 C C . SER A 1 171 ? -1.263 37.531 10.906 1 80.75 171 SER A C 1
ATOM 1342 O O . SER A 1 171 ? -2.473 37.312 10.922 1 80.75 171 SER A O 1
ATOM 1344 N N . PRO A 1 172 ? -0.444 37.406 9.852 1 89.81 172 PRO A N 1
ATOM 1345 C CA . PRO A 1 172 ? -1.065 36.719 8.727 1 89.81 172 PRO A CA 1
ATOM 1346 C C . PRO A 1 172 ? -1.626 35.344 9.117 1 89.81 172 PRO A C 1
ATOM 1348 O O . PRO A 1 172 ? -1.168 34.75 10.094 1 89.81 172 PRO A O 1
ATOM 1351 N N . PRO A 1 173 ? -2.617 34.906 8.414 1 93.12 173 PRO A N 1
ATOM 1352 C CA . PRO A 1 173 ? -3.246 33.625 8.766 1 93.12 173 PRO A CA 1
ATOM 1353 C C . PRO A 1 173 ? -2.338 32.438 8.5 1 93.12 173 PRO A C 1
ATOM 1355 O O . PRO A 1 173 ? -1.411 32.5 7.691 1 93.12 173 PRO A O 1
ATOM 1358 N N . CYS A 1 174 ? -2.523 31.484 9.258 1 95.31 174 CYS A N 1
ATOM 1359 C CA . CYS A 1 174 ? -1.909 30.172 9.031 1 95.31 174 CYS A CA 1
ATOM 1360 C C . CYS A 1 174 ? -2.943 29.062 9.133 1 95.31 174 CYS A C 1
ATOM 1362 O O . CYS A 1 174 ? -4.098 29.312 9.477 1 95.31 174 CYS A O 1
ATOM 1364 N N . CYS A 1 175 ? -2.602 27.875 8.719 1 96.12 175 CYS A N 1
ATOM 1365 C CA . CYS A 1 175 ? -3.51 26.734 8.703 1 96.12 175 CYS A CA 1
ATOM 1366 C C . CYS A 1 175 ? -2.807 25.469 9.18 1 96.12 175 CYS A C 1
ATOM 1368 O O . CYS A 1 175 ? -1.822 25.031 8.578 1 96.12 175 CYS A O 1
ATOM 1370 N N . PHE A 1 176 ? -3.209 24.953 10.336 1 95.5 176 PHE A N 1
ATOM 1371 C CA . PHE A 1 176 ? -2.82 23.594 10.727 1 95.5 176 PHE A CA 1
ATOM 1372 C C . PHE A 1 176 ? -3.635 22.562 9.969 1 95.5 176 PHE A C 1
ATOM 1374 O O . PHE A 1 176 ? -4.867 22.594 9.984 1 95.5 176 PHE A O 1
ATOM 1381 N N . THR A 1 177 ? -2.936 21.625 9.305 1 94.06 177 THR A N 1
ATOM 1382 C CA . THR A 1 177 ? -3.65 20.703 8.438 1 94.06 177 THR A CA 1
ATOM 1383 C C . THR A 1 177 ? -2.887 19.375 8.305 1 94.06 177 THR A C 1
ATOM 1385 O O . THR A 1 177 ? -1.911 19.141 9.023 1 94.06 177 THR A O 1
ATOM 1388 N N . SER A 1 178 ? -3.41 18.5 7.461 1 92.19 178 SER A N 1
ATOM 1389 C CA . SER A 1 178 ? -2.783 17.203 7.219 1 92.19 178 SER A CA 1
ATOM 1390 C C . SER A 1 178 ? -2.111 17.156 5.848 1 92.19 178 SER A C 1
ATOM 1392 O O . SER A 1 178 ? -2.262 18.094 5.051 1 92.19 178 SER A O 1
ATOM 1394 N N . TYR A 1 179 ? -1.375 16.062 5.668 1 94.81 179 TYR A N 1
ATOM 1395 C CA . TYR A 1 179 ? -0.693 15.891 4.391 1 94.81 179 TYR A CA 1
ATOM 1396 C C . TYR A 1 179 ? -1.69 15.883 3.236 1 94.81 179 TYR A C 1
ATOM 1398 O O . TYR A 1 179 ? -1.377 16.344 2.133 1 94.81 179 TYR A O 1
ATOM 1406 N N . ASN A 1 180 ? -2.885 15.414 3.432 1 92.38 180 ASN A N 1
ATOM 1407 C CA . ASN A 1 180 ? -3.854 15.281 2.348 1 92.38 180 ASN A CA 1
ATOM 1408 C C . ASN A 1 180 ? -4.211 16.641 1.747 1 92.38 180 ASN A C 1
ATOM 1410 O O . ASN A 1 180 ? -4.508 16.734 0.554 1 92.38 180 ASN A O 1
ATOM 1414 N N . THR A 1 181 ? -4.152 17.594 2.559 1 92.81 181 THR A N 1
ATOM 1415 C CA . THR A 1 181 ? -4.41 18.953 2.064 1 92.81 181 THR A CA 1
ATOM 1416 C C . THR A 1 181 ? -3.312 19.391 1.101 1 92.81 181 THR A C 1
ATOM 1418 O O . THR A 1 181 ? -3.6 19.875 0.008 1 92.81 181 THR A O 1
ATOM 1421 N N . VAL A 1 182 ? -2.094 19.125 1.525 1 93.94 182 VAL A N 1
ATOM 1422 C CA . VAL A 1 182 ? -0.968 19.594 0.723 1 93.94 182 VAL A CA 1
ATOM 1423 C C . VAL A 1 182 ? -0.754 18.656 -0.465 1 93.94 182 VAL A C 1
ATOM 1425 O O . VAL A 1 182 ? -0.076 19.016 -1.431 1 93.94 182 VAL A O 1
ATOM 1428 N N . LYS A 1 183 ? -1.275 17.484 -0.358 1 94.38 183 LYS A N 1
ATOM 1429 C CA . LYS A 1 183 ? -1.332 16.594 -1.512 1 94.38 183 LYS A CA 1
ATOM 1430 C C . LYS A 1 183 ? -2.369 17.078 -2.523 1 94.38 183 LYS A C 1
ATOM 1432 O O . LYS A 1 183 ? -2.146 17 -3.734 1 94.38 183 LYS A O 1
ATOM 1437 N N . PHE A 1 184 ? -3.43 17.625 -2.064 1 93.88 184 PHE A N 1
ATOM 1438 C CA . PHE A 1 184 ? -4.594 18.016 -2.854 1 93.88 184 PHE A CA 1
ATOM 1439 C C . PHE A 1 184 ? -4.359 19.359 -3.537 1 93.88 184 PHE A C 1
ATOM 1441 O O . PHE A 1 184 ? -4.754 19.547 -4.688 1 93.88 184 PHE A O 1
ATOM 1448 N N . MET A 1 185 ? -3.709 20.219 -2.83 1 94.12 185 MET A N 1
ATOM 1449 C CA . MET A 1 185 ? -3.436 21.547 -3.361 1 94.12 185 MET A CA 1
ATOM 1450 C C . MET A 1 185 ? -1.969 21.922 -3.17 1 94.12 185 MET A C 1
ATOM 1452 O O . MET A 1 185 ? -1.455 21.875 -2.051 1 94.12 185 MET A O 1
ATOM 1456 N N . SER A 1 186 ? -1.449 22.391 -4.312 1 93.88 186 SER A N 1
ATOM 1457 C CA . SER A 1 186 ? -0.066 22.844 -4.223 1 93.88 186 SER A CA 1
ATOM 1458 C C . SER A 1 186 ? 0.039 24.141 -3.42 1 93.88 186 SER A C 1
ATOM 1460 O O . SER A 1 186 ? -0.958 24.828 -3.227 1 93.88 186 SER A O 1
ATOM 1462 N N . MET A 1 187 ? 1.244 24.438 -3.033 1 91.06 187 MET A N 1
ATOM 1463 C CA . MET A 1 187 ? 1.494 25.641 -2.252 1 91.06 187 MET A CA 1
ATOM 1464 C C . MET A 1 187 ? 1.082 26.891 -3.031 1 91.06 187 MET A C 1
ATOM 1466 O O . MET A 1 187 ? 0.593 27.859 -2.447 1 91.06 187 MET A O 1
ATOM 1470 N N . ASN A 1 188 ? 1.267 26.812 -4.316 1 91.81 188 ASN A N 1
ATOM 1471 C CA . ASN A 1 188 ? 0.856 27.938 -5.156 1 91.81 188 ASN A CA 1
ATOM 1472 C C . ASN A 1 188 ? -0.657 28.141 -5.125 1 91.81 188 ASN A C 1
ATOM 1474 O O . ASN A 1 188 ? -1.139 29.266 -5.094 1 91.81 188 ASN A O 1
ATOM 1478 N N . ILE A 1 189 ? -1.344 27.109 -5.109 1 94.5 189 ILE A N 1
ATOM 1479 C CA . ILE A 1 189 ? -2.801 27.156 -5.051 1 94.5 189 ILE A CA 1
ATOM 1480 C C . ILE A 1 189 ? -3.244 27.578 -3.648 1 94.5 189 ILE A C 1
ATOM 1482 O O . ILE A 1 189 ? -4.168 28.375 -3.496 1 94.5 189 ILE A O 1
ATOM 1486 N N . LEU A 1 190 ? -2.562 27.094 -2.691 1 95.5 190 LEU A N 1
ATOM 1487 C CA . LEU A 1 190 ? -2.895 27.391 -1.303 1 95.5 190 LEU A CA 1
ATOM 1488 C C . LEU A 1 190 ? -2.629 28.859 -0.98 1 95.5 190 LEU A C 1
ATOM 1490 O O . LEU A 1 190 ? -3.193 29.391 -0.028 1 95.5 190 LEU A O 1
ATOM 1494 N N . ASP A 1 191 ? -1.764 29.453 -1.761 1 95.31 191 ASP A N 1
ATOM 1495 C CA . ASP A 1 191 ? -1.412 30.859 -1.604 1 95.31 191 ASP A CA 1
ATOM 1496 C C . ASP A 1 191 ? -0.849 31.141 -0.212 1 95.31 191 ASP A C 1
ATOM 1498 O O . ASP A 1 191 ? -1.288 32.062 0.469 1 95.31 191 ASP A O 1
ATOM 1502 N N . CYS A 1 192 ? -0.078 30.219 0.318 1 93.94 192 CYS A N 1
ATOM 1503 C CA . CYS A 1 192 ? 0.764 30.344 1.504 1 93.94 192 CYS A CA 1
ATOM 1504 C C . CYS A 1 192 ? 2.24 30.328 1.128 1 93.94 192 CYS A C 1
ATOM 1506 O O . CYS A 1 192 ? 2.643 29.641 0.194 1 93.94 192 CYS A O 1
ATOM 1508 N N . THR A 1 193 ? 3.023 31.031 1.824 1 92.62 193 THR A N 1
ATOM 1509 C CA . THR A 1 193 ? 4.383 31.25 1.343 1 92.62 193 THR A CA 1
ATOM 1510 C C . THR A 1 193 ? 5.328 30.188 1.895 1 92.62 193 THR A C 1
ATOM 1512 O O . THR A 1 193 ? 6.359 29.891 1.289 1 92.62 193 THR A O 1
ATOM 1515 N N . HIS A 1 194 ? 5.008 29.703 3.115 1 93.88 194 HIS A N 1
ATOM 1516 C CA . HIS A 1 194 ? 5.875 28.734 3.77 1 93.88 194 HIS A CA 1
ATOM 1517 C C . HIS A 1 194 ? 5.059 27.609 4.41 1 93.88 194 HIS A C 1
ATOM 1519 O O . HIS A 1 194 ? 3.848 27.75 4.594 1 93.88 194 HIS A O 1
ATOM 1525 N N . TYR A 1 195 ? 5.73 26.484 4.566 1 95.44 195 TYR A N 1
ATOM 1526 C CA . TYR A 1 195 ? 5.125 25.469 5.426 1 95.44 195 TYR A CA 1
ATOM 1527 C C . TYR A 1 195 ? 6.148 24.891 6.391 1 95.44 195 TYR A C 1
ATOM 1529 O O . TYR A 1 195 ? 7.359 25.031 6.18 1 95.44 195 TYR A O 1
ATOM 1537 N N . THR A 1 196 ? 5.711 24.422 7.441 1 95.5 196 THR A N 1
ATOM 1538 C CA . THR A 1 196 ? 6.473 23.562 8.336 1 95.5 196 THR A CA 1
ATOM 1539 C C . THR A 1 196 ? 5.664 22.312 8.711 1 95.5 196 THR A C 1
ATOM 1541 O O . THR A 1 196 ? 4.484 22.219 8.367 1 95.5 196 THR A O 1
ATOM 1544 N N . SER A 1 197 ? 6.324 21.328 9.211 1 96.5 197 SER A N 1
ATOM 1545 C CA . SER A 1 197 ? 5.652 20.109 9.664 1 96.5 197 SER A CA 1
ATOM 1546 C C . SER A 1 197 ? 6.23 19.625 10.984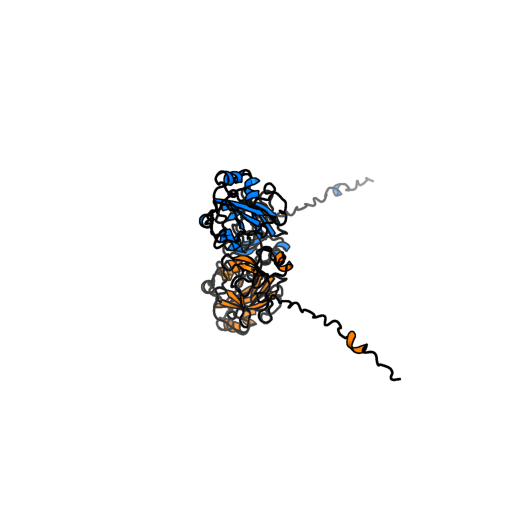 1 96.5 197 SER A C 1
ATOM 1548 O O . SER A 1 197 ? 7.434 19.75 11.227 1 96.5 197 SER A O 1
ATOM 1550 N N . VAL A 1 198 ? 5.32 19.156 11.797 1 96.25 198 VAL A N 1
ATOM 1551 C CA . VAL A 1 198 ? 5.664 18.688 13.133 1 96.25 198 VAL A CA 1
ATOM 1552 C C . VAL A 1 198 ? 5.008 17.328 13.383 1 96.25 198 VAL A C 1
ATOM 1554 O O . VAL A 1 198 ? 3.92 17.062 12.875 1 96.25 198 VAL A O 1
ATOM 1557 N N . PHE A 1 199 ? 5.703 16.484 14.148 1 95.44 199 PHE A N 1
ATOM 1558 C CA . PHE A 1 199 ? 5.129 15.172 14.43 1 95.44 199 PHE A CA 1
ATOM 1559 C C . PHE A 1 199 ? 5.117 14.898 15.93 1 95.44 199 PHE A C 1
ATOM 1561 O O . PHE A 1 199 ? 5.598 15.711 16.719 1 95.44 199 PHE A O 1
ATOM 1568 N N . ASN A 1 200 ? 4.512 13.805 16.359 1 93.06 200 ASN A N 1
ATOM 1569 C CA . ASN A 1 200 ? 4.238 13.492 17.766 1 93.06 200 ASN A CA 1
ATOM 1570 C C . ASN A 1 200 ? 3.338 14.547 18.406 1 93.06 200 ASN A C 1
ATOM 1572 O O . ASN A 1 200 ? 3.609 15.008 19.516 1 93.06 200 ASN A O 1
ATOM 1576 N N . THR A 1 201 ? 2.34 14.859 17.672 1 91 201 THR A N 1
ATOM 1577 C CA . THR A 1 201 ? 1.547 16.031 18.047 1 91 201 THR A CA 1
ATOM 1578 C C . THR A 1 201 ? 0.602 15.703 19.203 1 91 201 THR A C 1
ATOM 1580 O O . THR A 1 201 ? 0.097 16.609 19.875 1 91 201 THR A O 1
ATOM 1583 N N . ASN A 1 202 ? 0.373 14.484 19.438 1 83.25 202 ASN A N 1
ATOM 1584 C CA . ASN A 1 202 ? -0.49 14.094 20.547 1 83.25 202 ASN A CA 1
ATOM 1585 C C . ASN A 1 202 ? 0.099 14.516 21.891 1 83.25 202 ASN A C 1
ATOM 1587 O O . ASN A 1 202 ? -0.615 14.578 22.891 1 83.25 202 ASN A O 1
ATOM 1591 N N . ASN A 1 203 ? 1.352 14.906 21.875 1 86.81 203 ASN A N 1
ATOM 1592 C CA . ASN A 1 203 ? 2.049 15.234 23.109 1 86.81 203 ASN A CA 1
ATOM 1593 C C . ASN A 1 203 ? 2.467 16.703 23.156 1 86.81 203 ASN A C 1
ATOM 1595 O O . ASN A 1 203 ? 3.354 17.078 23.922 1 86.81 203 ASN A O 1
ATOM 1599 N N . LEU A 1 204 ? 1.796 17.531 22.375 1 91.81 204 LEU A N 1
ATOM 1600 C CA . LEU A 1 204 ? 2.338 18.891 22.25 1 91.81 204 LEU A CA 1
ATOM 1601 C C . LEU A 1 204 ? 1.44 19.906 22.938 1 91.81 204 LEU A C 1
ATOM 1603 O O . LEU A 1 204 ? 1.689 21.109 22.859 1 91.81 204 LEU A O 1
ATOM 1607 N N . LYS A 1 205 ? 0.456 19.406 23.641 1 90.88 205 LYS A N 1
ATOM 1608 C CA . LYS A 1 205 ? -0.34 20.344 24.422 1 90.88 205 LYS A CA 1
ATOM 1609 C C . LYS A 1 205 ? 0.513 21.031 25.484 1 90.88 205 LYS A C 1
ATOM 1611 O O . LYS A 1 205 ? 1.206 20.359 26.266 1 90.88 205 LYS A O 1
ATOM 1616 N N . GLY A 1 206 ? 0.514 22.344 25.469 1 91.44 206 GLY A N 1
ATOM 1617 C CA . GLY A 1 206 ? 1.275 23.109 26.453 1 91.44 206 GLY A CA 1
ATOM 1618 C C . GLY A 1 206 ? 2.75 23.203 26.109 1 91.44 206 GLY A C 1
ATOM 1619 O O . GLY A 1 206 ? 3.512 23.859 26.828 1 91.44 206 GLY A O 1
ATOM 1620 N N . VAL A 1 207 ? 3.178 22.609 25.109 1 94.69 207 VAL A N 1
ATOM 1621 C CA . VAL A 1 207 ? 4.57 22.656 24.688 1 94.69 207 VAL A CA 1
ATOM 1622 C C . VAL A 1 207 ? 4.742 23.766 23.641 1 94.69 207 VAL A C 1
ATOM 1624 O O . VAL A 1 207 ? 4.016 23.797 22.641 1 94.69 207 VAL A O 1
ATOM 1627 N N . GLY A 1 208 ? 5.668 24.656 23.875 1 94.31 208 GLY A N 1
ATOM 1628 C CA . GLY A 1 208 ? 5.895 25.766 22.969 1 94.31 208 GLY A CA 1
ATOM 1629 C C . GLY A 1 208 ? 6.488 25.328 21.641 1 94.31 208 GLY A C 1
ATOM 1630 O O . GLY A 1 208 ? 7.168 24.297 21.562 1 94.31 208 GLY A O 1
ATOM 1631 N N . PRO A 1 209 ? 6.301 26.125 20.609 1 94.94 209 PRO A N 1
ATOM 1632 C CA . PRO A 1 209 ? 6.754 25.781 19.25 1 94.94 209 PRO A CA 1
ATOM 1633 C C . PRO A 1 209 ? 8.258 25.547 19.172 1 94.94 209 PRO A C 1
ATOM 1635 O O . PRO A 1 209 ? 8.734 24.797 18.312 1 94.94 209 PRO A O 1
ATOM 1638 N N . LEU A 1 210 ? 8.992 26.156 20.031 1 94.69 210 LEU A N 1
ATOM 1639 C CA . LEU A 1 210 ? 10.445 25.984 20.031 1 94.69 210 LEU A CA 1
ATOM 1640 C C . LEU A 1 210 ? 10.836 24.547 20.359 1 94.69 210 LEU A C 1
ATOM 1642 O O . LEU A 1 210 ? 11.906 24.094 19.969 1 94.69 210 LEU A O 1
ATOM 1646 N N . ASP A 1 211 ? 9.953 23.891 21.016 1 94.12 211 ASP A N 1
ATOM 1647 C CA . ASP A 1 211 ? 10.273 22.547 21.516 1 94.12 211 ASP A CA 1
ATOM 1648 C C . ASP A 1 211 ? 9.547 21.469 20.703 1 94.12 211 ASP A C 1
ATOM 1650 O O . ASP A 1 211 ? 9.547 20.297 21.078 1 94.12 211 ASP A O 1
ATOM 1654 N N . TRP A 1 212 ? 8.938 21.859 19.609 1 95.25 212 TRP A N 1
ATOM 1655 C CA . TRP A 1 212 ? 8.25 20.891 18.766 1 95.25 212 TRP A CA 1
ATOM 1656 C C . TRP A 1 212 ? 9.242 20 18.031 1 95.25 212 TRP A C 1
ATOM 1658 O O . TRP A 1 212 ? 10.406 20.391 17.844 1 95.25 212 TRP A O 1
ATOM 1668 N N . PHE A 1 213 ? 8.789 18.766 17.688 1 94.19 213 PHE A N 1
ATOM 1669 C CA . PHE A 1 213 ? 9.57 17.891 16.828 1 94.19 213 PHE A CA 1
ATOM 1670 C C . PHE A 1 213 ? 9.312 18.219 15.359 1 94.19 213 PHE A C 1
ATOM 1672 O O . PHE A 1 213 ? 8.312 17.781 14.781 1 94.19 213 PHE A O 1
ATOM 1679 N N . TYR A 1 214 ? 10.242 18.938 14.758 1 95.44 214 TYR A N 1
ATOM 1680 C CA . TYR A 1 214 ? 10.086 19.312 13.359 1 95.44 214 TYR A CA 1
ATOM 1681 C C . TYR A 1 214 ? 10.539 18.188 12.438 1 95.44 214 TYR A C 1
ATOM 1683 O O . TYR A 1 214 ? 11.602 17.609 12.633 1 95.44 214 TYR A O 1
ATOM 1691 N N . GLY A 1 215 ? 9.711 17.828 11.461 1 96.44 215 GLY A N 1
ATOM 1692 C CA . GLY A 1 215 ? 9.922 16.734 10.531 1 96.44 215 GLY A CA 1
ATOM 1693 C C . GLY A 1 215 ? 8.625 16.078 10.086 1 96.44 215 GLY A C 1
ATOM 1694 O O . GLY A 1 215 ? 7.539 16.609 10.336 1 96.44 215 GLY A O 1
ATOM 1695 N N . ILE A 1 216 ? 8.758 15.031 9.352 1 97.69 216 ILE A N 1
ATOM 1696 C CA . ILE A 1 216 ? 7.605 14.281 8.875 1 97.69 216 ILE A CA 1
ATOM 1697 C C . ILE A 1 216 ? 7.719 12.828 9.312 1 97.69 216 ILE A C 1
ATOM 1699 O O . ILE A 1 216 ? 8.703 12.148 9 1 97.69 216 ILE A O 1
ATOM 1703 N N . LYS A 1 217 ? 6.816 12.438 10.102 1 97.94 217 LYS A N 1
ATOM 1704 C CA . LYS A 1 217 ? 6.727 11.031 10.484 1 97.94 217 LYS A CA 1
ATOM 1705 C C . LYS A 1 217 ? 5.793 10.266 9.547 1 97.94 217 LYS A C 1
ATOM 1707 O O . LYS A 1 217 ? 4.656 10.688 9.312 1 97.94 217 LYS A O 1
ATOM 1712 N N . MET A 1 218 ? 6.297 9.195 9.008 1 98.19 218 MET A N 1
ATOM 1713 C CA . MET A 1 218 ? 5.555 8.359 8.07 1 98.19 218 MET A CA 1
ATOM 1714 C C . MET A 1 218 ? 5.133 7.051 8.719 1 98.19 218 MET A C 1
ATOM 1716 O O . MET A 1 218 ? 5.809 6.555 9.625 1 98.19 218 MET A O 1
ATOM 1720 N N . SER A 1 219 ? 4.02 6.516 8.289 1 98 219 SER A N 1
ATOM 1721 C CA . SER A 1 219 ? 3.559 5.18 8.648 1 98 219 SER A CA 1
ATOM 1722 C C . SER A 1 219 ? 3.584 4.238 7.449 1 98 219 SER A C 1
ATOM 1724 O O . SER A 1 219 ? 3.018 4.551 6.398 1 98 219 SER A O 1
ATOM 1726 N N . PHE A 1 220 ? 4.262 3.068 7.59 1 98.44 220 PHE A N 1
ATOM 1727 C CA . PHE A 1 220 ? 4.336 2.186 6.434 1 98.44 220 PHE A CA 1
ATOM 1728 C C . PHE A 1 220 ? 3.689 0.839 6.734 1 98.44 220 PHE A C 1
ATOM 1730 O O . PHE A 1 220 ? 3.541 0.464 7.898 1 98.44 220 PHE A O 1
ATOM 1737 N N . SER A 1 221 ? 3.256 0.241 5.66 1 97.56 221 SER A N 1
ATOM 1738 C CA . SER A 1 221 ? 2.658 -1.087 5.746 1 97.56 221 SER A CA 1
ATOM 1739 C C . SER A 1 221 ? 3.023 -1.938 4.535 1 97.56 221 SER A C 1
ATOM 1741 O O . SER A 1 221 ? 3.311 -1.406 3.459 1 97.56 221 SER A O 1
ATOM 1743 N N . VAL A 1 222 ? 3.072 -3.186 4.758 1 96.5 222 VAL A N 1
ATOM 1744 C CA . VAL A 1 222 ? 3.344 -4.148 3.699 1 96.5 222 VAL A CA 1
ATOM 1745 C C . VAL A 1 222 ? 2.514 -5.41 3.922 1 96.5 222 VAL A C 1
ATOM 1747 O O . VAL A 1 222 ? 2.438 -5.922 5.043 1 96.5 222 VAL A O 1
ATOM 1750 N N . PRO A 1 223 ? 1.799 -5.809 2.859 1 96.38 223 PRO A N 1
ATOM 1751 C CA . PRO A 1 223 ? 1.038 -7.047 3.02 1 96.38 223 PRO A CA 1
ATOM 1752 C C . PRO A 1 223 ? 1.931 -8.258 3.283 1 96.38 223 PRO A C 1
ATOM 1754 O O . PRO A 1 223 ? 3.115 -8.242 2.938 1 96.38 223 PRO A O 1
ATOM 1757 N N . ASP A 1 224 ? 1.343 -9.219 3.926 1 91.94 224 ASP A N 1
ATOM 1758 C CA . ASP A 1 224 ? 2.062 -10.469 4.148 1 91.94 224 ASP A CA 1
ATOM 1759 C C . ASP A 1 224 ? 2.084 -11.328 2.885 1 91.94 224 ASP A C 1
ATOM 1761 O O . ASP A 1 224 ? 1.075 -11.938 2.529 1 91.94 224 ASP A O 1
ATOM 1765 N N . THR A 1 225 ? 3.271 -11.328 2.316 1 84.88 225 THR A N 1
ATOM 1766 C CA . THR A 1 225 ? 3.381 -12.141 1.113 1 84.88 225 THR A CA 1
ATOM 1767 C C . THR A 1 225 ? 4.398 -13.266 1.31 1 84.88 225 THR A C 1
ATOM 1769 O O . THR A 1 225 ? 5.043 -13.695 0.353 1 84.88 225 THR A O 1
ATOM 1772 N N . GLY A 1 226 ? 4.617 -13.617 2.623 1 82.12 226 GLY A N 1
ATOM 1773 C CA . GLY A 1 226 ? 5.359 -14.836 2.898 1 82.12 226 GLY A CA 1
ATOM 1774 C C . GLY A 1 226 ? 6.824 -14.586 3.207 1 82.12 226 GLY A C 1
ATOM 1775 O O . GLY A 1 226 ? 7.648 -15.5 3.119 1 82.12 226 GLY A O 1
ATOM 1776 N N . CYS A 1 227 ? 7.203 -13.422 3.541 1 86.88 227 CYS A N 1
ATOM 1777 C CA . CYS A 1 227 ? 8.602 -13.125 3.832 1 86.88 227 CYS A CA 1
ATOM 1778 C C . CYS A 1 227 ? 9.062 -13.852 5.086 1 86.88 227 CYS A C 1
ATOM 1780 O O . CYS A 1 227 ? 10.25 -14.164 5.223 1 86.88 227 CYS A O 1
ATOM 1782 N N . GLU A 1 228 ? 8.125 -14.133 5.871 1 84.94 228 GLU A N 1
ATOM 1783 C CA . GLU A 1 228 ? 8.484 -14.766 7.133 1 84.94 228 GLU A CA 1
ATOM 1784 C C . GLU A 1 228 ? 9.078 -16.156 6.902 1 84.94 228 GLU A C 1
ATOM 1786 O O . GLU A 1 228 ? 10.055 -16.531 7.551 1 84.94 228 GLU A O 1
ATOM 1791 N N . ILE A 1 229 ? 8.484 -16.875 6.031 1 82.5 229 ILE A N 1
ATOM 1792 C CA . ILE A 1 229 ? 8.969 -18.219 5.719 1 82.5 229 ILE A CA 1
ATOM 1793 C C . ILE A 1 229 ? 10.383 -18.141 5.152 1 82.5 229 ILE A C 1
ATOM 1795 O O . ILE A 1 229 ? 11.25 -18.938 5.52 1 82.5 229 ILE A O 1
ATOM 1799 N N . CYS A 1 230 ? 10.586 -17.219 4.328 1 87.06 230 CYS A N 1
ATOM 1800 C CA . CYS A 1 230 ? 11.898 -16.984 3.75 1 87.06 230 CYS A CA 1
ATOM 1801 C C . CYS A 1 230 ? 12.922 -16.641 4.828 1 87.06 230 CYS A C 1
ATOM 1803 O O . CYS A 1 230 ? 13.992 -17.234 4.887 1 87.06 230 CYS A O 1
ATOM 1805 N N . LYS A 1 231 ? 12.562 -15.797 5.711 1 87 231 LYS A N 1
ATOM 1806 C CA . LYS A 1 231 ? 13.453 -15.352 6.773 1 87 231 LYS A CA 1
ATOM 1807 C C . LYS A 1 231 ? 13.805 -16.5 7.715 1 87 231 LYS A C 1
ATOM 1809 O O . LYS A 1 231 ? 14.961 -16.656 8.117 1 87 231 LYS A O 1
ATOM 1814 N N . GLN A 1 232 ? 12.852 -17.266 7.977 1 85.69 232 GLN A N 1
ATOM 1815 C CA . GLN A 1 232 ? 13.047 -18.391 8.883 1 85.69 232 GLN A CA 1
ATOM 1816 C C . GLN A 1 232 ? 13.977 -19.438 8.273 1 85.69 232 GLN A C 1
ATOM 1818 O O . GLN A 1 232 ? 14.648 -20.172 8.992 1 85.69 232 GLN A O 1
ATOM 1823 N N . SER A 1 233 ? 14.055 -19.438 7.008 1 84.12 233 SER A N 1
ATOM 1824 C CA . SER A 1 233 ? 14.906 -20.391 6.316 1 84.12 233 SER A CA 1
ATOM 1825 C C . SER A 1 233 ? 16.328 -19.859 6.145 1 84.12 233 SER A C 1
ATOM 1827 O O . SER A 1 233 ? 17.172 -20.516 5.523 1 84.12 233 SER A O 1
ATOM 1829 N N . GLY A 1 234 ? 16.547 -18.625 6.652 1 82.25 234 GLY A N 1
ATOM 1830 C CA . GLY A 1 234 ? 17.859 -18.016 6.578 1 82.25 234 GLY A CA 1
ATOM 1831 C C . GLY A 1 234 ? 18.047 -17.156 5.348 1 82.25 234 GLY A C 1
ATOM 1832 O O . GLY A 1 234 ? 19.156 -16.656 5.09 1 82.25 234 GLY A O 1
ATOM 1833 N N . GLY A 1 235 ? 16.984 -16.984 4.656 1 87.44 235 GLY A N 1
ATOM 1834 C CA . GLY A 1 235 ? 17.062 -16.172 3.455 1 87.44 235 GLY A CA 1
ATOM 1835 C C . GLY A 1 235 ? 16.672 -14.719 3.684 1 87.44 235 GLY A C 1
ATOM 1836 O O . GLY A 1 235 ? 16.328 -14.336 4.805 1 87.44 235 GLY A O 1
ATOM 1837 N N . THR A 1 236 ? 16.859 -13.914 2.6 1 89.88 236 THR A N 1
ATOM 1838 C CA . THR A 1 236 ? 16.453 -12.516 2.586 1 89.88 236 THR A CA 1
ATOM 1839 C C . THR A 1 236 ? 15.367 -12.281 1.543 1 89.88 236 THR A C 1
ATOM 1841 O O . THR A 1 236 ? 15.492 -12.711 0.396 1 89.88 236 THR A O 1
ATOM 1844 N N . CYS A 1 237 ? 14.359 -11.641 2.051 1 91.88 237 CYS A N 1
ATOM 1845 C CA . CYS A 1 237 ? 13.273 -11.375 1.116 1 91.88 237 CYS A CA 1
ATOM 1846 C C . CYS A 1 237 ? 13.688 -10.328 0.085 1 91.88 237 CYS A C 1
ATOM 1848 O O . CYS A 1 237 ? 14.289 -9.312 0.432 1 91.88 237 CYS A O 1
ATOM 1850 N N . GLY A 1 238 ? 13.352 -10.633 -1.123 1 93.5 238 GLY A N 1
ATOM 1851 C CA . GLY A 1 238 ? 13.602 -9.742 -2.244 1 93.5 238 GLY A CA 1
ATOM 1852 C C . GLY A 1 238 ? 12.688 -10 -3.428 1 93.5 238 GLY A C 1
ATOM 1853 O O . GLY A 1 238 ? 11.594 -10.539 -3.266 1 93.5 238 GLY A O 1
ATOM 1854 N N . PHE A 1 239 ? 13.055 -9.406 -4.59 1 92.38 239 PHE A N 1
ATOM 1855 C CA . PHE A 1 239 ? 12.203 -9.57 -5.762 1 92.38 239 PHE A CA 1
ATOM 1856 C C . PHE A 1 239 ? 13.031 -9.555 -7.039 1 92.38 239 PHE A C 1
ATOM 1858 O O . PHE A 1 239 ? 14.148 -9.047 -7.051 1 92.38 239 PHE A O 1
ATOM 1865 N N . ASP A 1 240 ? 12.469 -10.227 -7.988 1 90.56 240 ASP A N 1
ATOM 1866 C CA . ASP A 1 240 ? 13.062 -10.18 -9.32 1 90.56 240 ASP A CA 1
ATOM 1867 C C . ASP A 1 240 ? 12.891 -8.797 -9.953 1 90.56 240 ASP A C 1
ATOM 1869 O O . ASP A 1 240 ? 11.773 -8.281 -10.031 1 90.56 240 ASP A O 1
ATOM 1873 N N . THR A 1 241 ? 13.953 -8.211 -10.422 1 91.81 241 THR A N 1
ATOM 1874 C CA . THR A 1 241 ? 13.914 -6.82 -10.852 1 91.81 241 THR A CA 1
ATOM 1875 C C . THR A 1 241 ? 13.172 -6.68 -12.18 1 91.81 241 THR A C 1
ATOM 1877 O O . THR A 1 241 ? 12.703 -5.594 -12.516 1 91.81 241 THR A O 1
ATOM 1880 N N . ASP A 1 242 ? 12.953 -7.727 -12.898 1 87.88 242 ASP A N 1
ATOM 1881 C CA . ASP A 1 242 ? 12.234 -7.668 -14.164 1 87.88 242 ASP A CA 1
ATOM 1882 C C . ASP A 1 242 ? 10.734 -7.863 -13.953 1 87.88 242 ASP A C 1
ATOM 1884 O O . ASP A 1 242 ? 9.922 -7.051 -14.406 1 87.88 242 ASP A O 1
ATOM 1888 N N . THR A 1 243 ? 10.391 -8.852 -13.109 1 87.75 243 THR A N 1
ATOM 1889 C CA . THR A 1 243 ? 8.992 -9.266 -12.992 1 87.75 243 THR A CA 1
ATOM 1890 C C . THR A 1 243 ? 8.383 -8.75 -11.695 1 87.75 243 THR A C 1
ATOM 1892 O O . THR A 1 243 ? 7.16 -8.773 -11.531 1 87.75 243 THR A O 1
ATOM 1895 N N . GLU A 1 244 ? 9.242 -8.359 -10.773 1 89.38 244 GLU A N 1
ATOM 1896 C CA . GLU A 1 244 ? 8.836 -7.922 -9.445 1 89.38 244 GLU A CA 1
ATOM 1897 C C . GLU A 1 244 ? 8.227 -9.07 -8.648 1 89.38 244 GLU A C 1
ATOM 1899 O O . GLU A 1 244 ? 7.504 -8.844 -7.676 1 89.38 244 GLU A O 1
ATOM 1904 N N . GLY A 1 245 ? 8.531 -10.258 -9.125 1 87.56 245 GLY A N 1
ATOM 1905 C CA . GLY A 1 245 ? 8.133 -11.43 -8.367 1 87.56 245 GLY A CA 1
ATOM 1906 C C . GLY A 1 245 ? 8.953 -11.633 -7.105 1 87.56 245 GLY A C 1
ATOM 1907 O O . GLY A 1 245 ? 10.172 -11.398 -7.105 1 87.56 245 GLY A O 1
ATOM 1908 N N . LEU A 1 246 ? 8.266 -12.07 -6.074 1 88.12 246 LEU A N 1
ATOM 1909 C CA . LEU A 1 246 ? 8.945 -12.25 -4.797 1 88.12 246 LEU A CA 1
ATOM 1910 C C . LEU A 1 246 ? 9.984 -13.367 -4.883 1 88.12 246 LEU A C 1
ATOM 1912 O O . LEU A 1 246 ? 9.734 -14.398 -5.512 1 88.12 246 LEU A O 1
ATOM 1916 N N . LEU A 1 247 ? 11.094 -13.078 -4.281 1 88.69 247 LEU A N 1
ATOM 1917 C CA . LEU A 1 247 ? 12.18 -14.055 -4.219 1 88.69 247 LEU A CA 1
ATOM 1918 C C . LEU A 1 247 ? 12.703 -14.195 -2.793 1 88.69 247 LEU A C 1
ATOM 1920 O O . LEU A 1 247 ? 12.609 -13.258 -1.998 1 88.69 247 LEU A O 1
ATOM 1924 N N . CYS A 1 248 ? 13.078 -15.359 -2.539 1 88.62 248 CYS A N 1
ATOM 1925 C CA . CYS A 1 248 ? 13.875 -15.602 -1.345 1 88.62 248 CYS A CA 1
ATOM 1926 C C . CYS A 1 248 ? 15.359 -15.703 -1.691 1 88.62 248 CYS A C 1
ATOM 1928 O O . CYS A 1 248 ? 15.789 -16.688 -2.297 1 88.62 248 CYS A O 1
ATOM 1930 N N . LEU A 1 249 ? 16.062 -14.688 -1.328 1 88.88 249 LEU A N 1
ATOM 1931 C CA . LEU A 1 249 ? 17.484 -14.609 -1.641 1 88.88 249 LEU A CA 1
ATOM 1932 C C . LEU A 1 249 ? 18.297 -15.445 -0.658 1 88.88 249 LEU A C 1
ATOM 1934 O O . LEU A 1 249 ? 18.406 -15.094 0.519 1 88.88 249 LEU A O 1
ATOM 1938 N N . CYS A 1 250 ? 18.781 -16.547 -1.106 1 83.75 250 CYS A N 1
ATOM 1939 C CA . CYS A 1 250 ? 19.453 -17.5 -0.245 1 83.75 250 CYS A CA 1
ATOM 1940 C C . CYS A 1 250 ? 20.969 -17.312 -0.307 1 83.75 250 CYS A C 1
ATOM 1942 O O . CYS A 1 250 ? 21.641 -17.359 0.723 1 83.75 250 CYS A O 1
ATOM 1944 N N . SER A 1 251 ? 21.547 -17.391 -1.474 1 71.44 251 SER A N 1
ATOM 1945 C CA . SER A 1 251 ? 22.969 -17.156 -1.703 1 71.44 251 SER A CA 1
ATOM 1946 C C . SER A 1 251 ? 23.203 -16.328 -2.963 1 71.44 251 SER A C 1
ATOM 1948 O O . SER A 1 251 ? 22.25 -15.953 -3.646 1 71.44 251 SER A O 1
ATOM 1950 N N . THR A 1 252 ? 24.453 -15.914 -3.092 1 63.97 252 THR A N 1
ATOM 1951 C CA . THR A 1 252 ? 24.812 -15.109 -4.258 1 63.97 252 THR A CA 1
ATOM 1952 C C . THR A 1 252 ? 24.469 -15.859 -5.547 1 63.97 252 THR A C 1
ATOM 1954 O O . THR A 1 252 ? 24.281 -15.234 -6.598 1 63.97 252 THR A O 1
ATOM 1957 N N . SER A 1 253 ? 24.328 -17.094 -5.371 1 60.16 253 SER A N 1
ATOM 1958 C CA . SER A 1 253 ? 24.172 -17.844 -6.613 1 60.16 253 SER A CA 1
ATOM 1959 C C . SER A 1 253 ? 22.859 -18.594 -6.648 1 60.16 253 SER A C 1
ATOM 1961 O O . SER A 1 253 ? 22.5 -19.188 -7.672 1 60.16 253 SER A O 1
ATOM 1963 N N . ASN A 1 254 ? 22.156 -18.531 -5.461 1 66.69 254 ASN A N 1
ATOM 1964 C CA . ASN A 1 254 ? 20.984 -19.375 -5.41 1 66.69 254 ASN A CA 1
ATOM 1965 C C . ASN A 1 254 ? 19.781 -18.625 -4.836 1 66.69 254 ASN A C 1
ATOM 1967 O O . ASN A 1 254 ? 19.812 -18.172 -3.697 1 66.69 254 ASN A O 1
ATOM 1971 N N . ASN A 1 255 ? 18.812 -18.391 -5.754 1 71.31 255 ASN A N 1
ATOM 1972 C CA . ASN A 1 255 ? 17.562 -17.781 -5.301 1 71.31 255 ASN A CA 1
ATOM 1973 C C . ASN A 1 255 ? 16.375 -18.734 -5.457 1 71.31 255 ASN A C 1
ATOM 1975 O O . ASN A 1 255 ? 16.438 -19.672 -6.266 1 71.31 255 ASN A O 1
ATOM 1979 N N . SER A 1 256 ? 15.57 -18.672 -4.398 1 73.81 256 SER A N 1
ATOM 1980 C CA . SER A 1 256 ? 14.336 -19.438 -4.457 1 73.81 256 SER A CA 1
ATOM 1981 C C . SER A 1 256 ? 13.109 -18.531 -4.434 1 73.81 256 SER A C 1
ATOM 1983 O O . SER A 1 256 ? 13.234 -17.328 -4.23 1 73.81 256 SER A O 1
ATOM 1985 N N . THR A 1 257 ? 11.992 -19.109 -4.766 1 71.88 257 THR A N 1
ATOM 1986 C CA . THR A 1 257 ? 10.773 -18.297 -4.785 1 71.88 257 THR A CA 1
ATOM 1987 C C . THR A 1 257 ? 10.141 -18.25 -3.4 1 71.88 257 THR A C 1
ATOM 1989 O O . THR A 1 257 ? 9.336 -17.359 -3.113 1 71.88 257 THR A O 1
ATOM 1992 N N . ARG A 1 258 ? 10.562 -19.219 -2.525 1 74.06 258 ARG A N 1
ATOM 1993 C CA . ARG A 1 258 ? 9.805 -19.266 -1.277 1 74.06 258 ARG A CA 1
ATOM 1994 C C . ARG A 1 258 ? 10.734 -19.406 -0.077 1 74.06 258 ARG A C 1
ATOM 1996 O O . ARG A 1 258 ? 10.57 -18.719 0.931 1 74.06 258 ARG A O 1
ATOM 2003 N N . GLN A 1 259 ? 11.633 -20.297 -0.093 1 76.5 259 GLN A N 1
ATOM 2004 C CA . GLN A 1 259 ? 12.484 -20.562 1.064 1 76.5 259 GLN A CA 1
ATOM 2005 C C . GLN A 1 259 ? 13.836 -21.125 0.639 1 76.5 259 GLN A C 1
ATOM 2007 O O . GLN A 1 259 ? 13.969 -21.656 -0.466 1 76.5 259 GLN A O 1
ATOM 2012 N N . CYS A 1 260 ? 14.75 -20.875 1.681 1 79.12 260 CYS A N 1
ATOM 2013 C CA . CYS A 1 260 ? 16.078 -21.453 1.449 1 79.12 260 CYS A CA 1
ATOM 2014 C C . CYS A 1 260 ? 16.203 -22.812 2.102 1 79.12 260 CYS A C 1
ATOM 2016 O O . CYS A 1 260 ? 15.508 -23.109 3.074 1 79.12 260 CYS A O 1
ATOM 2018 N N . GLY A 1 261 ? 17.25 -23.641 1.753 1 63.09 261 GLY A N 1
ATOM 2019 C CA . GLY A 1 261 ? 17.656 -24.891 2.377 1 63.09 261 GLY A CA 1
ATOM 2020 C C . GLY A 1 261 ? 16.875 -26.094 1.871 1 63.09 261 GLY A C 1
ATOM 2021 O O . GLY A 1 261 ? 17.141 -27.234 2.275 1 63.09 261 GLY A O 1
ATOM 2022 N N . LYS A 1 262 ? 15.602 -25.984 1.122 1 51.41 262 LYS A N 1
ATOM 2023 C CA . LYS A 1 262 ? 15.109 -27.328 0.827 1 51.41 262 LYS A CA 1
ATOM 2024 C C . LYS A 1 262 ? 15.828 -27.922 -0.384 1 51.41 262 LYS A C 1
ATOM 2026 O O . LYS A 1 262 ? 16.25 -27.188 -1.283 1 51.41 262 LYS A O 1
ATOM 2031 N N . MET B 1 1 ? -73.75 8.289 64.25 1 33.81 1 MET B N 1
ATOM 2032 C CA . MET B 1 1 ? -72.688 9.195 63.781 1 33.81 1 MET B CA 1
ATOM 2033 C C . MET B 1 1 ? -71.688 8.477 62.875 1 33.81 1 MET B C 1
ATOM 2035 O O . MET B 1 1 ? -71.125 7.461 63.25 1 33.81 1 MET B O 1
ATOM 2039 N N . PHE B 1 2 ? -71.875 8.586 61.5 1 41.03 2 PHE B N 1
ATOM 2040 C CA . PHE B 1 2 ? -71.312 8.008 60.281 1 41.03 2 PHE B CA 1
ATOM 2041 C C . PHE B 1 2 ? -69.812 8.312 60.188 1 41.03 2 PHE B C 1
ATOM 2043 O O . PHE B 1 2 ? -69.375 9.438 60.438 1 41.03 2 PHE B O 1
ATOM 2050 N N . PRO B 1 3 ? -69 7.238 60.312 1 43.56 3 PRO B N 1
ATOM 2051 C CA . PRO B 1 3 ? -67.5 7.211 60.156 1 43.56 3 PRO B CA 1
ATOM 2052 C C . PRO B 1 3 ? -67.062 7.805 58.844 1 43.56 3 PRO B C 1
ATOM 2054 O O . PRO B 1 3 ? -67.5 7.418 57.781 1 43.56 3 PRO B O 1
ATOM 2057 N N . LEU B 1 4 ? -66.875 9.164 58.812 1 40.94 4 LEU B N 1
ATOM 2058 C CA . LEU B 1 4 ? -66.312 9.898 57.688 1 40.94 4 LEU B CA 1
ATOM 2059 C C . LEU B 1 4 ? -65.062 9.219 57.156 1 40.94 4 LEU B C 1
ATOM 2061 O O . LEU B 1 4 ? -64.062 9.047 57.906 1 40.94 4 LEU B O 1
ATOM 2065 N N . LEU B 1 5 ? -65.25 8.258 56.219 1 39.75 5 LEU B N 1
ATOM 2066 C CA . LEU B 1 5 ? -64.25 7.602 55.344 1 39.75 5 LEU B CA 1
ATOM 2067 C C . LEU B 1 5 ? -63.312 8.625 54.719 1 39.75 5 LEU B C 1
ATOM 2069 O O . LEU B 1 5 ? -63.781 9.523 54 1 39.75 5 LEU B O 1
ATOM 2073 N N . ALA B 1 6 ? -62.219 9.062 55.469 1 41.66 6 ALA B N 1
ATOM 2074 C CA . ALA B 1 6 ? -61.156 10.023 55.125 1 41.66 6 ALA B CA 1
ATOM 2075 C C . ALA B 1 6 ? -60.625 9.758 53.719 1 41.66 6 ALA B C 1
ATOM 2077 O O . ALA B 1 6 ? -60.531 8.602 53.281 1 41.66 6 ALA B O 1
ATOM 2078 N N . PRO B 1 7 ? -60.688 10.773 52.781 1 48.41 7 PRO B N 1
ATOM 2079 C CA . PRO B 1 7 ? -60.25 10.891 51.375 1 48.41 7 PRO B CA 1
ATOM 2080 C C . PRO B 1 7 ? -58.781 10.5 51.219 1 48.41 7 PRO B C 1
ATOM 2082 O O . PRO B 1 7 ? -58.156 10.875 50.219 1 48.41 7 PRO B O 1
ATOM 2085 N N . PHE B 1 8 ? -58.219 9.656 52.188 1 43 8 PHE B N 1
ATOM 2086 C CA . PHE B 1 8 ? -56.781 9.414 52.094 1 43 8 PHE B CA 1
ATOM 2087 C C . PHE B 1 8 ? -56.438 8.82 50.75 1 43 8 PHE B C 1
ATOM 2089 O O . PHE B 1 8 ? -55.25 8.539 50.469 1 43 8 PHE B O 1
ATOM 2096 N N . THR B 1 9 ? -57.406 8.203 50.062 1 45.34 9 THR B N 1
ATOM 2097 C CA . THR B 1 9 ? -56.969 7.277 49.031 1 45.34 9 THR B CA 1
ATOM 2098 C C . THR B 1 9 ? -56.375 8.039 47.812 1 45.34 9 THR B C 1
ATOM 2100 O O . THR B 1 9 ? -55.656 7.465 47 1 45.34 9 THR B O 1
ATOM 2103 N N . ILE B 1 10 ? -56.938 9.258 47.594 1 43.88 10 ILE B N 1
ATOM 2104 C CA . ILE B 1 10 ? -56.625 9.766 46.25 1 43.88 10 ILE B CA 1
ATOM 2105 C C . ILE B 1 10 ? -55.188 10.266 46.219 1 43.88 10 ILE B C 1
ATOM 2107 O O . ILE B 1 10 ? -54.719 10.734 45.156 1 43.88 10 ILE B O 1
ATOM 2111 N N . PHE B 1 11 ? -54.594 10.547 47.438 1 39.19 11 PHE B N 1
ATOM 2112 C CA . PHE B 1 11 ? -53.344 11.273 47.281 1 39.19 11 PHE B CA 1
ATOM 2113 C C . PHE B 1 11 ? -52.375 10.484 46.438 1 39.19 11 PHE B C 1
ATOM 2115 O O . PHE B 1 11 ? -51.688 11.062 45.562 1 39.19 11 PHE B O 1
ATOM 2122 N N . LYS B 1 12 ? -51.719 9.406 47 1 40.47 12 LYS B N 1
ATOM 2123 C CA . LYS B 1 12 ? -50.344 8.984 46.688 1 40.47 12 LYS B CA 1
ATOM 2124 C C . LYS B 1 12 ? -50.281 8.305 45.344 1 40.47 12 LYS B C 1
ATOM 2126 O O . LYS B 1 12 ? -49.25 7.707 45 1 40.47 12 LYS B O 1
ATOM 2131 N N . LEU B 1 13 ? -51.375 8.039 44.719 1 38 13 LEU B N 1
ATOM 2132 C CA . LEU B 1 13 ? -51.062 7.453 43.438 1 38 13 LEU B CA 1
ATOM 2133 C C . LEU B 1 13 ? -50.375 8.477 42.531 1 38 13 LEU B C 1
ATOM 2135 O O . LEU B 1 13 ? -50.344 8.289 41.312 1 38 13 LEU B O 1
ATOM 2139 N N . ALA B 1 14 ? -50.344 9.789 42.938 1 41.84 14 ALA B N 1
ATOM 2140 C CA . ALA B 1 14 ? -49.5 10.641 42.094 1 41.84 14 ALA B CA 1
ATOM 2141 C C . ALA B 1 14 ? -48.125 10.031 41.906 1 41.84 14 ALA B C 1
ATOM 2143 O O . ALA B 1 14 ? -47.156 10.484 42.5 1 41.84 14 ALA B O 1
ATOM 2144 N N . LEU B 1 15 ? -47.969 8.734 42.344 1 37.97 15 LEU B N 1
ATOM 2145 C CA . LEU B 1 15 ? -46.688 8.109 42.062 1 37.97 15 LEU B CA 1
ATOM 2146 C C . LEU B 1 15 ? -46.125 8.555 40.719 1 37.97 15 LEU B C 1
ATOM 2148 O O . LEU B 1 15 ? -46.875 8.961 39.844 1 37.97 15 LEU B O 1
ATOM 2152 N N . LEU B 1 16 ? -44.75 8.062 40.469 1 39.72 16 LEU B N 1
ATOM 2153 C CA . LEU B 1 16 ? -43.5 8.148 39.719 1 39.72 16 LEU B CA 1
ATOM 2154 C C . LEU B 1 16 ? -43.719 7.84 38.25 1 39.72 16 LEU B C 1
ATOM 2156 O O . LEU B 1 16 ? -43.844 6.676 37.875 1 39.72 16 LEU B O 1
ATOM 2160 N N . THR B 1 17 ? -44.781 8.273 37.688 1 42.5 17 THR B N 1
ATOM 2161 C CA . THR B 1 17 ? -44.531 8.219 36.25 1 42.5 17 THR B CA 1
ATOM 2162 C C . THR B 1 17 ? -43.156 8.773 35.938 1 42.5 17 THR B C 1
ATOM 2164 O O . THR B 1 17 ? -42.938 9.984 35.938 1 42.5 17 THR B O 1
ATOM 2167 N N . LEU B 1 18 ? -42.094 8.172 36.562 1 39.94 18 LEU B N 1
ATOM 2168 C CA . LEU B 1 18 ? -40.812 8.32 35.938 1 39.94 18 LEU B CA 1
ATOM 2169 C C . LEU B 1 18 ? -40.938 8.312 34.406 1 39.94 18 LEU B C 1
ATOM 2171 O O . LEU B 1 18 ? -41.281 7.281 33.844 1 39.94 18 LEU B O 1
ATOM 2175 N N . GLN B 1 19 ? -41.5 9.375 33.875 1 40.28 19 GLN B N 1
ATOM 2176 C CA . GLN B 1 19 ? -41.219 9.562 32.469 1 40.28 19 GLN B CA 1
ATOM 2177 C C . GLN B 1 19 ? -39.812 9.117 32.125 1 40.28 19 GLN B C 1
ATOM 2179 O O . GLN B 1 19 ? -38.844 9.734 32.531 1 40.28 19 GLN B O 1
ATOM 2184 N N . LEU B 1 20 ? -39.562 7.785 32.094 1 43.38 20 LEU B N 1
ATOM 2185 C CA . LEU B 1 20 ? -38.406 7.328 31.297 1 43.38 20 LEU B CA 1
ATOM 2186 C C . LEU B 1 20 ? -38.281 8.164 30.031 1 43.38 20 LEU B C 1
ATOM 2188 O O . LEU B 1 20 ? -39.062 8.023 29.094 1 43.38 20 LEU B O 1
ATOM 2192 N N . GLN B 1 21 ? -38.062 9.422 30.234 1 46.88 21 GLN B N 1
ATOM 2193 C CA . GLN B 1 21 ? -37.531 10.086 29.047 1 46.88 21 GLN B CA 1
ATOM 2194 C C . GLN B 1 21 ? -36.531 9.188 28.312 1 46.88 21 GLN B C 1
ATOM 2196 O O . GLN B 1 21 ? -35.406 8.984 28.781 1 46.88 21 GLN B O 1
ATOM 2201 N N . ALA B 1 22 ? -37.062 8.164 27.672 1 42.28 22 ALA B N 1
ATOM 2202 C CA . ALA B 1 22 ? -36.188 7.516 26.688 1 42.28 22 ALA B CA 1
ATOM 2203 C C . ALA B 1 22 ? -35.438 8.547 25.875 1 42.28 22 ALA B C 1
ATOM 2205 O O . ALA B 1 22 ? -36 9.352 25.156 1 42.28 22 ALA B O 1
ATOM 2206 N N . ILE B 1 23 ? -34.438 9.141 26.469 1 43.28 23 ILE B N 1
ATOM 2207 C CA . ILE B 1 23 ? -33.531 9.773 25.531 1 43.28 23 ILE B CA 1
ATOM 2208 C C . ILE B 1 23 ? -33.438 8.938 24.25 1 43.28 23 ILE B C 1
ATOM 2210 O O . ILE B 1 23 ? -33.094 7.75 24.312 1 43.28 23 ILE B O 1
ATOM 2214 N N . PRO B 1 24 ? -34.25 9.336 23.281 1 38.91 24 PRO B N 1
ATOM 2215 C CA . PRO B 1 24 ? -34 8.555 22.078 1 38.91 24 PRO B CA 1
ATOM 2216 C C . PRO B 1 24 ? -32.5 8.305 21.859 1 38.91 24 PRO B C 1
ATOM 2218 O O . PRO B 1 24 ? -31.703 9.25 21.875 1 38.91 24 PRO B O 1
ATOM 2221 N N . ILE B 1 25 ? -32 7.25 22.406 1 41.22 25 ILE B N 1
ATOM 2222 C CA . ILE B 1 25 ? -30.703 6.879 21.844 1 41.22 25 ILE B CA 1
ATOM 2223 C C . ILE B 1 25 ? -30.703 7.133 20.344 1 41.22 25 ILE B C 1
ATOM 2225 O O . ILE B 1 25 ? -31.422 6.477 19.594 1 41.22 25 ILE B O 1
ATOM 2229 N N . THR B 1 26 ? -30.766 8.359 19.953 1 38.94 26 THR B N 1
ATOM 2230 C CA . THR B 1 26 ? -30.5 8.523 18.531 1 38.94 26 THR B CA 1
ATOM 2231 C C . THR B 1 26 ? -29.438 7.523 18.078 1 38.94 26 THR B C 1
ATOM 2233 O O . THR B 1 26 ? -28.297 7.586 18.5 1 38.94 26 THR B O 1
ATOM 2236 N N . LEU B 1 27 ? -29.797 6.293 17.953 1 43.47 27 LEU B N 1
ATOM 2237 C CA . LEU B 1 27 ? -28.953 5.379 17.188 1 43.47 27 LEU B CA 1
ATOM 2238 C C . LEU B 1 27 ? -28.219 6.117 16.062 1 43.47 27 LEU B C 1
ATOM 2240 O O . LEU B 1 27 ? -28.844 6.516 15.078 1 43.47 27 LEU B O 1
ATOM 2244 N N . THR B 1 28 ? -27.391 7.035 16.359 1 48.84 28 THR B N 1
ATOM 2245 C CA . THR B 1 28 ? -26.562 7.699 15.367 1 48.84 28 THR B CA 1
ATOM 2246 C C . THR B 1 28 ? -26.031 6.695 14.344 1 48.84 28 THR B C 1
ATOM 2248 O O . THR B 1 28 ? -25.234 5.812 14.695 1 48.84 28 THR B O 1
ATOM 2251 N N . LEU B 1 29 ? -26.891 6.07 13.406 1 55.28 29 LEU B N 1
ATOM 2252 C CA . LEU B 1 29 ? -26.641 5.109 12.344 1 55.28 29 LEU B CA 1
ATOM 2253 C C . LEU B 1 29 ? -25.391 5.5 11.547 1 55.28 29 LEU B C 1
ATOM 2255 O O . LEU B 1 29 ? -25.266 6.648 11.125 1 55.28 29 LEU B O 1
ATOM 2259 N N . SER B 1 30 ? -24.312 4.852 11.656 1 65.94 30 SER B N 1
ATOM 2260 C CA . SER B 1 30 ? -23.094 5.023 10.867 1 65.94 30 SER B CA 1
ATOM 2261 C C . SER B 1 30 ? -23.422 5.105 9.375 1 65.94 30 SER B C 1
ATOM 2263 O O . SER B 1 30 ? -24.234 4.344 8.867 1 65.94 30 SER B O 1
ATOM 2265 N N . PRO B 1 31 ? -22.984 6.164 8.758 1 81.69 31 PRO B N 1
ATOM 2266 C CA . PRO B 1 31 ? -23.203 6.293 7.316 1 81.69 31 PRO B CA 1
ATOM 2267 C C . PRO B 1 31 ? -22.562 5.168 6.516 1 81.69 31 PRO B C 1
ATOM 2269 O O . PRO B 1 31 ? -22.812 5.027 5.316 1 81.69 31 PRO B O 1
ATOM 2272 N N . CYS B 1 32 ? -21.859 4.266 7.277 1 90.69 32 CYS B N 1
ATOM 2273 C CA . CYS B 1 32 ? -21.141 3.225 6.535 1 90.69 32 CYS B CA 1
ATOM 2274 C C . CYS B 1 32 ? -21.734 1.85 6.836 1 90.69 32 CYS B C 1
ATOM 2276 O O . CYS B 1 32 ? -21.938 1.495 7.996 1 90.69 32 CYS B O 1
ATOM 2278 N N . LYS B 1 33 ? -22.016 1.107 5.773 1 92.38 33 LYS B N 1
ATOM 2279 C CA . LYS B 1 33 ? -22.469 -0.274 5.938 1 92.38 33 LYS B CA 1
ATOM 2280 C C . LYS B 1 33 ? -21.391 -1.12 6.613 1 92.38 33 LYS B C 1
ATOM 2282 O O . LYS B 1 33 ? -20.203 -0.979 6.312 1 92.38 33 LYS B O 1
ATOM 2287 N N . ASN B 1 34 ? -21.828 -2.047 7.43 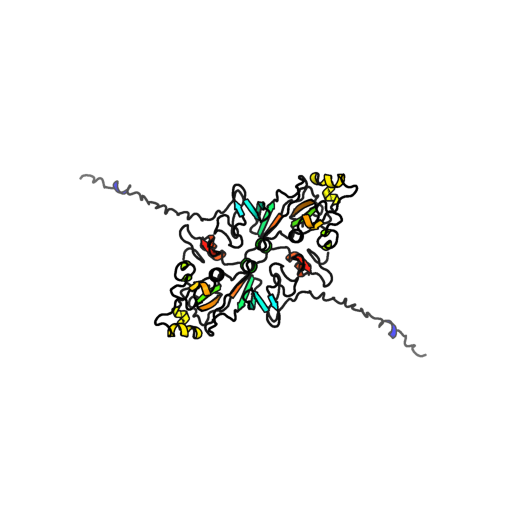1 93.44 34 ASN B N 1
ATOM 2288 C CA . ASN B 1 34 ? -20.875 -2.881 8.141 1 93.44 34 ASN B CA 1
ATOM 2289 C C . ASN B 1 34 ? -20.953 -4.336 7.691 1 93.44 34 ASN B C 1
ATOM 2291 O O . ASN B 1 34 ? -20.281 -5.203 8.258 1 93.44 34 ASN B O 1
ATOM 2295 N N . SER B 1 35 ? -21.797 -4.594 6.695 1 96.38 35 SER B N 1
ATOM 2296 C CA . SER B 1 35 ? -21.891 -5.949 6.156 1 96.38 35 SER B CA 1
ATOM 2297 C C . SER B 1 35 ? -22.438 -5.945 4.738 1 96.38 35 SER B C 1
ATOM 2299 O O . SER B 1 35 ? -23.109 -4.992 4.328 1 96.38 35 SER B O 1
ATOM 2301 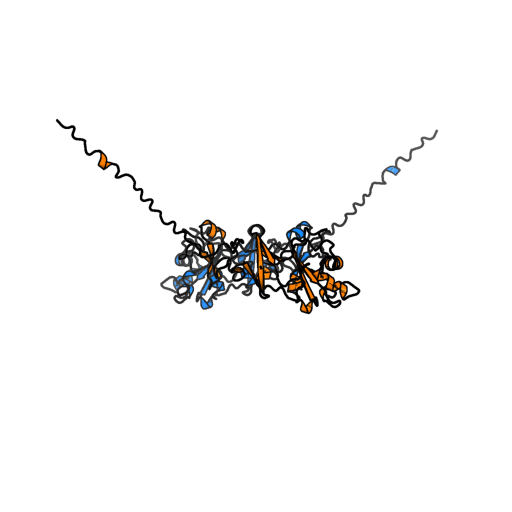N N . CYS B 1 36 ? -22.125 -6.879 3.998 1 97.31 36 CYS B N 1
ATOM 2302 C CA . CYS B 1 36 ? -22.719 -7.223 2.709 1 97.31 36 CYS B CA 1
ATOM 2303 C C . CYS B 1 36 ? -23.094 -8.703 2.658 1 97.31 36 CYS B C 1
ATOM 2305 O O . CYS B 1 36 ? -22.234 -9.562 2.543 1 97.31 36 CYS B O 1
ATOM 2307 N N . GLY B 1 37 ? -24.375 -8.938 2.742 1 95.31 37 GLY B N 1
ATOM 2308 C CA . GLY B 1 37 ? -24.734 -10.32 2.975 1 95.31 37 GLY B CA 1
ATOM 2309 C C . GLY B 1 37 ? -24.188 -10.883 4.27 1 95.31 37 GLY B C 1
ATOM 2310 O O . GLY B 1 37 ? -24.391 -10.312 5.34 1 95.31 37 GLY B O 1
ATOM 2311 N N . ASN B 1 38 ? -23.469 -11.945 4.184 1 94.88 38 ASN B N 1
ATOM 2312 C CA . ASN B 1 38 ? -22.906 -12.586 5.367 1 94.88 38 ASN B CA 1
ATOM 2313 C C . ASN B 1 38 ? -21.453 -12.18 5.59 1 94.88 38 ASN B C 1
ATOM 2315 O O . ASN B 1 38 ? -20.781 -12.711 6.477 1 94.88 38 ASN B O 1
ATOM 2319 N N . ILE B 1 39 ? -20.969 -11.25 4.809 1 97.88 39 ILE B N 1
ATOM 2320 C CA . ILE B 1 39 ? -19.578 -10.844 4.922 1 97.88 39 ILE B CA 1
ATOM 2321 C C . ILE B 1 39 ? -19.484 -9.531 5.688 1 97.88 39 ILE B C 1
ATOM 2323 O O . ILE B 1 39 ? -20.031 -8.516 5.258 1 97.88 39 ILE B O 1
ATOM 2327 N N . PRO B 1 40 ? -18.812 -9.539 6.832 1 97.62 40 PRO B N 1
ATOM 2328 C CA . PRO B 1 40 ? -18.609 -8.281 7.551 1 97.62 40 PRO B CA 1
ATOM 2329 C C . PRO B 1 40 ? -17.703 -7.312 6.781 1 97.62 40 PRO B C 1
ATOM 2331 O O . PRO B 1 40 ? -16.766 -7.734 6.105 1 97.62 40 PRO B O 1
ATOM 2334 N N . ILE B 1 41 ? -18.078 -6.031 6.828 1 97.5 41 ILE B N 1
ATOM 2335 C CA . ILE B 1 41 ? -17.266 -4.973 6.238 1 97.5 41 ILE B CA 1
ATOM 2336 C C . ILE B 1 41 ? -16.688 -4.09 7.34 1 97.5 41 ILE B C 1
ATOM 2338 O O . ILE B 1 41 ? -17.422 -3.404 8.047 1 97.5 41 ILE B O 1
ATOM 2342 N N . ASN B 1 42 ? -15.414 -4.141 7.531 1 95.25 42 ASN B N 1
ATOM 2343 C CA . ASN B 1 42 ? -14.68 -3.355 8.523 1 95.25 42 ASN B CA 1
ATOM 2344 C C . ASN B 1 42 ? -13.539 -2.566 7.883 1 95.25 42 ASN B C 1
ATOM 2346 O O . ASN B 1 42 ? -13.164 -2.83 6.742 1 95.25 42 ASN B O 1
ATOM 2350 N N . TYR B 1 43 ? -13.125 -1.654 8.625 1 95.5 43 TYR B N 1
ATOM 2351 C CA . TYR B 1 43 ? -11.93 -0.948 8.18 1 95.5 43 TYR B CA 1
ATOM 2352 C C . TYR B 1 43 ? -10.805 -1.926 7.867 1 95.5 43 TYR B C 1
ATOM 2354 O O . TYR B 1 43 ? -10.555 -2.861 8.633 1 95.5 43 TYR B O 1
ATOM 2362 N N . PRO B 1 44 ? -10.07 -1.762 6.762 1 97.12 44 PRO B N 1
ATOM 2363 C CA . PRO B 1 44 ? -9.906 -0.574 5.918 1 97.12 44 PRO B CA 1
ATOM 2364 C C . PRO B 1 44 ? -10.906 -0.531 4.766 1 97.12 44 PRO B C 1
ATOM 2366 O O . PRO B 1 44 ? -10.883 0.399 3.955 1 97.12 44 PRO B O 1
ATOM 2369 N N . PHE B 1 45 ? -11.734 -1.494 4.703 1 98.19 45 PHE B N 1
ATOM 2370 C CA . PHE B 1 45 ? -12.656 -1.563 3.576 1 98.19 45 PHE B CA 1
ATOM 2371 C C . PHE B 1 45 ? -13.906 -0.732 3.848 1 98.19 45 PHE B C 1
ATOM 2373 O O . PHE B 1 45 ? -14.266 -0.503 5.004 1 98.19 45 PHE B O 1
ATOM 2380 N N . GLY B 1 46 ? -14.492 -0.245 2.811 1 96.38 46 GLY B N 1
ATOM 2381 C CA . GLY B 1 46 ? -15.773 0.44 2.801 1 96.38 46 GLY B CA 1
ATOM 2382 C C . GLY B 1 46 ? -16.547 0.247 1.51 1 96.38 46 GLY B C 1
ATOM 2383 O O . GLY B 1 46 ? -15.953 0.039 0.45 1 96.38 46 GLY B O 1
ATOM 2384 N N . ILE B 1 47 ? -17.875 0.326 1.672 1 97 47 ILE B N 1
ATOM 2385 C CA . ILE B 1 47 ? -18.703 0.152 0.494 1 97 47 ILE B CA 1
ATOM 2386 C C . ILE B 1 47 ? -19.094 1.517 -0.069 1 97 47 ILE B C 1
ATOM 2388 O O . ILE B 1 47 ? -18.906 1.783 -1.258 1 97 47 ILE B O 1
ATOM 2392 N N . GLU B 1 48 ? -19.578 2.354 0.793 1 94.62 48 GLU B N 1
ATOM 2393 C CA . GLU B 1 48 ? -19.969 3.695 0.379 1 94.62 48 GLU B CA 1
ATOM 2394 C C . GLU B 1 48 ? -18.75 4.594 0.172 1 94.62 48 GLU B C 1
ATOM 2396 O O . GLU B 1 48 ? -17.75 4.449 0.866 1 94.62 48 GLU B O 1
ATOM 2401 N N . ASP B 1 49 ? -18.953 5.453 -0.8 1 94.88 49 ASP B N 1
ATOM 2402 C CA . ASP B 1 49 ? -17.875 6.43 -0.99 1 94.88 49 ASP B CA 1
ATOM 2403 C C . ASP B 1 49 ? -17.641 7.234 0.285 1 94.88 49 ASP B C 1
ATOM 2405 O O . ASP B 1 49 ? -18.594 7.668 0.94 1 94.88 49 ASP B O 1
ATOM 2409 N N . GLY B 1 50 ? -16.391 7.324 0.736 1 94.25 50 GLY B N 1
ATOM 2410 C CA . GLY B 1 50 ? -16.047 8.039 1.952 1 94.25 50 GLY B CA 1
ATOM 2411 C C . GLY B 1 50 ? -15.82 7.125 3.143 1 94.25 50 GLY B C 1
ATOM 2412 O O . GLY B 1 50 ? -15.352 7.566 4.195 1 94.25 50 GLY B O 1
ATOM 2413 N N . CYS B 1 51 ? -16.203 5.875 2.979 1 94.56 51 CYS B N 1
ATOM 2414 C CA . CYS B 1 51 ? -16.016 4.91 4.055 1 94.56 51 CYS B CA 1
ATOM 2415 C C . CYS B 1 51 ? -14.742 4.109 3.848 1 94.56 51 CYS B C 1
ATOM 2417 O O . CYS B 1 51 ? -14.344 3.848 2.711 1 94.56 51 CYS B O 1
ATOM 2419 N N . GLY B 1 52 ? -14.023 3.734 4.957 1 95.62 52 GLY B N 1
ATOM 2420 C CA . GLY B 1 52 ? -12.797 2.961 4.875 1 95.62 52 GLY B CA 1
ATOM 2421 C C . GLY B 1 52 ? -11.57 3.818 4.648 1 95.62 52 GLY B C 1
ATOM 2422 O O . GLY B 1 52 ? -11.594 5.027 4.891 1 95.62 52 GLY B O 1
ATOM 2423 N N . ALA B 1 53 ? -10.516 3.178 4.277 1 96.25 53 ALA B N 1
ATOM 2424 C CA . ALA B 1 53 ? -9.289 3.889 3.941 1 96.25 53 ALA B CA 1
ATOM 2425 C C . ALA B 1 53 ? -9.32 4.379 2.496 1 96.25 53 ALA B C 1
ATOM 2427 O O . ALA B 1 53 ? -9.758 3.654 1.598 1 96.25 53 ALA B O 1
ATOM 2428 N N . PRO B 1 54 ? -8.844 5.512 2.287 1 95 54 PRO B N 1
ATOM 2429 C CA . PRO B 1 54 ? -8.945 6.082 0.94 1 95 54 PRO B CA 1
ATOM 2430 C C . PRO B 1 54 ? -8.203 5.254 -0.106 1 95 54 PRO B C 1
ATOM 2432 O O . PRO B 1 54 ? -8.609 5.215 -1.271 1 95 54 PRO B O 1
ATOM 2435 N N . GLN B 1 55 ? -7.145 4.574 0.271 1 96.12 55 GLN B N 1
ATOM 2436 C CA . GLN B 1 55 ? -6.379 3.797 -0.699 1 96.12 55 GLN B CA 1
ATOM 2437 C C . GLN B 1 55 ? -7.176 2.588 -1.182 1 96.12 55 GLN B C 1
ATOM 2439 O O . GLN B 1 55 ? -6.832 1.978 -2.195 1 96.12 55 GLN B O 1
ATOM 2444 N N . PHE B 1 56 ? -8.234 2.252 -0.521 1 97.62 56 PHE B N 1
ATOM 2445 C CA . PHE B 1 56 ? -9.07 1.111 -0.894 1 97.62 56 PHE B CA 1
ATOM 2446 C C . PHE B 1 56 ? -10.352 1.575 -1.569 1 97.62 56 PHE B C 1
ATOM 2448 O O . PHE B 1 56 ? -11.25 0.772 -1.817 1 97.62 56 PHE B O 1
ATOM 2455 N N . ARG B 1 57 ? -10.375 2.799 -1.896 1 96.31 57 ARG B N 1
ATOM 2456 C CA . ARG B 1 57 ? -11.555 3.416 -2.486 1 96.31 57 ARG B CA 1
ATOM 2457 C C . ARG B 1 57 ? -11.969 2.695 -3.764 1 96.31 57 ARG B C 1
ATOM 2459 O O . ARG B 1 57 ? -11.133 2.391 -4.613 1 96.31 57 ARG B O 1
ATOM 2466 N N . HIS B 1 58 ? -13.227 2.266 -3.877 1 95.88 58 HIS B N 1
ATOM 2467 C CA . HIS B 1 58 ? -13.867 1.704 -5.059 1 95.88 58 HIS B CA 1
ATOM 2468 C C . HIS B 1 58 ? -13.414 0.27 -5.305 1 95.88 58 HIS B C 1
ATOM 2470 O O . HIS B 1 58 ? -13.594 -0.262 -6.402 1 95.88 58 HIS B O 1
ATOM 2476 N N . MET B 1 59 ? -12.859 -0.348 -4.301 1 98 59 MET B N 1
ATOM 2477 C CA . MET B 1 59 ? -12.367 -1.704 -4.52 1 98 59 MET B CA 1
ATOM 2478 C C . MET B 1 59 ? -13.453 -2.732 -4.25 1 98 59 MET B C 1
ATOM 2480 O O . MET B 1 59 ? -13.344 -3.889 -4.66 1 98 59 MET B O 1
ATOM 2484 N N . LEU B 1 60 ? -14.453 -2.293 -3.479 1 98.5 60 LEU B N 1
ATOM 2485 C CA . LEU B 1 60 ? -15.531 -3.215 -3.154 1 98.5 60 LEU B CA 1
ATOM 2486 C C . LEU B 1 60 ? -16.875 -2.65 -3.596 1 98.5 60 LEU B C 1
ATOM 2488 O O . LEU B 1 60 ? -17.094 -1.438 -3.543 1 98.5 60 LEU B O 1
ATOM 2492 N N . ASN B 1 61 ? -17.688 -3.5 -4.043 1 97.88 61 ASN B N 1
ATOM 2493 C CA . ASN B 1 61 ? -19.062 -3.197 -4.395 1 97.88 61 ASN B CA 1
ATOM 2494 C C . ASN B 1 61 ? -20.031 -4.234 -3.83 1 97.88 61 ASN B C 1
ATOM 2496 O O . ASN B 1 61 ? -19.766 -5.438 -3.896 1 97.88 61 ASN B O 1
ATOM 2500 N N . CYS B 1 62 ? -21.141 -3.697 -3.205 1 97.19 62 CYS B N 1
ATOM 2501 C CA . CYS B 1 62 ? -22.109 -4.594 -2.592 1 97.19 62 CYS B CA 1
ATOM 2502 C C . CYS B 1 62 ? -23.469 -4.469 -3.266 1 97.19 62 CYS B C 1
ATOM 2504 O O . CYS B 1 62 ? -24.141 -3.443 -3.135 1 97.19 62 CYS B O 1
ATOM 2506 N N . THR B 1 63 ? -23.875 -5.316 -3.914 1 93.44 63 THR B N 1
ATOM 2507 C CA . THR B 1 63 ? -25.25 -5.453 -4.375 1 93.44 63 THR B CA 1
ATOM 2508 C C . THR B 1 63 ? -25.969 -6.547 -3.6 1 93.44 63 THR B C 1
ATOM 2510 O O . THR B 1 63 ? -26.344 -6.348 -2.439 1 93.44 63 THR B O 1
ATOM 2513 N N . ASN B 1 64 ? -26.047 -7.75 -4.105 1 89.88 64 ASN B N 1
ATOM 2514 C CA . ASN B 1 64 ? -26.469 -8.922 -3.346 1 89.88 64 ASN B CA 1
ATOM 2515 C C . ASN B 1 64 ? -25.281 -9.664 -2.75 1 89.88 64 ASN B C 1
ATOM 2517 O O . ASN B 1 64 ? -25.328 -10.117 -1.605 1 89.88 64 ASN B O 1
ATOM 2521 N N . ASP B 1 65 ? -24.328 -9.602 -3.531 1 96 65 ASP B N 1
ATOM 2522 C CA . ASP B 1 65 ? -23.047 -10.172 -3.121 1 96 65 ASP B CA 1
ATOM 2523 C C . ASP B 1 65 ? -21.953 -9.109 -3.113 1 96 65 ASP B C 1
ATOM 2525 O O . ASP B 1 65 ? -22.109 -8.039 -3.699 1 96 65 ASP B O 1
ATOM 2529 N N . LEU B 1 66 ? -20.906 -9.445 -2.34 1 98.31 66 LEU B N 1
ATOM 2530 C CA . LEU B 1 66 ? -19.75 -8.562 -2.297 1 98.31 66 LEU B CA 1
ATOM 2531 C C . LEU B 1 66 ? -18.781 -8.875 -3.438 1 98.31 66 LEU B C 1
ATOM 2533 O O . LEU B 1 66 ? -18.453 -10.039 -3.674 1 98.31 66 LEU B O 1
ATOM 2537 N N . PHE B 1 67 ? -18.391 -7.828 -4.113 1 98.44 67 PHE B N 1
ATOM 2538 C CA . PHE B 1 67 ? -17.484 -8.016 -5.246 1 98.44 67 PHE B CA 1
ATOM 2539 C C . PHE B 1 67 ? -16.234 -7.168 -5.094 1 98.44 67 PHE B C 1
ATOM 2541 O O . PHE B 1 67 ? -16.312 -6.016 -4.664 1 98.44 67 PHE B O 1
ATOM 2548 N N . PHE B 1 68 ? -15.117 -7.793 -5.352 1 98.69 68 PHE B N 1
ATOM 2549 C CA . PHE B 1 68 ? -13.852 -7.09 -5.496 1 98.69 68 PHE B CA 1
ATOM 2550 C C . PHE B 1 68 ? -13.664 -6.586 -6.922 1 98.69 68 PHE B C 1
ATOM 2552 O O . PHE B 1 68 ? -13.703 -7.367 -7.871 1 98.69 68 PHE B O 1
ATOM 2559 N N . GLN B 1 69 ? -13.453 -5.289 -7.016 1 98.25 69 GLN B N 1
ATOM 2560 C CA . GLN B 1 69 ? -13.406 -4.656 -8.328 1 98.25 69 GLN B CA 1
ATOM 2561 C C . GLN B 1 69 ? -11.969 -4.457 -8.797 1 98.25 69 GLN B C 1
ATOM 2563 O O . GLN B 1 69 ? -11.156 -3.865 -8.078 1 98.25 69 GLN B O 1
ATOM 2568 N N . THR B 1 70 ? -11.672 -4.965 -10.008 1 97.81 70 THR B N 1
ATOM 2569 C CA . THR B 1 70 ? -10.391 -4.766 -10.664 1 97.81 70 THR B CA 1
ATOM 2570 C C . THR B 1 70 ? -10.586 -4.309 -12.109 1 97.81 70 THR B C 1
ATOM 2572 O O . THR B 1 70 ? -11.703 -4.316 -12.617 1 97.81 70 THR B O 1
ATOM 2575 N N . PRO B 1 71 ? -9.484 -3.889 -12.781 1 97.06 71 PRO B N 1
ATOM 2576 C CA . PRO B 1 71 ? -9.602 -3.498 -14.188 1 97.06 71 PRO B CA 1
ATOM 2577 C C . PRO B 1 71 ? -10.078 -4.641 -15.078 1 97.06 71 PRO B C 1
ATOM 2579 O O . PRO B 1 71 ? -10.703 -4.398 -16.125 1 97.06 71 PRO B O 1
ATOM 2582 N N . SER B 1 72 ? -9.836 -5.895 -14.664 1 95.94 72 SER B N 1
ATOM 2583 C CA . SER B 1 72 ? -10.195 -7.027 -15.508 1 95.94 72 SER B CA 1
ATOM 2584 C C . SER B 1 72 ? -11.594 -7.539 -15.188 1 95.94 72 SER B C 1
ATOM 2586 O O . SER B 1 72 ? -12.102 -8.453 -15.844 1 95.94 72 SER B O 1
ATOM 2588 N N . GLY B 1 73 ? -12.203 -6.93 -14.148 1 95.38 73 GLY B N 1
ATOM 2589 C CA . GLY B 1 73 ? -13.57 -7.34 -13.852 1 95.38 73 GLY B CA 1
ATOM 2590 C C . GLY B 1 73 ? -13.875 -7.375 -12.367 1 95.38 73 GLY B C 1
ATOM 2591 O O . GLY B 1 73 ? -13.109 -6.848 -11.562 1 95.38 73 GLY B O 1
ATOM 2592 N N . ALA B 1 74 ? -15.086 -7.918 -12.094 1 96.62 74 ALA B N 1
ATOM 2593 C CA . ALA B 1 74 ? -15.555 -8.055 -10.719 1 96.62 74 ALA B CA 1
ATOM 2594 C C . ALA B 1 74 ? -15.477 -9.508 -10.258 1 96.62 74 ALA B C 1
ATOM 2596 O O . ALA B 1 74 ? -15.922 -10.414 -10.961 1 96.62 74 ALA B O 1
ATOM 2597 N N . TYR B 1 75 ? -14.945 -9.633 -9.086 1 97.75 75 TYR B N 1
ATOM 2598 C CA . TYR B 1 75 ? -14.75 -10.977 -8.547 1 97.75 75 TYR B CA 1
ATOM 2599 C C . TYR B 1 75 ? -15.484 -11.141 -7.227 1 97.75 75 TYR B C 1
ATOM 2601 O O . TYR B 1 75 ? -15.336 -10.328 -6.312 1 97.75 75 TYR B O 1
ATOM 2609 N N . LYS B 1 76 ? -16.266 -12.172 -7.148 1 97.44 76 LYS B N 1
ATOM 2610 C CA . LYS B 1 76 ? -17.047 -12.398 -5.941 1 97.44 76 LYS B CA 1
ATOM 2611 C C . LYS B 1 76 ? -16.156 -12.656 -4.738 1 97.44 76 LYS B C 1
ATOM 2613 O O . LYS B 1 76 ? -15.25 -13.5 -4.797 1 97.44 76 LYS B O 1
ATOM 2618 N N . VAL B 1 77 ? -16.391 -11.906 -3.643 1 98.62 77 VAL B N 1
ATOM 2619 C CA . VAL B 1 77 ? -15.664 -12.109 -2.396 1 98.62 77 VAL B CA 1
ATOM 2620 C C . VAL B 1 77 ? -16.297 -13.242 -1.599 1 98.62 77 VAL B C 1
ATOM 2622 O O . VAL B 1 77 ? -17.5 -13.219 -1.317 1 98.62 77 VAL B O 1
ATOM 2625 N N . GLN B 1 78 ? -15.469 -14.172 -1.27 1 97.88 78 GLN B N 1
ATOM 2626 C CA . GLN B 1 78 ? -15.969 -15.328 -0.523 1 97.88 78 GLN B CA 1
ATOM 2627 C C . GLN B 1 78 ? -15.859 -15.094 0.981 1 97.88 78 GLN B C 1
ATOM 2629 O O . GLN B 1 78 ? -16.734 -15.5 1.743 1 97.88 78 GLN B O 1
ATOM 2634 N N . SER B 1 79 ? -14.797 -14.492 1.348 1 98 79 SER B N 1
ATOM 2635 C CA . SER B 1 79 ? -14.594 -14.234 2.77 1 98 79 SER B CA 1
ATOM 2636 C C . SER B 1 79 ? -13.508 -13.195 2.996 1 98 79 SER B C 1
ATOM 2638 O O . SER B 1 79 ? -12.664 -12.969 2.125 1 98 79 SER B O 1
ATOM 2640 N N . ILE B 1 80 ? -13.609 -12.523 4.105 1 98.56 80 ILE B N 1
ATOM 2641 C CA . ILE B 1 80 ? -12.57 -11.625 4.586 1 98.56 80 ILE B CA 1
ATOM 2642 C C . ILE B 1 80 ? -12.172 -12.008 6.008 1 98.56 80 ILE B C 1
ATOM 2644 O O . ILE B 1 80 ? -13.031 -12.133 6.887 1 98.56 80 ILE B O 1
ATOM 2648 N N . ASP B 1 81 ? -10.953 -12.25 6.207 1 98.19 81 ASP B N 1
ATOM 2649 C CA . ASP B 1 81 ? -10.398 -12.484 7.539 1 98.19 81 ASP B CA 1
ATOM 2650 C C . ASP B 1 81 ? -9.578 -11.297 8.016 1 98.19 81 ASP B C 1
ATOM 2652 O O . ASP B 1 81 ? -8.445 -11.094 7.566 1 98.19 81 ASP B O 1
ATOM 2656 N N . TYR B 1 82 ? -10.094 -10.492 8.914 1 97.19 82 TYR B N 1
ATOM 2657 C CA . TYR B 1 82 ? -9.469 -9.25 9.328 1 97.19 82 TYR B CA 1
ATOM 2658 C C . TYR B 1 82 ? -8.32 -9.516 10.297 1 97.19 82 TYR B C 1
ATOM 2660 O O . TYR B 1 82 ? -7.414 -8.688 10.445 1 97.19 82 TYR B O 1
ATOM 2668 N N . ASP B 1 83 ? -8.328 -10.625 10.945 1 96.69 83 ASP B N 1
ATOM 2669 C CA . ASP B 1 83 ? -7.227 -10.992 11.828 1 96.69 83 ASP B CA 1
ATOM 2670 C C . ASP B 1 83 ? -5.988 -11.391 11.031 1 96.69 83 ASP B C 1
ATOM 2672 O O . ASP B 1 83 ? -4.879 -10.961 11.336 1 96.69 83 ASP B O 1
ATOM 2676 N N . LYS B 1 84 ? -6.234 -12.133 9.984 1 96.19 84 LYS B N 1
ATOM 2677 C CA . LYS B 1 84 ? -5.133 -12.602 9.141 1 96.19 84 LYS B CA 1
ATOM 2678 C C . LYS B 1 84 ? -4.871 -11.625 7.996 1 96.19 84 LYS B C 1
ATOM 2680 O O . LYS B 1 84 ? -3.918 -11.805 7.23 1 96.19 84 LYS B O 1
ATOM 2685 N N . LYS B 1 85 ? -5.742 -10.648 7.84 1 97.62 85 LYS B N 1
ATOM 2686 C CA . LYS B 1 85 ? -5.652 -9.641 6.785 1 97.62 85 LYS B CA 1
ATOM 2687 C C . LYS B 1 85 ? -5.629 -10.289 5.406 1 97.62 85 LYS B C 1
ATOM 2689 O O . LYS B 1 85 ? -4.746 -10 4.594 1 97.62 85 LYS B O 1
ATOM 2694 N N . SER B 1 86 ? -6.613 -11.125 5.211 1 98.19 86 SER B N 1
ATOM 2695 C CA . SER B 1 86 ? -6.727 -11.82 3.939 1 98.19 86 SER B CA 1
ATOM 2696 C C . SER B 1 86 ? -8.156 -11.781 3.406 1 98.19 86 SER B C 1
ATOM 2698 O O . SER B 1 86 ? -9.102 -11.609 4.176 1 98.19 86 SER B O 1
ATOM 2700 N N . MET B 1 87 ? -8.25 -11.852 2.148 1 98.56 87 MET B N 1
ATOM 2701 C CA . MET B 1 87 ? -9.523 -11.898 1.431 1 98.56 87 MET B CA 1
ATOM 2702 C C . MET B 1 87 ? -9.492 -12.961 0.339 1 98.56 87 MET B C 1
ATOM 2704 O O . MET B 1 87 ? -8.492 -13.094 -0.376 1 98.56 87 MET B O 1
ATOM 2708 N N . THR B 1 88 ? -10.508 -13.758 0.284 1 98.44 88 THR B N 1
ATOM 2709 C CA . THR B 1 88 ? -10.586 -14.75 -0.781 1 98.44 88 THR B CA 1
ATOM 2710 C C . THR B 1 88 ? -11.633 -14.344 -1.82 1 98.44 88 THR B C 1
ATOM 2712 O O . THR B 1 88 ? -12.742 -13.953 -1.47 1 98.44 88 THR B O 1
ATOM 2715 N N . ILE B 1 89 ? -11.188 -14.453 -3.043 1 98.44 89 ILE B N 1
ATOM 2716 C CA . ILE B 1 89 ? -12.102 -14.117 -4.125 1 98.44 89 ILE B CA 1
ATOM 2717 C C . ILE B 1 89 ? -12.188 -15.281 -5.109 1 98.44 89 ILE B C 1
ATOM 2719 O O . ILE B 1 89 ? -11.32 -16.156 -5.121 1 98.44 89 ILE B O 1
ATOM 2723 N N . TYR B 1 90 ? -13.258 -15.266 -5.832 1 95.44 90 TYR B N 1
ATOM 2724 C CA . TYR B 1 90 ? -13.469 -16.281 -6.863 1 95.44 90 TYR B CA 1
ATOM 2725 C C . TYR B 1 90 ? -13.562 -15.633 -8.242 1 95.44 90 TYR B C 1
ATOM 2727 O O . TYR B 1 90 ? -14.328 -14.688 -8.438 1 95.44 90 TYR B O 1
ATOM 2735 N N . ASP B 1 91 ? -12.734 -16.109 -9.117 1 93 91 ASP B N 1
ATOM 2736 C CA . ASP B 1 91 ? -12.789 -15.695 -10.516 1 93 91 ASP B CA 1
ATOM 2737 C C . ASP B 1 91 ? -13.703 -16.609 -11.328 1 93 91 ASP B C 1
ATOM 2739 O O . ASP B 1 91 ? -13.359 -17.75 -11.602 1 93 91 ASP B O 1
ATOM 2743 N N . PRO B 1 92 ? -14.781 -16.031 -11.758 1 89.12 92 PRO B N 1
ATOM 2744 C CA . PRO B 1 92 ? -15.695 -16.891 -12.516 1 89.12 92 PRO B CA 1
ATOM 2745 C C . PRO B 1 92 ? -15.133 -17.281 -13.875 1 89.12 92 PRO B C 1
ATOM 2747 O O . PRO B 1 92 ? -15.617 -18.25 -14.492 1 89.12 92 PRO B O 1
ATOM 2750 N N . ALA B 1 93 ? -14.141 -16.594 -14.312 1 90.19 93 ALA B N 1
ATOM 2751 C CA . ALA B 1 93 ? -13.586 -16.859 -15.633 1 90.19 93 ALA B CA 1
ATOM 2752 C C . ALA B 1 93 ? -12.375 -17.766 -15.555 1 90.19 93 ALA B C 1
ATOM 2754 O O . ALA B 1 93 ? -11.758 -18.078 -16.578 1 90.19 93 ALA B O 1
ATOM 2755 N N . MET B 1 94 ? -12.086 -18.203 -14.406 1 92.5 94 MET B N 1
ATOM 2756 C CA . MET B 1 94 ? -10.961 -19.125 -14.297 1 92.5 94 MET B CA 1
ATOM 2757 C C . MET B 1 94 ? -11.414 -20.562 -14.477 1 92.5 94 MET B C 1
ATOM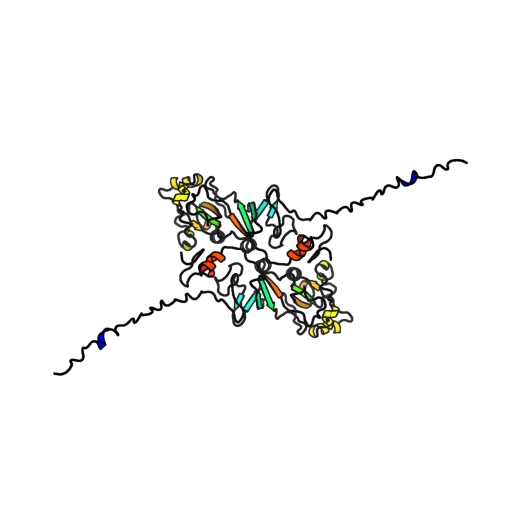 2759 O O . MET B 1 94 ? -12.57 -20.891 -14.195 1 92.5 94 MET B O 1
ATOM 2763 N N . SER B 1 95 ? -10.555 -21.344 -14.977 1 93.88 95 SER B N 1
ATOM 2764 C CA . SER B 1 95 ? -10.859 -22.766 -15.102 1 93.88 95 SER B CA 1
ATOM 2765 C C . SER B 1 95 ? -10.727 -23.484 -13.758 1 93.88 95 SER B C 1
ATOM 2767 O O . SER B 1 95 ? -9.961 -23.047 -12.898 1 93.88 95 SER B O 1
ATOM 2769 N N . THR B 1 96 ? -11.539 -24.453 -13.57 1 92.75 96 THR B N 1
ATOM 2770 C CA . THR B 1 96 ? -11.445 -25.359 -12.43 1 92.75 96 THR B CA 1
ATOM 2771 C C . THR B 1 96 ? -11.461 -26.812 -12.883 1 92.75 96 THR B C 1
ATOM 2773 O O . THR B 1 96 ? -11.523 -27.094 -14.078 1 92.75 96 THR B O 1
ATOM 2776 N N . CYS B 1 97 ? -11.352 -27.641 -11.891 1 92.88 97 CYS B N 1
ATOM 2777 C CA . CYS B 1 97 ? -11.328 -29.062 -12.227 1 92.88 97 CYS B CA 1
ATOM 2778 C C . CYS B 1 97 ? -12.633 -29.484 -12.883 1 92.88 97 CYS B C 1
ATOM 2780 O O . CYS B 1 97 ? -12.68 -30.5 -13.586 1 92.88 97 CYS B O 1
ATOM 2782 N N . SER B 1 98 ? -13.664 -28.656 -12.734 1 89 98 SER B N 1
ATOM 2783 C CA . SER B 1 98 ? -14.977 -29.047 -13.227 1 89 98 SER B CA 1
ATOM 2784 C C . SER B 1 98 ? -15.391 -28.203 -14.43 1 89 98 SER B C 1
ATOM 2786 O O . SER B 1 98 ? -16.266 -28.594 -15.203 1 89 98 SER B O 1
ATOM 2788 N N . ILE B 1 99 ? -14.812 -27.094 -14.602 1 91.12 99 ILE B N 1
ATOM 2789 C CA . ILE B 1 99 ? -15.25 -26.172 -15.648 1 91.12 99 ILE B CA 1
ATOM 2790 C C . ILE B 1 99 ? -14.031 -25.641 -16.406 1 91.12 99 ILE B C 1
ATOM 2792 O O . ILE B 1 99 ? -13.055 -25.203 -15.781 1 91.12 99 ILE B O 1
ATOM 2796 N N . LEU B 1 100 ? -14.141 -25.688 -17.703 1 92.31 100 LEU B N 1
ATOM 2797 C CA . LEU B 1 100 ? -13.117 -25.094 -18.562 1 92.31 100 LEU B CA 1
ATOM 2798 C C . LEU B 1 100 ? -13.562 -23.719 -19.078 1 92.31 100 LEU B C 1
ATOM 2800 O O . LEU B 1 100 ? -14.617 -23.609 -19.703 1 92.31 100 LEU B O 1
ATOM 2804 N N . GLN B 1 101 ? -12.82 -22.672 -18.703 1 90.56 101 GLN B N 1
ATOM 2805 C CA . GLN B 1 101 ? -13.164 -21.328 -19.109 1 90.56 101 GLN B CA 1
ATOM 2806 C C . GLN B 1 101 ? -12.141 -20.766 -20.094 1 90.56 101 GLN B C 1
ATOM 2808 O O . GLN B 1 101 ? -10.953 -21.094 -20.016 1 90.56 101 GLN B O 1
ATOM 2813 N N . PRO B 1 102 ? -12.695 -20 -20.953 1 81.31 102 PRO B N 1
ATOM 2814 C CA . PRO B 1 102 ? -11.75 -19.453 -21.906 1 81.31 102 PRO B CA 1
ATOM 2815 C C . PRO B 1 102 ? -10.727 -18.516 -21.266 1 81.31 102 PRO B C 1
ATOM 2817 O O . PRO B 1 102 ? -10.844 -18.188 -20.094 1 81.31 102 PRO B O 1
ATOM 2820 N N . HIS B 1 103 ? -10 -17.906 -22.172 1 76.25 103 HIS B N 1
ATOM 2821 C CA . HIS B 1 103 ? -8.828 -17.094 -21.859 1 76.25 103 HIS B CA 1
ATOM 2822 C C . HIS B 1 103 ? -9.234 -15.758 -21.25 1 76.25 103 HIS B C 1
ATOM 2824 O O . HIS B 1 103 ? -10.141 -15.094 -21.766 1 76.25 103 HIS B O 1
ATOM 2830 N N . HIS B 1 104 ? -8.75 -15.492 -20.125 1 88.56 104 HIS B N 1
ATOM 2831 C CA . HIS B 1 104 ? -8.953 -14.164 -19.547 1 88.56 104 HIS B CA 1
ATOM 2832 C C . HIS B 1 104 ? -7.801 -13.789 -18.625 1 88.56 104 HIS B C 1
ATOM 2834 O O . HIS B 1 104 ? -7.137 -14.664 -18.062 1 88.56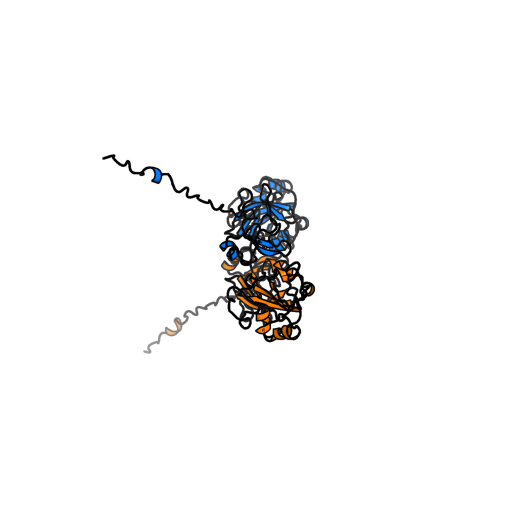 104 HIS B O 1
ATOM 2840 N N . ASP B 1 105 ? -7.5 -12.508 -18.578 1 93.69 105 ASP B N 1
ATOM 2841 C CA . ASP B 1 105 ? -6.441 -12.016 -17.703 1 93.69 105 ASP B CA 1
ATOM 2842 C C . ASP B 1 105 ? -7.004 -11.578 -16.344 1 93.69 105 ASP B C 1
ATOM 2844 O O . ASP B 1 105 ? -8.117 -11.055 -16.281 1 93.69 105 ASP B O 1
ATOM 2848 N N . PHE B 1 106 ? -6.332 -11.875 -15.352 1 95.56 106 PHE B N 1
ATOM 2849 C CA . PHE B 1 106 ? -6.566 -11.258 -14.055 1 95.56 106 PHE B CA 1
ATOM 2850 C C . PHE B 1 106 ? -5.648 -10.062 -13.852 1 95.56 106 PHE B C 1
ATOM 2852 O O . PHE B 1 106 ? -4.441 -10.219 -13.641 1 95.56 106 PHE B O 1
ATOM 2859 N N . VAL B 1 107 ? -6.23 -8.867 -13.859 1 96.62 107 VAL B N 1
ATOM 2860 C CA . VAL B 1 107 ? -5.434 -7.645 -13.844 1 96.62 107 VAL B CA 1
ATOM 2861 C C . VAL B 1 107 ? -5.844 -6.773 -12.656 1 96.62 107 VAL B C 1
ATOM 2863 O O . VAL B 1 107 ? -7.035 -6.566 -12.414 1 96.62 107 VAL B O 1
ATOM 2866 N N . MET B 1 108 ? -4.871 -6.305 -11.945 1 97.12 108 MET B N 1
ATOM 2867 C CA . MET B 1 108 ? -5.082 -5.359 -10.852 1 97.12 108 MET B CA 1
ATOM 2868 C C . MET B 1 108 ? -4.344 -4.051 -11.117 1 97.12 108 MET B C 1
ATOM 2870 O O . MET B 1 108 ? -3.396 -4.016 -11.898 1 97.12 108 MET B O 1
ATOM 2874 N N . THR B 1 109 ? -4.844 -2.938 -10.469 1 97.44 109 THR B N 1
ATOM 2875 C CA . THR B 1 109 ? -4.117 -1.674 -10.555 1 97.44 109 THR B CA 1
ATOM 2876 C C . THR B 1 109 ? -2.801 -1.753 -9.789 1 97.44 109 THR B C 1
ATOM 2878 O O . THR B 1 109 ? -2.59 -2.676 -9 1 97.44 109 THR B O 1
ATOM 2881 N N . ASP B 1 110 ? -1.953 -0.772 -10.047 1 95.81 110 ASP B N 1
ATOM 2882 C CA . ASP B 1 110 ? -0.688 -0.713 -9.32 1 95.81 110 ASP B CA 1
ATOM 2883 C C . ASP B 1 110 ? -0.923 -0.591 -7.82 1 95.81 110 ASP B C 1
ATOM 2885 O O . ASP B 1 110 ? -0.221 -1.218 -7.023 1 95.81 110 ASP B O 1
ATOM 2889 N N . ILE B 1 111 ? -1.91 0.196 -7.469 1 97.56 111 ILE B N 1
ATOM 2890 C CA . ILE B 1 111 ? -2.217 0.389 -6.059 1 97.56 111 ILE B CA 1
ATOM 2891 C C . ILE B 1 111 ? -2.729 -0.919 -5.457 1 97.56 111 ILE B C 1
ATOM 2893 O O . ILE B 1 111 ? -2.293 -1.327 -4.379 1 97.56 111 ILE B O 1
ATOM 2897 N N . GLN B 1 112 ? -3.602 -1.56 -6.16 1 98.06 112 GLN B N 1
ATOM 2898 C CA . GLN B 1 112 ? -4.113 -2.842 -5.684 1 98.06 112 GLN B CA 1
ATOM 2899 C C . GLN B 1 112 ? -2.982 -3.852 -5.504 1 98.06 112 GLN B C 1
ATOM 2901 O O . GLN B 1 112 ? -2.896 -4.516 -4.469 1 98.06 112 GLN B O 1
ATOM 2906 N N . SER B 1 113 ? -2.102 -3.873 -6.465 1 96.88 113 SER B N 1
ATOM 2907 C CA . SER B 1 113 ? -0.98 -4.805 -6.398 1 96.88 113 SER B CA 1
ATOM 2908 C C . SER B 1 113 ? -0.062 -4.484 -5.223 1 96.88 113 SER B C 1
ATOM 2910 O O . SER B 1 113 ? 0.624 -5.367 -4.703 1 96.88 113 SER B O 1
ATOM 2912 N N . ALA B 1 114 ? -0.099 -3.289 -4.809 1 97 114 ALA B N 1
ATOM 2913 C CA . ALA B 1 114 ? 0.8 -2.854 -3.742 1 97 114 ALA B CA 1
ATOM 2914 C C . ALA B 1 114 ? 0.19 -3.117 -2.369 1 97 114 ALA B C 1
ATOM 2916 O O . ALA B 1 114 ? 0.898 -3.482 -1.428 1 97 114 ALA B O 1
ATOM 2917 N N . ILE B 1 115 ? -1.131 -2.975 -2.281 1 98.31 115 ILE B N 1
ATOM 2918 C CA . ILE B 1 115 ? -1.671 -2.943 -0.927 1 98.31 115 ILE B CA 1
ATOM 2919 C C . ILE B 1 115 ? -2.51 -4.195 -0.677 1 98.31 115 ILE B C 1
ATOM 2921 O O . ILE B 1 115 ? -2.83 -4.516 0.47 1 98.31 115 ILE B O 1
ATOM 2925 N N . ILE B 1 116 ? -2.926 -4.883 -1.741 1 98.38 116 ILE B N 1
ATOM 2926 C CA . ILE B 1 116 ? -3.727 -6.09 -1.569 1 98.38 116 ILE B CA 1
ATOM 2927 C C . ILE B 1 116 ? -3.383 -7.098 -2.664 1 98.38 116 ILE B C 1
ATOM 2929 O O . ILE B 1 116 ? -4.262 -7.551 -3.402 1 98.38 116 ILE B O 1
ATOM 2933 N N . PRO B 1 117 ? -2.137 -7.488 -2.719 1 97.44 117 PRO B N 1
ATOM 2934 C CA . PRO B 1 117 ? -1.725 -8.5 -3.697 1 97.44 117 PRO B CA 1
ATOM 2935 C C . PRO B 1 117 ? -2.193 -9.898 -3.33 1 97.44 117 PRO B C 1
ATOM 2937 O O . PRO B 1 117 ? -2.602 -10.141 -2.189 1 97.44 117 PRO B O 1
ATOM 2940 N N . PRO B 1 118 ? -2.209 -10.836 -4.332 1 96.94 118 PRO B N 1
ATOM 2941 C CA . PRO B 1 118 ? -2.408 -12.242 -3.957 1 96.94 118 PRO B CA 1
ATOM 2942 C C . PRO B 1 118 ? -1.371 -12.734 -2.953 1 96.94 118 PRO B C 1
ATOM 2944 O O . PRO B 1 118 ? -0.194 -12.383 -3.049 1 96.94 118 PRO B O 1
ATOM 2947 N N . SER B 1 119 ? -1.869 -13.508 -2.049 1 94.44 119 SER B N 1
ATOM 2948 C CA . SER B 1 119 ? -0.994 -14.039 -1.009 1 94.44 119 SER B CA 1
ATOM 2949 C C . SER B 1 119 ? 0.016 -15.031 -1.586 1 94.44 119 SER B C 1
ATOM 2951 O O . SER B 1 119 ? -0.16 -15.523 -2.701 1 94.44 119 SER B O 1
ATOM 2953 N N . GLN B 1 120 ? 0.996 -15.273 -0.826 1 87.88 120 GLN B N 1
ATOM 2954 C CA . GLN B 1 120 ? 2.08 -16.141 -1.284 1 87.88 120 GLN B CA 1
ATOM 2955 C C . GLN B 1 120 ? 1.596 -17.562 -1.491 1 87.88 120 GLN B C 1
ATOM 2957 O O . GLN B 1 120 ? 2.109 -18.281 -2.354 1 87.88 120 GLN B O 1
ATOM 2962 N N . ASP B 1 121 ? 0.669 -17.922 -0.717 1 90.62 121 ASP B N 1
ATOM 2963 C CA . ASP B 1 121 ? 0.187 -19.297 -0.816 1 90.62 121 ASP B CA 1
ATOM 2964 C C . ASP B 1 121 ? -0.903 -19.422 -1.878 1 90.62 121 ASP B C 1
ATOM 2966 O O . ASP B 1 121 ? -1.693 -20.359 -1.854 1 90.62 121 ASP B O 1
ATOM 2970 N N . THR B 1 122 ? -1.005 -18.484 -2.689 1 94.75 122 THR B N 1
ATOM 2971 C CA . THR B 1 122 ? -1.829 -18.547 -3.891 1 94.75 122 THR B CA 1
ATOM 2972 C C . THR B 1 122 ? -0.974 -18.875 -5.113 1 94.75 122 THR B C 1
ATOM 2974 O O . THR B 1 122 ? -0.012 -18.156 -5.406 1 94.75 122 THR B O 1
ATOM 2977 N N . VAL B 1 123 ? -1.362 -19.906 -5.805 1 95.12 123 VAL B N 1
ATOM 2978 C CA . VAL B 1 123 ? -0.614 -20.344 -6.977 1 95.12 123 VAL B CA 1
ATOM 2979 C C . VAL B 1 123 ? -1.499 -20.25 -8.219 1 95.12 123 VAL B C 1
ATOM 2981 O O . VAL B 1 123 ? -2.668 -20.641 -8.188 1 95.12 123 VAL B O 1
ATOM 2984 N N . PHE B 1 124 ? -0.932 -19.672 -9.18 1 95.75 124 PHE B N 1
ATOM 2985 C CA . PHE B 1 124 ? -1.561 -19.672 -10.5 1 95.75 124 PHE B CA 1
ATOM 2986 C C . PHE B 1 124 ? -1.029 -20.812 -11.359 1 95.75 124 PHE B C 1
ATOM 2988 O O . PHE B 1 124 ? 0.169 -21.109 -11.344 1 95.75 124 PHE B O 1
ATOM 2995 N N . VAL B 1 125 ? -1.902 -21.422 -12.039 1 96.12 125 VAL B N 1
ATOM 2996 C CA . VAL B 1 125 ? -1.521 -22.5 -12.945 1 96.12 125 VAL B CA 1
ATOM 2997 C C . VAL B 1 125 ? -1.917 -22.156 -14.375 1 96.12 125 VAL B C 1
ATOM 2999 O O . VAL B 1 125 ? -3.104 -22.031 -14.688 1 96.12 125 VAL B O 1
ATOM 3002 N N . LEU B 1 126 ? -0.917 -22 -15.164 1 96.12 126 LEU B N 1
ATOM 3003 C CA . LEU B 1 126 ? -1.146 -21.812 -16.594 1 96.12 126 LEU B CA 1
ATOM 3004 C C . LEU B 1 126 ? -1.293 -23.156 -17.297 1 96.12 126 LEU B C 1
ATOM 3006 O O . LEU B 1 126 ? -0.448 -24.031 -17.156 1 96.12 126 LEU B O 1
ATOM 3010 N N . LEU B 1 127 ? -2.354 -23.281 -18.047 1 94.56 127 LEU B N 1
ATOM 3011 C CA . LEU B 1 127 ? -2.707 -24.578 -18.625 1 94.56 127 LEU B CA 1
ATOM 3012 C C . LEU B 1 127 ? -2.609 -24.531 -20.156 1 94.56 127 LEU B C 1
ATOM 3014 O O . LEU B 1 127 ? -2.908 -23.516 -20.766 1 94.56 127 LEU B O 1
ATOM 3018 N N . ASN B 1 128 ? -2.193 -25.703 -20.672 1 93.31 128 ASN B N 1
ATOM 3019 C CA . ASN B 1 128 ? -2.168 -25.891 -22.109 1 93.31 128 ASN B CA 1
ATOM 3020 C C . ASN B 1 128 ? -1.323 -24.828 -22.812 1 93.31 128 ASN B C 1
ATOM 3022 O O . ASN B 1 128 ? -1.8 -24.156 -23.719 1 93.31 128 ASN B O 1
ATOM 3026 N N . CYS B 1 129 ? -0.111 -24.781 -22.375 1 94.38 129 CYS B N 1
ATOM 3027 C CA . CYS B 1 129 ? 0.82 -23.797 -22.938 1 94.38 129 CYS B CA 1
ATOM 3028 C C . CYS B 1 129 ? 1.483 -24.344 -24.188 1 94.38 129 CYS B C 1
ATOM 3030 O O . CYS B 1 129 ? 1.702 -25.547 -24.312 1 94.38 129 CYS B O 1
ATOM 3032 N N . SER B 1 130 ? 1.778 -23.406 -25.031 1 93.5 130 SER B N 1
ATOM 3033 C CA . SER B 1 130 ? 2.555 -23.766 -26.203 1 93.5 130 SER B CA 1
ATOM 3034 C C . SER B 1 130 ? 3.994 -24.109 -25.844 1 93.5 130 SER B C 1
ATOM 3036 O O . SER B 1 130 ? 4.523 -23.594 -24.859 1 93.5 130 SER B O 1
ATOM 3038 N N . ILE B 1 131 ? 4.648 -24.922 -26.672 1 92.62 131 ILE B N 1
ATOM 3039 C CA . ILE B 1 131 ? 6.051 -25.281 -26.453 1 92.62 131 ILE B CA 1
ATOM 3040 C C . ILE B 1 131 ? 6.914 -24.031 -26.594 1 92.62 131 ILE B C 1
ATOM 3042 O O . ILE B 1 131 ? 8.023 -23.969 -26.047 1 92.62 131 ILE B O 1
ATOM 3046 N N . ASP B 1 132 ? 6.383 -23.016 -27.234 1 94.62 132 ASP B N 1
ATOM 3047 C CA . ASP B 1 132 ? 7.125 -21.781 -27.453 1 94.62 132 ASP B CA 1
ATOM 3048 C C . ASP B 1 132 ? 6.789 -20.75 -26.391 1 94.62 132 ASP B C 1
ATOM 3050 O O . ASP B 1 132 ? 7.246 -19.594 -26.469 1 94.62 132 ASP B O 1
ATOM 3054 N N . SER B 1 133 ? 6.023 -21.125 -25.422 1 96.44 133 SER B N 1
ATOM 3055 C CA . SER B 1 133 ? 5.629 -20.188 -24.375 1 96.44 133 SER B CA 1
ATOM 3056 C C . SER B 1 133 ? 6.852 -19.594 -23.688 1 96.44 133 SER B C 1
ATOM 3058 O O . SER B 1 133 ? 7.805 -20.312 -23.375 1 96.44 133 SER B O 1
ATOM 3060 N N . PRO B 1 134 ? 6.816 -18.281 -23.375 1 96.56 134 PRO B N 1
ATOM 3061 C CA . PRO B 1 134 ? 7.93 -17.656 -22.656 1 96.56 134 PRO B CA 1
ATOM 3062 C C . PRO B 1 134 ? 8.234 -18.359 -21.328 1 96.56 134 PRO B C 1
ATOM 3064 O O . PRO B 1 134 ? 9.391 -18.438 -20.906 1 96.56 134 PRO B O 1
ATOM 3067 N N . VAL B 1 135 ? 7.285 -18.953 -20.703 1 95.44 135 VAL B N 1
ATOM 3068 C CA . VAL B 1 135 ? 7.477 -19.547 -19.391 1 95.44 135 VAL B CA 1
ATOM 3069 C C . VAL B 1 135 ? 8.062 -20.938 -19.531 1 95.44 135 VAL B C 1
ATOM 3071 O O . VAL B 1 135 ? 8.438 -21.578 -18.531 1 95.44 135 VAL B O 1
ATOM 3074 N N . LEU B 1 136 ? 8.133 -21.438 -20.688 1 95.38 136 LEU B N 1
ATOM 3075 C CA . LEU B 1 136 ? 8.805 -22.703 -20.922 1 95.38 136 LEU B CA 1
ATOM 3076 C C . LEU B 1 136 ? 10.18 -22.484 -21.547 1 95.38 136 LEU B C 1
ATOM 3078 O O . LEU B 1 136 ? 10.93 -23.453 -21.734 1 95.38 136 LEU B O 1
ATOM 3082 N N . ASN B 1 137 ? 10.523 -21.25 -21.828 1 95.69 137 ASN B N 1
ATOM 3083 C CA . ASN B 1 137 ? 11.781 -20.906 -22.484 1 95.69 137 ASN B CA 1
ATOM 3084 C C . ASN B 1 137 ? 12.539 -19.828 -21.703 1 95.69 137 ASN B C 1
ATOM 3086 O O . ASN B 1 137 ? 13.094 -20.094 -20.641 1 95.69 137 ASN B O 1
ATOM 3090 N N . HIS B 1 138 ? 12.492 -18.562 -22.109 1 92.62 138 HIS B N 1
ATOM 3091 C CA . HIS B 1 138 ? 13.289 -17.484 -21.547 1 92.62 138 HIS B CA 1
ATOM 3092 C C . HIS B 1 138 ? 12.961 -17.266 -20.078 1 92.62 138 HIS B C 1
ATOM 3094 O O . HIS B 1 138 ? 13.836 -16.922 -19.281 1 92.62 138 HIS B O 1
ATOM 3100 N N . TYR B 1 139 ? 11.711 -17.484 -19.781 1 92.5 139 TYR B N 1
ATOM 3101 C CA . TYR B 1 139 ? 11.273 -17.203 -18.422 1 92.5 139 TYR B CA 1
ATOM 3102 C C . TYR B 1 139 ? 10.898 -18.484 -17.688 1 92.5 139 TYR B C 1
ATOM 3104 O O . TYR B 1 139 ? 10 -18.484 -16.844 1 92.5 139 TYR B O 1
ATOM 3112 N N . LYS B 1 140 ? 11.547 -19.547 -17.969 1 92.44 140 LYS B N 1
ATOM 3113 C CA . LYS B 1 140 ? 11.266 -20.844 -17.375 1 92.44 140 LYS B CA 1
ATOM 3114 C C . LYS B 1 140 ? 11.438 -20.797 -15.859 1 92.44 140 LYS B C 1
ATOM 3116 O O . LYS B 1 140 ? 10.773 -21.531 -15.125 1 92.44 140 LYS B O 1
ATOM 3121 N N . TYR B 1 141 ? 12.242 -19.906 -15.344 1 85.12 141 TYR B N 1
ATOM 3122 C CA . TYR B 1 141 ? 12.547 -19.797 -13.922 1 85.12 141 TYR B CA 1
ATOM 3123 C C . TYR B 1 141 ? 11.352 -19.281 -13.141 1 85.12 141 TYR B C 1
ATOM 3125 O O . TYR B 1 141 ? 11.328 -19.344 -11.906 1 85.12 141 TYR B O 1
ATOM 3133 N N . LEU B 1 142 ? 10.367 -18.812 -13.812 1 90.06 142 LEU B N 1
ATOM 3134 C CA . LEU B 1 142 ? 9.164 -18.312 -13.148 1 90.06 142 LEU B CA 1
ATOM 3135 C C . LEU B 1 142 ? 8.227 -19.453 -12.789 1 90.06 142 LEU B C 1
ATOM 3137 O O . LEU B 1 142 ? 7.301 -19.281 -11.992 1 90.06 142 LEU B O 1
ATOM 3141 N N . CYS B 1 143 ? 8.445 -20.562 -13.406 1 92.69 143 CYS B N 1
ATOM 3142 C CA . CYS B 1 143 ? 7.68 -21.75 -13.055 1 92.69 143 CYS B CA 1
ATOM 3143 C C . CYS B 1 143 ? 8.367 -22.531 -11.938 1 92.69 143 CYS B C 1
ATOM 3145 O O . CYS B 1 143 ? 9.594 -22.641 -11.922 1 92.69 143 CYS B O 1
ATOM 3147 N N . PHE B 1 144 ? 7.566 -23.047 -10.953 1 88.56 144 PHE B N 1
ATOM 3148 C CA . PHE B 1 144 ? 8.195 -23.719 -9.828 1 88.56 144 PHE B CA 1
ATOM 3149 C C . PHE B 1 144 ? 7.473 -25.016 -9.508 1 88.56 144 PHE B C 1
ATOM 3151 O O . PHE B 1 144 ? 6.387 -25.281 -10.031 1 88.56 144 PHE B O 1
ATOM 3158 N N . ASN B 1 145 ? 8.219 -25.844 -8.742 1 85.5 145 ASN B N 1
ATOM 3159 C CA . ASN B 1 145 ? 7.625 -27.078 -8.25 1 85.5 145 ASN B CA 1
ATOM 3160 C C . ASN B 1 145 ? 6.582 -26.797 -7.168 1 85.5 145 ASN B C 1
ATOM 3162 O O . ASN B 1 145 ? 6.895 -26.219 -6.129 1 85.5 145 ASN B O 1
ATOM 3166 N N . PHE B 1 146 ? 5.43 -27.203 -7.398 1 87.69 146 PHE B N 1
ATOM 3167 C CA . PHE B 1 146 ? 4.305 -26.984 -6.5 1 87.69 146 PHE B CA 1
ATOM 3168 C C . PHE B 1 146 ? 3.99 -28.25 -5.711 1 87.69 146 PHE B C 1
ATOM 3170 O O . PHE B 1 146 ? 3.09 -29 -6.074 1 87.69 146 PHE B O 1
ATOM 3177 N N . GLU B 1 147 ? 4.668 -28.406 -4.621 1 86 147 GLU B N 1
ATOM 3178 C CA . GLU B 1 147 ? 4.426 -29.484 -3.66 1 86 147 GLU B CA 1
ATOM 3179 C C . GLU B 1 147 ? 4.441 -30.844 -4.34 1 86 147 GLU B C 1
ATOM 3181 O O . GLU B 1 147 ? 3.656 -31.734 -3.99 1 86 147 GLU B O 1
ATOM 3186 N N . GLY B 1 148 ? 5.152 -30.969 -5.5 1 88.12 148 GLY B N 1
ATOM 3187 C CA . GLY B 1 148 ? 5.309 -32.25 -6.18 1 88.12 148 GLY B CA 1
ATOM 3188 C C . GLY B 1 148 ? 4.215 -32.531 -7.191 1 88.12 148 GLY B C 1
ATOM 3189 O O . GLY B 1 148 ? 4.234 -33.531 -7.875 1 88.12 148 GLY B O 1
ATOM 3190 N N . HIS B 1 149 ? 3.307 -31.641 -7.348 1 93.06 149 HIS B N 1
ATOM 3191 C CA . HIS B 1 149 ? 2.234 -31.828 -8.32 1 93.06 149 HIS B CA 1
ATOM 3192 C C . HIS B 1 149 ? 2.742 -31.625 -9.742 1 93.06 149 HIS B C 1
ATOM 3194 O O . HIS B 1 149 ? 3.695 -30.875 -9.969 1 93.06 149 HIS B O 1
ATOM 3200 N N . THR B 1 150 ? 2.082 -32.344 -10.688 1 92 150 THR B N 1
ATOM 3201 C CA . THR B 1 150 ? 2.52 -32.281 -12.07 1 92 150 THR B CA 1
ATOM 3202 C C . THR B 1 150 ? 1.353 -31.906 -12.992 1 92 150 THR B C 1
ATOM 3204 O O . THR B 1 150 ? 0.19 -32.094 -12.625 1 92 150 THR B O 1
ATOM 3207 N N . CYS B 1 151 ? 1.725 -31.453 -14.156 1 91.75 151 CYS B N 1
ATOM 3208 C CA . CYS B 1 151 ? 0.717 -31.156 -15.164 1 91.75 151 CYS B CA 1
ATOM 3209 C C . CYS B 1 151 ? -0.067 -32.406 -15.539 1 91.75 151 CYS B C 1
ATOM 3211 O O . CYS B 1 151 ? -1.284 -32.344 -15.719 1 91.75 151 CYS B O 1
ATOM 3213 N N . ASP B 1 152 ? 0.654 -33.469 -15.594 1 90.69 152 ASP B N 1
ATOM 3214 C CA . ASP B 1 152 ? 0.028 -34.75 -15.945 1 90.69 152 ASP B CA 1
ATOM 3215 C C . ASP B 1 152 ? -1.02 -35.156 -14.914 1 90.69 152 ASP B C 1
ATOM 3217 O O . ASP B 1 152 ? -2.117 -35.594 -15.266 1 90.69 152 ASP B O 1
ATOM 3221 N N . GLU B 1 153 ? -0.675 -35 -13.703 1 91.94 153 GLU B N 1
ATOM 3222 C CA . GLU B 1 153 ? -1.626 -35.281 -12.633 1 91.94 153 GLU B CA 1
ATOM 3223 C C . GLU B 1 153 ? -2.861 -34.406 -12.734 1 91.94 153 GLU B C 1
ATOM 3225 O O . GLU B 1 153 ? -3.99 -34.875 -12.609 1 91.94 153 GLU B O 1
ATOM 3230 N N . LEU B 1 154 ? -2.627 -33.188 -12.969 1 93.56 154 LEU B N 1
ATOM 3231 C CA . LEU B 1 154 ? -3.709 -32.188 -13.055 1 93.56 154 LEU B CA 1
ATOM 3232 C C . LEU B 1 154 ? -4.633 -32.5 -14.227 1 93.56 154 LEU B C 1
ATOM 3234 O O . LEU B 1 154 ? -5.855 -32.594 -14.062 1 93.56 154 LEU B O 1
ATOM 3238 N N . TYR B 1 155 ? -4.062 -32.781 -15.367 1 92.94 155 TYR B N 1
ATOM 3239 C CA . TYR B 1 155 ? -4.836 -33.062 -16.562 1 92.94 155 TYR B CA 1
ATOM 3240 C C . TYR B 1 155 ? -5.566 -34.375 -16.453 1 92.94 155 TYR B C 1
ATOM 3242 O O . TYR B 1 155 ? -6.664 -34.562 -16.984 1 92.94 155 TYR B O 1
ATOM 3250 N N . GLY B 1 156 ? -4.98 -35.312 -15.766 1 90.44 156 GLY B N 1
ATOM 3251 C CA . GLY B 1 156 ? -5.578 -36.625 -15.609 1 90.44 156 GLY B CA 1
ATOM 3252 C C . GLY B 1 156 ? -6.664 -36.688 -14.547 1 90.44 156 GLY B C 1
ATOM 3253 O O . GLY B 1 156 ? -7.613 -37.469 -14.656 1 90.44 156 GLY B O 1
ATOM 3254 N N . SER B 1 157 ? -6.508 -35.906 -13.57 1 92.25 157 SER B N 1
ATOM 3255 C CA . SER B 1 157 ? -7.391 -35.969 -12.406 1 92.25 157 SER B CA 1
ATOM 3256 C C . SER B 1 157 ? -8.648 -35.125 -12.617 1 92.25 157 SER B C 1
ATOM 3258 O O . SER B 1 157 ? -9.703 -35.406 -12.055 1 92.25 157 SER B O 1
ATOM 3260 N N . CYS B 1 158 ? -8.531 -34.094 -13.414 1 93.62 158 CYS B N 1
ATOM 3261 C CA . CYS B 1 158 ? -9.633 -33.156 -13.562 1 93.62 158 CYS B CA 1
ATOM 3262 C C . CYS B 1 158 ? -10.383 -33.406 -14.875 1 93.62 158 CYS B C 1
ATOM 3264 O O . CYS B 1 158 ? -9.773 -33.406 -15.945 1 93.62 158 CYS B O 1
ATOM 3266 N N . ASN B 1 159 ? -11.648 -33.5 -14.773 1 90.69 159 ASN B N 1
ATOM 3267 C CA . ASN B 1 159 ? -12.469 -33.781 -15.953 1 90.69 159 ASN B CA 1
ATOM 3268 C C . ASN B 1 159 ? -12.375 -32.656 -16.969 1 90.69 159 ASN B C 1
ATOM 3270 O O . ASN B 1 159 ? -12.273 -32.906 -18.172 1 90.69 159 ASN B O 1
ATOM 3274 N N . ALA B 1 160 ? -12.391 -31.453 -16.531 1 92.31 160 ALA B N 1
ATOM 3275 C CA . ALA B 1 160 ? -12.398 -30.297 -17.422 1 92.31 160 ALA B CA 1
ATOM 3276 C C . ALA B 1 160 ? -11.086 -30.188 -18.188 1 92.31 160 ALA B C 1
ATOM 3278 O O . ALA B 1 160 ? -11.047 -29.609 -19.266 1 92.31 160 ALA B O 1
ATOM 3279 N N . PHE B 1 161 ? -10.055 -30.781 -17.625 1 91.56 161 PHE B N 1
ATOM 3280 C CA . PHE B 1 161 ? -8.734 -30.594 -18.234 1 91.56 161 PHE B CA 1
ATOM 3281 C C . PHE B 1 161 ? -8.352 -31.797 -19.078 1 91.56 161 PHE B C 1
ATOM 3283 O O . PHE B 1 161 ? -7.34 -31.766 -19.781 1 91.56 161 PHE B O 1
ATOM 3290 N N . ARG B 1 162 ? -9.109 -32.781 -19.109 1 87.94 162 ARG B N 1
ATOM 3291 C CA . ARG B 1 162 ? -8.789 -34.031 -19.828 1 87.94 162 ARG B CA 1
ATOM 3292 C C . ARG B 1 162 ? -8.734 -33.781 -21.328 1 87.94 162 ARG B C 1
ATOM 3294 O O . ARG B 1 162 ? -8.055 -34.5 -22.047 1 87.94 162 ARG B O 1
ATOM 3301 N N . VAL B 1 163 ? -9.461 -32.844 -21.719 1 86.25 163 VAL B N 1
ATOM 3302 C CA . VAL B 1 163 ? -9.516 -32.5 -23.141 1 86.25 163 VAL B CA 1
ATOM 3303 C C . VAL B 1 163 ? -8.117 -32.188 -23.656 1 86.25 163 VAL B C 1
ATOM 3305 O O . VAL B 1 163 ? -7.816 -32.406 -24.828 1 86.25 163 VAL B O 1
ATOM 3308 N N . PHE B 1 164 ? -7.238 -31.703 -22.797 1 86.25 164 PHE B N 1
ATOM 3309 C CA . PHE B 1 164 ? -5.887 -31.344 -23.219 1 86.25 164 PHE B CA 1
ATOM 3310 C C . PHE B 1 164 ? -5.078 -32.594 -23.547 1 86.25 164 PHE B C 1
ATOM 3312 O O . PHE B 1 164 ? -4.125 -32.531 -24.328 1 86.25 164 PHE B O 1
ATOM 3319 N N . HIS B 1 165 ? -5.387 -33.719 -22.969 1 78 165 HIS B N 1
ATOM 3320 C CA . HIS B 1 165 ? -4.73 -34.969 -23.25 1 78 165 HIS B CA 1
ATOM 3321 C C . HIS B 1 165 ? -5.203 -35.562 -24.578 1 78 165 HIS B C 1
ATOM 3323 O O . HIS B 1 165 ? -4.445 -36.25 -25.266 1 78 165 HIS B O 1
ATOM 3329 N N . LEU B 1 166 ? -6.359 -35.312 -24.812 1 70.44 166 LEU B N 1
ATOM 3330 C CA . LEU B 1 166 ? -6.973 -35.969 -25.953 1 70.44 166 LEU B CA 1
ATOM 3331 C C . LEU B 1 166 ? -6.371 -35.469 -27.266 1 70.44 166 LEU B C 1
ATOM 3333 O O . LEU B 1 166 ? -6.254 -36.219 -28.234 1 70.44 166 LEU B O 1
ATOM 3337 N N . PHE B 1 167 ? -6.035 -34.219 -27.266 1 61.03 167 PHE B N 1
ATOM 3338 C CA . PHE B 1 167 ? -5.645 -33.625 -28.531 1 61.03 167 PHE B CA 1
ATOM 3339 C C . PHE B 1 167 ? -4.148 -33.781 -28.766 1 61.03 167 PHE B C 1
ATOM 3341 O O . PHE B 1 167 ? -3.645 -33.438 -29.844 1 61.03 167 PHE B O 1
ATOM 3348 N N . SER B 1 168 ? -3.426 -34.156 -27.781 1 60.53 168 SER B N 1
ATOM 3349 C CA . SER B 1 168 ? -1.993 -34.312 -28.016 1 60.53 168 SER B CA 1
ATOM 3350 C C . SER B 1 168 ? -1.486 -35.625 -27.453 1 60.53 168 SER B C 1
ATOM 3352 O O . SER B 1 168 ? -2.049 -36.156 -26.5 1 60.53 168 SER B O 1
ATOM 3354 N N . ASN B 1 169 ? -0.76 -36.438 -28.281 1 61.81 169 ASN B N 1
ATOM 3355 C CA . ASN B 1 169 ? -0.095 -37.656 -27.844 1 61.81 169 ASN B CA 1
ATOM 3356 C C . ASN B 1 169 ? 0.696 -37.438 -26.562 1 61.81 169 ASN B C 1
ATOM 3358 O O . ASN B 1 169 ? 1.092 -38.406 -25.891 1 61.81 169 ASN B O 1
ATOM 3362 N N . SER B 1 170 ? 1.021 -36.125 -26.25 1 67.88 170 SER B N 1
ATOM 3363 C CA . SER B 1 170 ? 1.723 -35.781 -25.016 1 67.88 170 SER B CA 1
ATOM 3364 C C . SER B 1 170 ? 0.973 -34.688 -24.25 1 67.88 170 SER B C 1
ATOM 3366 O O . SER B 1 170 ? 0.182 -33.938 -24.828 1 67.88 170 SER B O 1
ATOM 3368 N N . SER B 1 171 ? 0.98 -34.75 -22.969 1 80.19 171 SER B N 1
ATOM 3369 C CA . SER B 1 171 ? 0.364 -33.719 -22.141 1 80.19 171 SER B CA 1
ATOM 3370 C C . SER B 1 171 ? 0.999 -32.344 -22.406 1 80.19 171 SER B C 1
ATOM 3372 O O . SER B 1 171 ? 2.213 -32.188 -22.266 1 80.19 171 SER B O 1
ATOM 3374 N N . PRO B 1 172 ? 0.124 -31.469 -22.938 1 89.5 172 PRO B N 1
ATOM 3375 C CA . PRO B 1 172 ? 0.71 -30.141 -23.109 1 89.5 172 PRO B CA 1
ATOM 3376 C C . PRO B 1 172 ? 1.32 -29.578 -21.828 1 89.5 172 PRO B C 1
ATOM 3378 O O . PRO B 1 172 ? 0.924 -29.969 -20.734 1 89.5 172 PRO B O 1
ATOM 3381 N N . PRO B 1 173 ? 2.291 -28.719 -21.969 1 93 173 PRO B N 1
ATOM 3382 C CA . PRO B 1 173 ? 2.963 -28.188 -20.781 1 93 173 PRO B CA 1
ATOM 3383 C C . PRO B 1 173 ? 2.07 -27.234 -19.969 1 93 173 PRO B C 1
ATOM 3385 O O . PRO B 1 173 ? 1.107 -26.688 -20.516 1 93 173 PRO B O 1
ATOM 3388 N N . CYS B 1 174 ? 2.295 -27.234 -18.766 1 95.25 174 CYS B N 1
ATOM 3389 C CA . CYS B 1 174 ? 1.7 -26.25 -17.875 1 95.25 174 CYS B CA 1
ATOM 3390 C C . CYS B 1 174 ? 2.762 -25.609 -17 1 95.25 174 CYS B C 1
ATOM 3392 O O . CYS B 1 174 ? 3.926 -26.016 -17.016 1 95.25 174 CYS B O 1
ATOM 3394 N N . CYS B 1 175 ? 2.426 -24.531 -16.312 1 96.12 175 CYS B N 1
ATOM 3395 C CA . CYS B 1 175 ? 3.355 -23.781 -15.484 1 96.12 175 CYS B CA 1
ATOM 3396 C C . CYS B 1 175 ? 2.699 -23.359 -14.172 1 96.12 175 CYS B C 1
ATOM 3398 O O . CYS B 1 175 ? 1.699 -22.641 -14.172 1 96.12 175 CYS B O 1
ATOM 3400 N N . PHE B 1 176 ? 3.164 -23.922 -13.07 1 95.44 176 PHE B N 1
ATOM 3401 C CA . PHE B 1 176 ? 2.822 -23.375 -11.758 1 95.44 176 PHE B CA 1
ATOM 3402 C C . PHE B 1 176 ? 3.621 -22.125 -11.469 1 95.44 176 PHE B C 1
ATOM 3404 O O . PHE B 1 176 ? 4.852 -22.125 -11.539 1 95.44 176 PHE B O 1
ATOM 3411 N N . THR B 1 177 ? 2.918 -21.031 -11.133 1 94.19 177 THR B N 1
ATOM 3412 C CA . THR B 1 177 ? 3.611 -19.75 -10.992 1 94.19 177 THR B CA 1
ATOM 3413 C C . THR B 1 177 ? 2.869 -18.844 -10.023 1 94.19 177 THR B C 1
ATOM 3415 O O . THR B 1 177 ? 1.938 -19.281 -9.344 1 94.19 177 THR B O 1
ATOM 3418 N N . SER B 1 178 ? 3.363 -17.609 -9.898 1 92.25 178 SER B N 1
ATOM 3419 C CA . SER B 1 178 ? 2.752 -16.625 -9.016 1 92.25 178 SER B CA 1
ATOM 3420 C C . SER B 1 178 ? 2.02 -15.547 -9.812 1 92.25 178 SER B C 1
ATOM 3422 O O . SER B 1 178 ? 2.117 -15.508 -11.039 1 92.25 178 SER B O 1
ATOM 3424 N N . TYR B 1 179 ? 1.3 -14.734 -9.062 1 94.88 179 TYR B N 1
ATOM 3425 C CA . TYR B 1 179 ? 0.566 -13.648 -9.695 1 94.88 179 TYR B CA 1
ATOM 3426 C C . TYR B 1 179 ? 1.51 -12.727 -10.461 1 94.88 179 TYR B C 1
ATOM 3428 O O . TYR B 1 179 ? 1.14 -12.164 -11.492 1 94.88 179 TYR B O 1
ATOM 3436 N N . ASN B 1 180 ? 2.721 -12.562 -10.016 1 92.69 180 ASN B N 1
ATOM 3437 C CA . ASN B 1 180 ? 3.645 -11.617 -10.641 1 92.69 180 ASN B CA 1
ATOM 3438 C C . ASN B 1 180 ? 3.943 -12 -12.086 1 92.69 180 ASN B C 1
ATOM 3440 O O . ASN B 1 180 ? 4.18 -11.125 -12.922 1 92.69 180 ASN B O 1
ATOM 3444 N N . THR B 1 181 ? 3.902 -13.234 -12.312 1 92.94 181 THR B N 1
ATOM 3445 C CA . THR B 1 181 ? 4.105 -13.703 -13.68 1 92.94 181 THR B CA 1
ATOM 3446 C C . THR B 1 181 ? 2.957 -13.258 -14.578 1 92.94 181 THR B C 1
ATOM 3448 O O . THR B 1 181 ? 3.184 -12.719 -15.664 1 92.94 181 THR B O 1
ATOM 3451 N N . VAL B 1 182 ? 1.768 -13.445 -14.055 1 94.06 182 VAL B N 1
ATOM 3452 C CA . VAL B 1 182 ? 0.596 -13.141 -14.875 1 94.06 182 VAL B CA 1
ATOM 3453 C C . VAL B 1 182 ? 0.346 -11.641 -14.891 1 94.06 182 VAL B C 1
ATOM 3455 O O . VAL B 1 182 ? -0.386 -11.133 -15.742 1 94.06 182 VAL B O 1
ATOM 3458 N N . LYS B 1 183 ? 0.898 -10.969 -13.945 1 94.44 183 LYS B N 1
ATOM 3459 C CA . LYS B 1 183 ? 0.921 -9.508 -13.984 1 94.44 183 LYS B CA 1
ATOM 3460 C C . LYS B 1 183 ? 1.902 -9 -15.039 1 94.44 183 LYS B C 1
ATOM 3462 O O . LYS B 1 183 ? 1.622 -8.023 -15.742 1 94.44 183 LYS B O 1
ATOM 3467 N N . PHE B 1 184 ? 2.988 -9.672 -15.227 1 94.06 184 PHE B N 1
ATOM 3468 C CA . PHE B 1 184 ? 4.109 -9.281 -16.078 1 94.06 184 PHE B CA 1
ATOM 3469 C C . PHE B 1 184 ? 3.822 -9.602 -17.531 1 94.06 184 PHE B C 1
ATOM 3471 O O . PHE B 1 184 ? 4.164 -8.828 -18.422 1 94.06 184 PHE B O 1
ATOM 3478 N N . MET B 1 185 ? 3.164 -10.711 -17.719 1 94.31 185 MET B N 1
ATOM 3479 C CA . MET B 1 185 ? 2.84 -11.148 -19.078 1 94.31 185 MET B CA 1
ATOM 3480 C C . MET B 1 185 ? 1.378 -11.57 -19.172 1 94.31 185 MET B C 1
ATOM 3482 O O . MET B 1 185 ? 0.918 -12.422 -18.406 1 94.31 185 MET B O 1
ATOM 3486 N N . SER B 1 186 ? 0.801 -11 -20.234 1 94.06 186 SER B N 1
ATOM 3487 C CA . SER B 1 186 ? -0.586 -11.383 -20.469 1 94.06 186 SER B CA 1
ATOM 3488 C C . SER B 1 186 ? -0.681 -12.828 -20.953 1 94.06 186 SER B C 1
ATOM 3490 O O . SER B 1 186 ? 0.309 -13.398 -21.422 1 94.06 186 SER B O 1
ATOM 3492 N N . MET B 1 187 ? -1.869 -13.344 -20.875 1 91.12 187 MET B N 1
ATOM 3493 C CA . MET B 1 187 ? -2.109 -14.719 -21.312 1 91.12 187 MET B CA 1
ATOM 3494 C C . MET B 1 187 ? -1.755 -14.891 -22.781 1 91.12 187 MET B C 1
ATOM 3496 O O . MET B 1 187 ? -1.262 -15.945 -23.188 1 91.12 187 MET B O 1
ATOM 3500 N N . ASN B 1 188 ? -1.986 -13.852 -23.531 1 91.94 188 ASN B N 1
ATOM 3501 C CA . ASN B 1 188 ? -1.634 -13.898 -24.953 1 91.94 188 ASN B CA 1
ATOM 3502 C C . ASN B 1 188 ? -0.124 -14.016 -25.156 1 91.94 188 ASN B C 1
ATOM 3504 O O . ASN B 1 188 ? 0.339 -14.742 -26.031 1 91.94 188 ASN B O 1
ATOM 3508 N N . ILE B 1 189 ? 0.573 -13.352 -24.375 1 94.56 189 ILE B N 1
ATOM 3509 C CA . ILE B 1 189 ? 2.029 -13.398 -24.453 1 94.56 189 ILE B CA 1
ATOM 3510 C C . ILE B 1 189 ? 2.531 -14.734 -23.906 1 94.56 189 ILE B C 1
ATOM 3512 O O . ILE B 1 189 ? 3.447 -15.336 -24.469 1 94.56 189 ILE B O 1
ATOM 3516 N N . LEU B 1 190 ? 1.904 -15.188 -22.906 1 95.62 190 LEU B N 1
ATOM 3517 C CA . LEU B 1 190 ? 2.293 -16.438 -22.266 1 95.62 190 LEU B CA 1
ATOM 3518 C C . LEU B 1 190 ? 2.012 -17.625 -23.188 1 95.62 190 LEU B C 1
ATOM 3520 O O . LEU B 1 190 ? 2.604 -18.703 -23.031 1 95.62 190 LEU B O 1
ATOM 3524 N N . ASP B 1 191 ? 1.092 -17.422 -24.109 1 95.31 191 ASP B N 1
ATOM 3525 C CA . ASP B 1 191 ? 0.72 -18.438 -25.078 1 95.31 191 ASP B CA 1
ATOM 3526 C C . ASP B 1 191 ? 0.211 -19.703 -24.391 1 95.31 191 ASP B C 1
ATOM 3528 O O . ASP B 1 191 ? 0.665 -20.797 -24.703 1 95.31 191 ASP B O 1
ATOM 3532 N N . CYS B 1 192 ? -0.518 -19.547 -23.312 1 94 192 CYS B N 1
ATOM 3533 C CA . CYS B 1 192 ? -1.306 -20.562 -22.625 1 94 192 CYS B CA 1
ATOM 3534 C C . CYS B 1 192 ? -2.797 -20.297 -22.781 1 94 192 CYS B C 1
ATOM 3536 O O . CYS B 1 192 ? -3.227 -19.141 -22.797 1 94 192 CYS B O 1
ATOM 3538 N N . THR B 1 193 ? -3.57 -21.297 -22.859 1 92.62 193 THR B N 1
ATOM 3539 C CA . THR B 1 193 ? -4.957 -21.078 -23.266 1 92.62 193 THR B CA 1
ATOM 3540 C C . THR B 1 193 ? -5.852 -20.859 -22.047 1 92.62 193 THR B C 1
ATOM 3542 O O . THR B 1 193 ? -6.906 -20.234 -22.141 1 92.62 193 THR B O 1
ATOM 3545 N N . HIS B 1 194 ? -5.461 -21.484 -20.922 1 93.94 194 HIS B N 1
ATOM 3546 C CA . HIS B 1 194 ? -6.277 -21.406 -19.719 1 93.94 194 HIS B CA 1
ATOM 3547 C C . HIS B 1 194 ? -5.414 -21.172 -18.484 1 93.94 194 HIS B C 1
ATOM 3549 O O . HIS 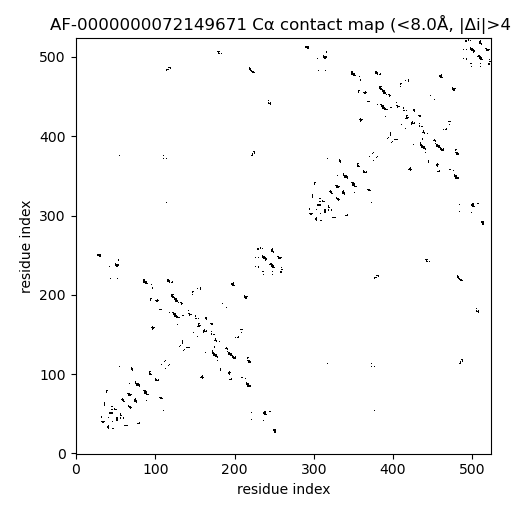B 1 194 ? -4.195 -21.375 -18.516 1 93.94 194 HIS B O 1
ATOM 3555 N N . TYR B 1 195 ? -6.051 -20.609 -17.469 1 95.5 195 TYR B N 1
ATOM 3556 C CA . TYR B 1 195 ? -5.387 -20.625 -16.172 1 95.5 195 TYR B CA 1
ATOM 3557 C C . TYR B 1 195 ? -6.355 -21.031 -15.07 1 95.5 195 TYR B C 1
ATOM 3559 O O . TYR B 1 195 ? -7.574 -20.969 -15.258 1 95.5 195 TYR B O 1
ATOM 3567 N N . THR B 1 196 ? -5.863 -21.531 -14.062 1 95.56 196 THR B N 1
ATOM 3568 C CA . THR B 1 196 ? -6.566 -21.703 -12.797 1 95.56 196 THR B CA 1
ATOM 3569 C C . THR B 1 196 ? -5.719 -21.188 -11.633 1 95.56 196 THR B C 1
ATOM 3571 O O . THR B 1 196 ? -4.555 -20.828 -11.828 1 95.56 196 THR B O 1
ATOM 3574 N N . SER B 1 197 ? -6.332 -20.969 -10.523 1 96.56 197 SER B N 1
ATOM 3575 C CA . SER B 1 197 ? -5.613 -20.547 -9.328 1 96.56 197 SER B CA 1
ATOM 3576 C C . SER B 1 197 ? -6.117 -21.266 -8.086 1 96.56 197 SER B C 1
ATOM 3578 O O . SER B 1 197 ? -7.309 -21.562 -7.973 1 96.56 197 SER B O 1
ATOM 3580 N N . VAL B 1 198 ? -5.168 -21.578 -7.266 1 96.31 198 VAL B N 1
ATOM 3581 C CA . VAL B 1 198 ? -5.438 -22.328 -6.035 1 96.31 198 VAL B CA 1
ATOM 3582 C C . VAL B 1 198 ? -4.738 -21.656 -4.859 1 96.31 198 VAL B C 1
ATOM 3584 O O . VAL B 1 198 ? -3.672 -21.047 -5.023 1 96.31 198 VAL B O 1
ATOM 3587 N N . PHE B 1 199 ? -5.375 -21.734 -3.689 1 95.5 199 PHE B N 1
ATOM 3588 C CA . PHE B 1 199 ? -4.758 -21.109 -2.523 1 95.5 199 PHE B CA 1
ATOM 3589 C C . PHE B 1 199 ? -4.668 -22.109 -1.368 1 95.5 199 PHE B C 1
ATOM 3591 O O . PHE B 1 199 ? -5.129 -23.234 -1.481 1 95.5 199 PHE B O 1
ATOM 3598 N N . ASN B 1 200 ? -4.02 -21.734 -0.284 1 93.06 200 ASN B N 1
ATOM 3599 C CA . ASN B 1 200 ? -3.678 -22.625 0.827 1 93.06 200 ASN B CA 1
ATOM 3600 C C . ASN B 1 200 ? -2.764 -23.75 0.379 1 93.06 200 ASN B C 1
ATOM 3602 O O . ASN B 1 200 ? -2.99 -24.922 0.731 1 93.06 200 ASN B O 1
ATOM 3606 N N . THR B 1 201 ? -1.811 -23.375 -0.382 1 91.06 201 THR B N 1
ATOM 3607 C CA . THR B 1 201 ? -1.021 -24.375 -1.089 1 91.06 201 THR B CA 1
ATOM 3608 C C . THR B 1 201 ? -0.019 -25.031 -0.147 1 91.06 201 THR B C 1
ATOM 3610 O O . THR B 1 201 ? 0.5 -26.109 -0.443 1 91.06 201 THR B O 1
ATOM 3613 N N . ASN B 1 202 ? 0.252 -24.453 0.942 1 83.19 202 ASN B N 1
ATOM 3614 C CA . ASN B 1 202 ? 1.166 -25.047 1.911 1 83.19 202 ASN B CA 1
ATOM 3615 C C . ASN B 1 202 ? 0.625 -26.359 2.455 1 83.19 202 ASN B C 1
ATOM 3617 O O . ASN B 1 202 ? 1.379 -27.172 3.004 1 83.19 202 ASN B O 1
ATOM 3621 N N . ASN B 1 203 ? -0.639 -26.625 2.199 1 86.56 203 ASN B N 1
ATOM 3622 C CA . ASN B 1 203 ? -1.292 -27.812 2.758 1 86.56 203 ASN B CA 1
ATOM 3623 C C . ASN B 1 203 ? -1.733 -28.781 1.662 1 86.56 203 ASN B C 1
ATOM 3625 O O . ASN B 1 203 ? -2.588 -29.641 1.893 1 86.56 203 ASN B O 1
ATOM 3629 N N . LEU B 1 204 ? -1.12 -28.672 0.49 1 91.94 204 LEU B N 1
ATOM 3630 C CA . LEU B 1 204 ? -1.696 -29.438 -0.615 1 91.94 204 LEU B CA 1
ATOM 3631 C C . LEU B 1 204 ? -0.781 -30.594 -1.018 1 91.94 204 LEU B C 1
ATOM 3633 O O . LEU B 1 204 ? -1.049 -31.281 -2 1 91.94 204 LEU B O 1
ATOM 3637 N N . LYS B 1 205 ? 0.245 -30.797 -0.234 1 90.94 205 LYS B N 1
ATOM 3638 C CA . LYS B 1 205 ? 1.061 -31.984 -0.502 1 90.94 205 LYS B CA 1
ATOM 3639 C C . LYS B 1 205 ? 0.246 -33.25 -0.332 1 90.94 205 LYS B C 1
ATOM 3641 O O . LYS B 1 205 ? -0.396 -33.469 0.701 1 90.94 205 LYS B O 1
ATOM 3646 N N . GLY B 1 206 ? 0.209 -34.062 -1.379 1 91.5 206 GLY B N 1
ATOM 3647 C CA . GLY B 1 206 ? -0.517 -35.344 -1.318 1 91.5 206 GLY B CA 1
ATOM 3648 C C . GLY B 1 206 ? -2.008 -35.156 -1.542 1 91.5 206 GLY B C 1
ATOM 3649 O O . GLY B 1 206 ? -2.748 -36.156 -1.562 1 91.5 206 GLY B O 1
ATOM 3650 N N . VAL B 1 207 ? -2.48 -34.031 -1.67 1 94.81 207 VAL B N 1
ATOM 3651 C CA . VAL B 1 207 ? -3.893 -33.781 -1.919 1 94.81 207 VAL B CA 1
ATOM 3652 C C . VAL B 1 207 ? -4.141 -33.656 -3.422 1 94.81 207 VAL B C 1
ATOM 3654 O O . VAL B 1 207 ? -3.471 -32.875 -4.113 1 94.81 207 VAL B O 1
ATOM 3657 N N . GLY B 1 208 ? -5.07 -34.438 -3.916 1 94.31 208 GLY B N 1
ATOM 3658 C CA . GLY B 1 208 ? -5.359 -34.438 -5.34 1 94.31 208 GLY B CA 1
ATOM 3659 C C . GLY B 1 208 ? -6.008 -33.125 -5.812 1 94.31 208 GLY B C 1
ATOM 3660 O O . GLY B 1 208 ? -6.668 -32.438 -5.031 1 94.31 208 GLY B O 1
ATOM 3661 N N . PRO B 1 209 ? -5.875 -32.844 -7.086 1 95 209 PRO B N 1
ATOM 3662 C CA . PRO B 1 209 ? -6.383 -31.594 -7.645 1 95 209 PRO B CA 1
ATOM 3663 C C . PRO B 1 209 ? -7.887 -31.422 -7.445 1 95 209 PRO B C 1
ATOM 3665 O O . PRO B 1 209 ? -8.383 -30.297 -7.371 1 95 209 PRO B O 1
ATOM 3668 N N . LEU B 1 210 ? -8.594 -32.469 -7.355 1 94.75 210 LEU B N 1
ATOM 3669 C CA . LEU B 1 210 ? -10.039 -32.406 -7.164 1 94.75 210 LEU B CA 1
ATOM 3670 C C . LEU B 1 210 ? -10.383 -31.766 -5.824 1 94.75 210 LEU B C 1
ATOM 3672 O O . LEU B 1 210 ? -11.461 -31.188 -5.664 1 94.75 210 LEU B O 1
ATOM 3676 N N . ASP B 1 211 ? -9.461 -31.828 -4.926 1 94.12 211 ASP B N 1
ATOM 3677 C CA . ASP B 1 211 ? -9.734 -31.375 -3.561 1 94.12 211 ASP B CA 1
ATOM 3678 C C . ASP B 1 211 ? -9.031 -30.047 -3.268 1 94.12 211 ASP B C 1
ATOM 3680 O O . ASP B 1 211 ? -8.984 -29.609 -2.119 1 94.12 211 ASP B O 1
ATOM 3684 N N . TRP B 1 212 ? -8.461 -29.438 -4.281 1 95.38 212 TRP B N 1
ATOM 3685 C CA . TRP B 1 212 ? -7.789 -28.156 -4.086 1 95.38 212 TRP B CA 1
ATOM 3686 C C . TRP B 1 212 ? -8.805 -27.047 -3.828 1 95.38 212 TRP B C 1
ATOM 3688 O O . TRP B 1 212 ? -9.977 -27.172 -4.195 1 95.38 212 TRP B O 1
ATOM 3698 N N . PHE B 1 213 ? -8.352 -26 -3.104 1 94.25 213 PHE B N 1
ATOM 3699 C CA . PHE B 1 213 ? -9.141 -24.797 -2.934 1 94.25 213 PHE B CA 1
ATOM 3700 C C . PHE B 1 213 ? -8.961 -23.844 -4.117 1 94.25 213 PHE B C 1
ATOM 3702 O O . PHE B 1 213 ? -7.98 -23.109 -4.176 1 94.25 213 PHE B O 1
ATOM 3709 N N . TYR B 1 214 ? -9.93 -23.875 -5.008 1 95.56 214 TYR B N 1
ATOM 3710 C CA . TYR B 1 214 ? -9.852 -23.016 -6.191 1 95.56 214 TYR B CA 1
ATOM 3711 C C . TYR B 1 214 ? -10.312 -21.609 -5.879 1 95.56 214 TYR B C 1
ATOM 3713 O O . TYR B 1 214 ? -11.352 -21.406 -5.25 1 95.56 214 TYR B O 1
ATOM 3721 N N . GLY B 1 215 ? -9.531 -20.594 -6.246 1 96.5 215 GLY B N 1
ATOM 3722 C CA . GLY B 1 215 ? -9.758 -19.188 -5.973 1 96.5 215 GLY B CA 1
ATOM 3723 C C . GLY B 1 215 ? -8.469 -18.391 -5.797 1 96.5 215 GLY B C 1
ATOM 3724 O O . GLY B 1 215 ? -7.387 -18.891 -6.113 1 96.5 215 GLY B O 1
ATOM 3725 N N . ILE B 1 216 ? -8.617 -17.172 -5.438 1 97.69 216 ILE B N 1
ATOM 3726 C CA . ILE B 1 216 ? -7.473 -16.312 -5.211 1 97.69 216 ILE B CA 1
ATOM 3727 C C . ILE B 1 216 ? -7.535 -15.727 -3.797 1 97.69 216 ILE B C 1
ATOM 3729 O O . ILE B 1 216 ? -8.516 -15.086 -3.428 1 97.69 216 ILE B O 1
ATOM 3733 N N . LYS B 1 217 ? -6.594 -16.062 -3.045 1 97.94 217 LYS B N 1
ATOM 3734 C CA . LYS B 1 217 ? -6.457 -15.469 -1.72 1 97.94 217 LYS B CA 1
ATOM 3735 C C . LYS B 1 217 ? -5.555 -14.234 -1.763 1 97.94 217 LYS B C 1
ATOM 3737 O O . LYS B 1 217 ? -4.441 -14.297 -2.289 1 97.94 217 LYS B O 1
ATOM 3742 N N . MET B 1 218 ? -6.051 -13.156 -1.251 1 98.19 218 MET B N 1
ATOM 3743 C CA . MET B 1 218 ? -5.336 -11.883 -1.235 1 98.19 218 MET B CA 1
ATOM 3744 C C . MET B 1 218 ? -4.855 -11.547 0.172 1 98.19 218 MET B C 1
ATOM 3746 O O . MET B 1 218 ? -5.477 -11.945 1.157 1 98.19 218 MET B O 1
ATOM 3750 N N . SER B 1 219 ? -3.758 -10.844 0.259 1 98 219 SER B N 1
ATOM 3751 C CA . SER B 1 219 ? -3.25 -10.273 1.502 1 98 219 SER B CA 1
ATOM 3752 C C . SER B 1 219 ? -3.311 -8.75 1.475 1 98 219 SER B C 1
ATOM 3754 O O . SER B 1 219 ? -2.799 -8.117 0.546 1 98 219 SER B O 1
ATOM 3756 N N . PHE B 1 220 ? -3.955 -8.133 2.498 1 98.44 220 PHE B N 1
ATOM 3757 C CA . PHE B 1 220 ? -4.062 -6.684 2.455 1 98.44 220 PHE B CA 1
ATOM 3758 C C . PHE B 1 220 ? -3.371 -6.051 3.658 1 98.44 220 PHE B C 1
ATOM 3760 O O . PHE B 1 220 ? -3.156 -6.715 4.676 1 98.44 220 PHE B O 1
ATOM 3767 N N . SER B 1 221 ? -2.973 -4.828 3.428 1 97.56 221 SER B N 1
ATOM 3768 C CA . SER B 1 221 ? -2.34 -4.043 4.484 1 97.56 221 SER B CA 1
ATOM 3769 C C . SER B 1 221 ? -2.74 -2.574 4.398 1 97.56 221 SER B C 1
ATOM 3771 O O . SER B 1 221 ? -3.092 -2.084 3.322 1 97.56 221 SER B O 1
ATOM 3773 N N . VAL B 1 222 ? -2.756 -1.972 5.504 1 96.62 222 VAL B N 1
ATOM 3774 C CA . VAL B 1 222 ? -3.057 -0.546 5.598 1 96.62 222 VAL B CA 1
ATOM 3775 C C . VAL B 1 222 ? -2.188 0.097 6.676 1 96.62 222 VAL B C 1
ATOM 3777 O O . VAL B 1 222 ? -2.051 -0.443 7.777 1 96.62 222 VAL B O 1
ATOM 3780 N N . PRO B 1 223 ? -1.51 1.19 6.289 1 96.38 223 PRO B N 1
ATOM 3781 C CA . PRO B 1 223 ? -0.712 1.867 7.316 1 96.38 223 PRO B CA 1
ATOM 3782 C C . PRO B 1 223 ? -1.563 2.41 8.461 1 96.38 223 PRO B C 1
ATOM 3784 O O . PRO B 1 223 ? -2.762 2.648 8.289 1 96.38 223 PRO B O 1
ATOM 3787 N N . ASP B 1 224 ? -0.931 2.537 9.578 1 92 224 ASP B N 1
ATOM 3788 C CA . ASP B 1 224 ? -1.612 3.137 10.719 1 92 224 ASP B CA 1
ATOM 3789 C C . ASP B 1 224 ? -1.671 4.656 10.586 1 92 224 ASP B C 1
ATOM 3791 O O . ASP B 1 224 ? -0.666 5.34 10.789 1 92 224 ASP B O 1
ATOM 3795 N N . THR B 1 225 ? -2.885 5.07 10.281 1 85.12 225 THR B N 1
ATOM 3796 C CA . THR B 1 225 ? -3.033 6.52 10.156 1 85.12 225 THR B CA 1
ATOM 3797 C C . THR B 1 225 ? -4.023 7.051 11.188 1 85.12 225 THR B C 1
ATOM 3799 O O . THR B 1 225 ? -4.695 8.055 10.953 1 85.12 225 THR B O 1
ATOM 3802 N N . GLY B 1 226 ? -4.172 6.27 12.305 1 82.31 226 GLY B N 1
ATOM 3803 C CA . GLY B 1 226 ? -4.875 6.812 13.453 1 82.31 226 GLY B CA 1
ATOM 3804 C C . GLY B 1 226 ? -6.328 6.379 13.523 1 82.31 226 GLY B C 1
ATOM 3805 O O . GLY B 1 226 ? -7.137 7.008 14.203 1 82.31 226 GLY B O 1
ATOM 3806 N N . CYS B 1 227 ? -6.719 5.375 12.844 1 87.19 227 CYS B N 1
ATOM 3807 C CA . CYS B 1 227 ? -8.109 4.926 12.859 1 87.19 227 CYS B CA 1
ATOM 3808 C C . CYS B 1 227 ? -8.5 4.406 14.242 1 87.19 227 CYS B C 1
ATOM 3810 O O . CYS B 1 227 ? -9.672 4.465 14.617 1 87.19 227 CYS B O 1
ATOM 3812 N N . GLU B 1 228 ? -7.516 3.99 14.906 1 85.12 228 GLU B N 1
ATOM 3813 C CA . GLU B 1 228 ? -7.801 3.406 16.219 1 85.12 228 GLU B CA 1
ATOM 3814 C C . GLU B 1 228 ? -8.383 4.445 17.172 1 85.12 228 GLU B C 1
ATOM 3816 O O . GLU B 1 228 ? -9.32 4.16 17.906 1 85.12 228 GLU B O 1
ATOM 3821 N N . ILE B 1 229 ? -7.816 5.586 17.156 1 82.69 229 ILE B N 1
ATOM 3822 C CA . ILE B 1 229 ? -8.289 6.664 18.016 1 82.69 229 ILE B CA 1
ATOM 3823 C C . ILE B 1 229 ? -9.734 7.008 17.656 1 82.69 229 ILE B C 1
ATOM 3825 O O . ILE B 1 229 ? -10.57 7.199 18.547 1 82.69 229 ILE B O 1
ATOM 3829 N N . CYS B 1 230 ? -10 7.066 16.438 1 87.19 230 CYS B N 1
ATOM 3830 C CA . CYS B 1 230 ? -11.344 7.332 15.953 1 87.19 230 CYS B CA 1
ATOM 3831 C C . CYS B 1 230 ? -12.312 6.246 16.406 1 87.19 230 CYS B C 1
ATOM 3833 O O . CYS B 1 230 ? -13.375 6.547 16.953 1 87.19 230 CYS B O 1
ATOM 3835 N N . LYS B 1 231 ? -11.922 5.043 16.297 1 87.31 231 LYS B N 1
ATOM 3836 C CA . LYS B 1 231 ? -12.773 3.914 16.672 1 87.31 231 LYS B CA 1
ATOM 3837 C C . LYS B 1 231 ? -13.047 3.902 18.172 1 87.31 231 LYS B C 1
ATOM 3839 O O . LYS B 1 231 ? -14.18 3.65 18.594 1 87.31 231 LYS B O 1
ATOM 3844 N N . GLN B 1 232 ? -12.07 4.211 18.891 1 85.94 232 GLN B N 1
ATOM 3845 C CA . GLN B 1 232 ? -12.195 4.215 20.344 1 85.94 232 GLN B CA 1
ATOM 3846 C C . GLN B 1 232 ? -13.148 5.316 20.797 1 85.94 232 GLN B C 1
ATOM 3848 O O . GLN B 1 232 ? -13.773 5.199 21.859 1 85.94 232 GLN B O 1
ATOM 3853 N N . SER B 1 233 ? -13.297 6.285 20 1 84.06 233 SER B N 1
ATOM 3854 C CA . SER B 1 233 ? -14.164 7.406 20.344 1 84.06 233 SER B CA 1
ATOM 3855 C C . SER B 1 233 ? -15.594 7.164 19.875 1 84.06 233 SER B C 1
ATOM 3857 O O . SER B 1 233 ? -16.453 8.031 20.031 1 84.06 233 SER B O 1
ATOM 3859 N N . GLY B 1 234 ? -15.805 5.984 19.25 1 82.44 234 GLY B N 1
ATOM 3860 C CA . GLY B 1 234 ? -17.141 5.629 18.797 1 82.44 234 GLY B CA 1
ATOM 3861 C C . GLY B 1 234 ? -17.406 6.035 17.359 1 82.44 234 GLY B C 1
ATOM 3862 O O . GLY B 1 234 ? -18.516 5.895 16.859 1 82.44 234 GLY B O 1
ATOM 3863 N N . GLY B 1 235 ? -16.375 6.488 16.734 1 87.69 235 GLY B N 1
ATOM 3864 C CA . GLY B 1 235 ? -16.531 6.902 15.352 1 87.69 235 GLY B CA 1
ATOM 3865 C C . GLY B 1 235 ? -16.141 5.824 14.359 1 87.69 235 GLY B C 1
ATOM 3866 O O . GLY B 1 235 ? -15.75 4.723 14.75 1 87.69 235 GLY B O 1
ATOM 3867 N N . THR B 1 236 ? -16.406 6.152 13.062 1 90 236 THR B N 1
ATOM 3868 C CA . THR B 1 236 ? -16.016 5.289 11.945 1 90 236 THR B CA 1
ATOM 3869 C C . THR B 1 236 ? -14.992 5.98 11.062 1 90 236 THR B C 1
ATOM 3871 O O . THR B 1 236 ? -15.164 7.141 10.68 1 90 236 THR B O 1
ATOM 3874 N N . CYS B 1 237 ? -13.961 5.215 10.852 1 92 237 CYS B N 1
ATOM 3875 C CA . CYS B 1 237 ? -12.93 5.797 10 1 92 237 CYS B CA 1
ATOM 3876 C C . CYS B 1 237 ? -13.414 5.93 8.562 1 92 237 CYS B C 1
ATOM 3878 O O . CYS B 1 237 ? -14.016 5.008 8.023 1 92 237 CYS B O 1
ATOM 3880 N N . GLY B 1 238 ? -13.125 7.078 8.023 1 93.5 238 GLY B N 1
ATOM 3881 C CA . GLY B 1 238 ? -13.445 7.379 6.637 1 93.5 238 GLY B CA 1
ATOM 3882 C C . GLY B 1 238 ? -12.586 8.477 6.051 1 93.5 238 GLY B C 1
ATOM 3883 O O . GLY B 1 238 ? -11.469 8.719 6.527 1 93.5 238 GLY B O 1
ATOM 3884 N N . PHE B 1 239 ? -13.023 8.977 4.871 1 92.44 239 PHE B N 1
ATOM 3885 C CA . PHE B 1 239 ? -12.219 10.016 4.223 1 92.44 239 PHE B CA 1
ATOM 3886 C C . PHE B 1 239 ? -13.109 10.977 3.441 1 92.44 239 PHE B C 1
ATOM 3888 O O . PHE B 1 239 ? -14.242 10.633 3.088 1 92.44 239 PHE B O 1
ATOM 3895 N N . ASP B 1 240 ? -12.578 12.156 3.34 1 90.5 240 ASP B N 1
ATOM 3896 C CA . ASP B 1 240 ? -13.234 13.141 2.49 1 90.5 240 ASP B CA 1
ATOM 3897 C C . ASP B 1 240 ? -13.125 12.758 1.016 1 90.5 240 ASP B C 1
ATOM 3899 O O . ASP B 1 240 ? -12.023 12.523 0.515 1 90.5 240 ASP B O 1
ATOM 3903 N N . THR B 1 241 ? -14.219 12.734 0.318 1 91.81 241 THR B N 1
ATOM 3904 C CA . THR B 1 241 ? -14.227 12.18 -1.032 1 91.81 241 THR B CA 1
ATOM 3905 C C . THR B 1 241 ? -13.555 13.141 -2.01 1 91.81 241 THR B C 1
ATOM 3907 O O . THR B 1 241 ? -13.125 12.734 -3.09 1 91.81 241 THR B O 1
ATOM 3910 N N . ASP B 1 242 ? -13.336 14.367 -1.664 1 87.94 242 ASP B N 1
ATOM 3911 C CA . ASP B 1 242 ? -12.68 15.336 -2.541 1 87.94 242 ASP B CA 1
ATOM 3912 C C . ASP B 1 242 ? -11.164 15.328 -2.328 1 87.94 242 ASP B C 1
ATOM 3914 O O . ASP B 1 242 ? -10.398 15.188 -3.285 1 87.94 242 ASP B O 1
ATOM 3918 N N . THR B 1 243 ? -10.758 15.305 -1.04 1 87.81 243 THR B N 1
ATOM 3919 C CA . THR B 1 243 ? -9.352 15.508 -0.716 1 87.81 243 THR B CA 1
ATOM 3920 C C . THR B 1 243 ? -8.695 14.188 -0.328 1 87.81 243 THR B C 1
ATOM 3922 O O . THR B 1 243 ? -7.465 14.094 -0.257 1 87.81 243 THR B O 1
ATOM 3925 N N . GLU B 1 244 ? -9.523 13.211 -0.011 1 89.38 244 GLU B N 1
ATOM 3926 C CA . GLU B 1 244 ? -9.07 11.906 0.466 1 89.38 244 GLU B CA 1
ATOM 3927 C C . GLU B 1 244 ? -8.398 12.023 1.832 1 89.38 244 GLU B C 1
ATOM 3929 O O . GLU B 1 244 ? -7.637 11.141 2.23 1 89.38 244 GLU B O 1
ATOM 3934 N N . GLY B 1 245 ? -8.695 13.156 2.465 1 87.56 245 GLY B N 1
ATOM 3935 C CA . GLY B 1 245 ? -8.234 13.305 3.836 1 87.56 245 GLY B CA 1
ATOM 3936 C C . GLY B 1 245 ? -8.992 12.43 4.82 1 87.56 245 GLY B C 1
ATOM 3937 O O . GLY B 1 245 ? -10.211 12.266 4.699 1 87.56 245 GLY B O 1
ATOM 3938 N N . LEU B 1 246 ? -8.258 11.93 5.781 1 88.31 246 LEU B N 1
ATOM 3939 C CA . LEU B 1 246 ? -8.875 11.039 6.758 1 88.31 246 LEU B CA 1
ATOM 3940 C C . LEU B 1 246 ? -9.883 11.789 7.617 1 88.31 246 LEU B C 1
ATOM 3942 O O . LEU B 1 246 ? -9.648 12.93 8.008 1 88.31 246 LEU B O 1
ATOM 3946 N N . LEU B 1 247 ? -10.961 11.109 7.828 1 88.81 247 LEU B N 1
ATOM 3947 C CA . LEU B 1 247 ? -12.023 11.648 8.672 1 88.81 247 LEU B CA 1
ATOM 3948 C C . LEU B 1 247 ? -12.469 10.617 9.703 1 88.81 247 LEU B C 1
ATOM 3950 O O . LEU B 1 247 ? -12.352 9.414 9.477 1 88.81 247 LEU B O 1
ATOM 3954 N N . CYS B 1 248 ? -12.812 11.156 10.781 1 88.62 248 CYS B N 1
ATOM 3955 C CA . CYS B 1 248 ? -13.555 10.359 11.758 1 88.62 248 CYS B CA 1
ATOM 3956 C C . CYS B 1 248 ? -15.047 10.656 11.68 1 88.62 248 CYS B C 1
ATOM 3958 O O . CYS B 1 248 ? -15.484 11.734 12.078 1 88.62 248 CYS B O 1
ATOM 3960 N N . LEU B 1 249 ? -15.766 9.711 11.164 1 89 249 LEU B N 1
ATOM 3961 C CA . LEU B 1 249 ? -17.203 9.875 10.977 1 89 249 LEU B CA 1
ATOM 3962 C C . LEU B 1 249 ? -17.953 9.617 12.273 1 89 249 LEU B C 1
ATOM 3964 O O . LEU B 1 249 ? -18.016 8.477 12.75 1 89 249 LEU B O 1
ATOM 3968 N N . CYS B 1 250 ? -18.422 10.656 12.852 1 84 250 CYS B N 1
ATOM 3969 C CA . CYS B 1 250 ? -19.047 10.578 14.172 1 84 250 CYS B CA 1
ATOM 3970 C C . CYS B 1 250 ? -20.562 10.477 14.055 1 84 250 CYS B C 1
ATOM 3972 O O . CYS B 1 250 ? -21.188 9.688 14.773 1 84 250 CYS B O 1
ATOM 3974 N N . SER B 1 251 ? -21.203 11.383 13.383 1 71.75 251 SER B N 1
ATOM 3975 C CA . SER B 1 251 ? -22.641 11.375 13.117 1 71.75 251 SER B CA 1
ATOM 3976 C C . SER B 1 251 ? -22.938 11.828 11.695 1 71.75 251 SER B C 1
ATOM 3978 O O . SER B 1 251 ? -22.031 12.148 10.93 1 71.75 251 SER B O 1
ATOM 3980 N N . THR B 1 252 ? -24.203 11.648 11.336 1 64.12 252 THR B N 1
ATOM 3981 C CA . THR B 1 252 ? -24.625 12.039 10 1 64.12 252 THR B CA 1
ATOM 3982 C C . THR B 1 252 ? -24.328 13.516 9.742 1 64.12 252 THR B C 1
ATOM 3984 O O . THR B 1 252 ? -24.188 13.938 8.594 1 64.12 252 THR B O 1
ATOM 3987 N N . SER B 1 253 ? -24.156 14.164 10.805 1 60.59 253 SER B N 1
ATOM 3988 C CA . SER B 1 253 ? -24.031 15.602 10.586 1 60.59 253 SER B CA 1
ATOM 3989 C C . SER B 1 253 ? -22.703 16.141 11.109 1 60.59 253 SER B C 1
ATOM 3991 O O . SER B 1 253 ? -22.391 17.312 10.93 1 60.59 253 SER B O 1
ATOM 3993 N N . ASN B 1 254 ? -21.969 15.18 11.766 1 66.88 254 ASN B N 1
ATOM 3994 C CA . ASN B 1 254 ? -20.781 15.695 12.422 1 66.88 254 ASN B CA 1
ATOM 3995 C C . ASN B 1 254 ? -19.562 14.812 12.148 1 66.88 254 ASN B C 1
ATOM 3997 O O . ASN B 1 254 ? -19.547 13.633 12.516 1 66.88 254 ASN B O 1
ATOM 4001 N N . ASN B 1 255 ? -18.641 15.398 11.352 1 72.12 255 ASN B N 1
ATOM 4002 C CA . ASN B 1 255 ? -17.391 14.695 11.109 1 72.12 255 ASN B CA 1
ATOM 4003 C C . ASN B 1 255 ? -16.203 15.445 11.703 1 72.12 255 ASN B C 1
ATOM 4005 O O . ASN B 1 255 ? -16.266 16.656 11.922 1 72.12 255 ASN B O 1
ATOM 4009 N N . SER B 1 256 ? -15.336 14.602 12.289 1 74.31 256 SER B N 1
ATOM 4010 C CA . SER B 1 256 ? -14.086 15.164 12.805 1 74.31 256 SER B CA 1
ATOM 4011 C C . SER B 1 256 ? -12.883 14.602 12.055 1 74.31 256 SER B C 1
ATOM 4013 O O . SER B 1 256 ? -13.016 13.688 11.25 1 74.31 256 SER B O 1
ATOM 4015 N N . THR B 1 257 ? -11.758 15.25 12.25 1 72.5 257 THR B N 1
ATOM 4016 C CA . THR B 1 257 ? -10.562 14.789 11.555 1 72.5 257 THR B CA 1
ATOM 4017 C C . THR B 1 257 ? -9.859 13.703 12.367 1 72.5 257 THR B C 1
ATOM 4019 O O . THR B 1 257 ? -9.055 12.938 11.828 1 72.5 257 THR B O 1
ATOM 4022 N N . ARG B 1 258 ? -10.242 13.617 13.688 1 74.75 258 ARG B N 1
ATOM 4023 C CA . ARG B 1 258 ? -9.43 12.695 14.477 1 74.75 258 ARG B CA 1
ATOM 4024 C C . ARG B 1 258 ? -10.312 11.836 15.383 1 74.75 258 ARG B C 1
ATOM 4026 O O . ARG B 1 258 ? -10.109 10.625 15.477 1 74.75 258 ARG B O 1
ATOM 4033 N N . GLN B 1 259 ? -11.195 12.398 16.109 1 76.81 259 GLN B N 1
ATOM 4034 C CA . GLN B 1 259 ? -11.992 11.641 17.062 1 76.81 259 GLN B CA 1
ATOM 4035 C C . GLN B 1 259 ? -13.352 12.297 17.297 1 76.81 259 GLN B C 1
ATOM 4037 O O . GLN B 1 259 ? -13.531 13.484 17.016 1 76.81 259 GLN B O 1
ATOM 4042 N N . CYS B 1 260 ? -14.234 11.312 17.797 1 79.25 260 CYS B N 1
ATOM 4043 C CA . CYS B 1 260 ? -15.562 11.82 18.141 1 79.25 260 CYS B CA 1
ATOM 4044 C C . CYS B 1 260 ? -15.633 12.18 19.625 1 79.25 260 CYS B C 1
ATOM 4046 O O . CYS B 1 260 ? -14.891 11.641 20.438 1 79.25 260 CYS B O 1
ATOM 4048 N N . GLY B 1 261 ? -16.672 12.953 20.094 1 63.66 261 GLY B N 1
ATOM 4049 C CA . GLY B 1 261 ? -17.031 13.25 21.484 1 63.66 261 GLY B CA 1
ATOM 4050 C C . GLY B 1 261 ? -16.25 14.398 22.062 1 63.66 261 GLY B C 1
ATOM 4051 O O . GLY B 1 261 ? -16.453 14.781 23.219 1 63.66 261 GLY B O 1
ATOM 4052 N N . LYS B 1 262 ? -15 14.961 21.484 1 51.38 262 LYS B N 1
ATOM 4053 C CA . LYS B 1 262 ? -14.5 16.016 22.359 1 51.38 262 LYS B CA 1
ATOM 4054 C C . LYS B 1 262 ? -15.273 17.312 22.156 1 51.38 262 LYS B C 1
ATOM 4056 O O . LYS B 1 262 ? -15.75 17.594 21.062 1 51.38 262 LYS B O 1
#

Secondary structure (DSSP, 8-state):
------S-GGGSS-----------------SS--EETTEE--TT--SSTTBS-GGGTTSEEESSSEEEEETTEEEEEEEEETTTTEEEEE-TTS--SS-----------HHHHHHSPBPTTEEEEEEEE-TT-GGGTTTGGG---BTTB-HHHHHHH-GGGTHHHHT-SS----EEE-HHHHHHS-HHHHTEEEEEEEE-GGG-TT--GGGSEESEEEE-----SSHHHHHHTT-EEEE-TTT--EEEE-SSS-EESS-S--/------SGGGSTT-----------------SS--EETTEE--TT--SSTTBS-GGGTTSEEESSSEEEEETTEEEEEEEEETTTTEEEEE-TTS--SS-----------HHHHHHSPBPTT-EEEEEEE-TT-GGGTTTGGG----TT--HHHHHHH-GGGTHHHHS-SS----EEE-HHHHHHS-HHHHTEEEEEEEE-GGG-TT--GGGSEESEEEE-----SSHHHHHHTT-EEEE-TTT--EEEE-SSS-EESS-S--

InterPro domains:
  IPR025287 Wall-associated receptor kinase, galacturonan-binding domain [PF13947] (32-91)
  IPR032872 Wall-associated receptor kinase, C-terminal [PF14380] (215-251)